Protein AF-0000000070551244 (afdb_homodimer)

Secondary structure (DSSP, 8-state):
--HHHHHTSSS------HHHHHHHHHHTS--B-S-HHHHHHHHHHH-HIIIIIHH-GGGEEEE-TTSPEEEPTT-BHHHHHHHHHHHHHHHHHHHHHHHHHHHHHHHHHHHHHHHHTTTTTS-TTSGGGB-TTS-HHHHHHHHHHHHHHHHH---HHHHHHHHH-SS--HHHHHHHS-HHHHHHHHHHB-HHHHHHHHHHHT-B-TTSSB-HHHHHHHHHHHHHHHHHHHTT---TT--B---TTS------HHHHTS-HHHHH--SB-HHHHHHHHHHHS-HHHHHHHHHHHHHHHHHHHHHS-HHHHHHHHHHTT-S-THHHHHHHHS--PPP-GGGTTS-----/--HHHHHTSSS------HHHHHHHHHHTS--B-SSHHHHHHHHHHH-HIIIIIHH-GGGEEEE-TTSPEEEPTT-BHHHHHHHHHHHHHHHHHHHHHHHHHHHHHHHHHHHHHHHHTTTTTS-TTSGGGB-TTS-HHHHHHHHHHHHHHHHH---HHHHHHHHH-SS--HHHHHHHS-HHHHHHHHHHB-HHHHHHHHHHHT-B-TTSSB-HHHHHHHHHHHHHHHHHHHTT---TT--B---TTS------HHHHTS-HHHHH--SB-HHHHHHHHHHHS-HHHHHHHHHHHHHHHHHHHHHS-HHHHHHHHHHTT-S-THHHHHHHHS--PPP-GGGTTS-----

Solvent-accessible surface area (backbone atoms only — not comparable to full-atom values): 38668 Å² total; per-residue (Å²): 122,69,73,64,56,68,73,65,51,83,72,73,88,64,73,63,54,69,70,52,48,52,47,43,34,40,72,73,47,57,30,41,62,93,45,56,69,62,48,46,35,47,39,50,42,52,24,58,58,60,41,49,74,64,44,40,68,44,42,47,74,47,62,46,98,84,68,45,68,32,52,40,88,86,39,34,55,66,38,35,48,47,50,50,53,49,36,54,52,48,32,45,54,48,39,55,54,47,50,51,49,51,47,26,53,38,33,46,46,34,51,41,50,25,52,76,22,68,45,45,71,47,45,76,82,39,73,79,50,30,24,86,83,42,54,66,69,58,48,50,48,31,41,50,50,40,50,53,47,56,72,67,49,82,48,64,70,56,48,48,33,64,72,74,35,95,62,73,54,55,60,57,52,54,69,67,36,51,70,68,49,48,51,45,44,55,71,34,32,33,64,68,43,50,40,51,51,18,58,50,42,66,34,52,41,97,86,68,42,60,24,55,66,57,54,56,51,48,50,52,50,47,47,53,52,41,52,38,35,60,68,70,45,86,54,56,63,39,66,48,73,66,51,92,86,48,86,62,60,84,81,45,75,69,53,68,72,46,63,68,72,62,71,69,48,60,55,42,28,50,43,54,51,57,55,50,42,55,42,74,35,50,68,70,59,34,47,53,51,49,51,53,51,50,49,53,50,53,55,50,47,73,59,40,54,70,67,31,38,52,40,47,40,43,43,18,56,40,87,44,79,64,53,56,56,51,60,64,65,50,87,71,80,81,59,59,56,82,60,60,83,54,82,76,71,87,121,123,67,72,62,55,69,75,65,50,82,72,73,85,64,72,63,56,69,69,53,48,52,48,43,34,40,71,72,45,57,31,40,62,90,45,57,70,62,48,45,36,47,38,49,41,53,23,59,58,60,41,48,75,65,44,41,65,44,41,46,72,46,62,46,99,84,68,45,67,32,51,40,86,88,38,33,55,66,37,36,48,46,50,50,54,49,35,55,52,47,32,45,54,49,38,55,55,46,52,51,49,50,49,25,52,39,32,44,46,37,50,41,50,24,53,76,22,68,45,45,71,48,45,75,82,39,74,79,48,31,24,86,83,43,54,66,68,58,48,50,47,31,42,50,50,41,49,53,47,56,71,67,48,84,47,66,69,55,48,48,33,65,72,74,35,95,61,75,54,56,61,57,50,53,69,66,35,52,70,68,50,45,50,45,43,54,71,34,32,34,65,67,43,50,40,51,51,20,58,52,41,66,34,52,41,98,87,68,43,62,26,57,66,56,54,55,50,48,50,51,50,46,47,54,52,40,52,37,32,61,66,70,46,87,53,56,62,37,65,48,75,67,51,94,86,49,85,64,59,84,82,44,74,68,52,69,73,47,62,70,70,62,71,70,48,60,57,41,28,48,43,54,52,56,54,50,41,55,43,73,35,51,70,70,58,36,46,51,52,49,51,53,50,51,49,53,52,52,56,49,46,73,60,40,55,70,65,31,38,51,40,46,40,43,43,18,55,39,86,44,78,66,54,56,56,49,60,64,65,50,87,72,81,81,60,58,56,82,58,61,81,55,81,75,72,86,123

Organism: Lachnospira eligens (strain ATCC 27750 / DSM 3376 / VPI C15-48 / C15-B4) (NCBI:txid515620)

Nearest PDB structures (foldseek):
  3uhj-assembly2_F-3  TM=1.996E-01  e=2.394E+00  Sinorhizobium meliloti
  4bwe-assembly3_C  TM=1.826E-01  e=9.008E+00  Homo sapiens

Radius of gyration: 26.56 Å; Cα contacts (8 Å, |Δi|>4): 823; chains: 2; bounding box: 63×70×58 Å

Foldseek 3Di:
DPPVPPPVDDDPPDDDDLVRLQVCCCPVAVADAPDVVVLSVCCVVQNPCCQCVVQQVLQFDDADPVRHTHGHPHHHSQLSVLVLVLQLVVLVLLLVLLVVLLVVLLQLLLQVLCVVVVNCPDPLLDLVSWAPPDDPVLSNVLSVQLVVQLVPDPDPVSVVCVPPHPDDGSSRSSVRGDLVSNLSSQVGHHPQSLQLLQVLLVQAAPVGGRDSVLVSVLSVVSNVQNVCSVVVHRALLDKDDDDPVDDWDDCGDLNVVFDPVLVPDGIDAQVVNLLVSSSRDFLVVNLVSLVVVLVSLVVSPVSHDPSSSCSSCVSRSHNDSVSSVVSSPDDGDGRDPPCSSPRDPPD/DPPVPPPVPDDPPDDDDLVRLQVCCCPVAVADAPDVVVLSVCCVVQNPCCQCVQQQVLQFDDADPVRHTHGHPHHHSQLSVLVLVLQLVVLVLLLVLLVVLLVVLLQLLLQVLCVVVVNQPDPLLDLVSWAPPDDSVLSNVLSVQLVVQLVPDPDPVSVVCVPPHPDDGSSRSSVRGDLVSNLSSQVGGYPQSLQLLQVLLVQAAPVGGRDSVLVSVLSVVSNVQNVCSVVPHRALLDKDDDDPVDDWDDCGDLNVVFDPVLVPDGIDAQVSNLLVSSSRDFLVVNLVSLVVVLVSLVVSPVSHDPSSSCSSCVSRSHNDSVSSVVSSPDDGDGRDPPCSSPRDPPD

Structure (mmCIF, N/CA/C/O backbone):
data_AF-0000000070551244-model_v1
#
loop_
_entity.id
_entity.type
_entity.pdbx_description
1 polymer 'Rhodanese domain-containing protein'
#
loop_
_atom_site.group_PDB
_atom_site.id
_atom_site.type_symbol
_atom_site.label_atom_id
_atom_site.label_alt_id
_atom_site.label_comp_id
_atom_site.label_asym_id
_atom_site.label_entity_id
_atom_site.label_seq_id
_atom_site.pdbx_PDB_ins_code
_atom_site.Cartn_x
_atom_site.Cartn_y
_atom_site.Cartn_z
_atom_site.occupancy
_atom_site.B_iso_or_equiv
_atom_site.auth_seq_id
_atom_site.auth_comp_id
_atom_site.auth_asym_id
_atom_site.auth_atom_id
_atom_site.pdbx_PDB_model_num
ATOM 1 N N . MET A 1 1 ? 23.094 8.297 7.418 1 35.81 1 MET A N 1
ATOM 2 C CA . MET A 1 1 ? 23.359 8.539 8.828 1 35.81 1 MET A CA 1
ATOM 3 C C . MET A 1 1 ? 23.75 9.992 9.07 1 35.81 1 MET A C 1
ATOM 5 O O . MET A 1 1 ? 23.438 10.555 10.125 1 35.81 1 MET A O 1
ATOM 9 N N . LYS A 1 2 ? 24.562 10.445 8.016 1 39.22 2 LYS A N 1
ATOM 10 C CA . LYS A 1 2 ? 25.297 11.688 8.234 1 39.22 2 LYS A CA 1
ATOM 11 C C . LYS A 1 2 ? 24.375 12.898 8.133 1 39.22 2 LYS A C 1
ATOM 13 O O . LYS A 1 2 ? 24.547 13.883 8.859 1 39.22 2 LYS A O 1
ATOM 18 N N . TRP A 1 3 ? 23.469 12.633 7.336 1 38.19 3 TRP A N 1
ATOM 19 C CA . TRP A 1 3 ? 22.781 13.852 6.922 1 38.19 3 TRP A CA 1
ATOM 20 C C . TRP A 1 3 ? 21.906 14.391 8.047 1 38.19 3 TRP A C 1
ATOM 22 O O . TRP A 1 3 ? 21.656 15.594 8.125 1 38.19 3 TRP A O 1
ATOM 32 N N . TYR A 1 4 ? 21.406 13.445 8.906 1 44.62 4 TYR A N 1
ATOM 33 C CA . TYR A 1 4 ? 20.5 13.898 9.945 1 44.62 4 TYR A CA 1
ATOM 34 C C . TYR A 1 4 ? 21.25 14.664 11.031 1 44.62 4 TYR A C 1
ATOM 36 O O . TYR A 1 4 ? 20.625 15.367 11.836 1 44.62 4 TYR A O 1
ATOM 44 N N . LYS A 1 5 ? 22.547 14.391 11.039 1 42.06 5 LYS A N 1
ATOM 45 C CA . LYS A 1 5 ? 23.359 14.898 12.141 1 42.06 5 LYS A CA 1
ATOM 46 C C . LYS A 1 5 ? 23.297 16.422 12.219 1 42.06 5 LYS A C 1
ATOM 48 O O . LYS A 1 5 ? 23.234 16.984 13.312 1 42.06 5 LYS A O 1
ATOM 53 N N . GLU A 1 6 ? 23.75 16.891 11.109 1 40.19 6 GLU A N 1
ATOM 54 C CA . GLU A 1 6 ? 24.156 18.281 11.234 1 40.19 6 GLU A CA 1
ATOM 55 C C . GLU A 1 6 ? 22.969 19.156 11.617 1 40.19 6 GLU A C 1
ATOM 57 O O . GLU A 1 6 ? 23.125 20.156 12.336 1 40.19 6 GLU A O 1
ATOM 62 N N . HIS A 1 7 ? 21.844 18.969 10.992 1 43.16 7 HIS A N 1
ATOM 63 C CA . HIS A 1 7 ? 20.875 20.047 10.977 1 43.16 7 HIS A CA 1
ATOM 64 C C . HIS A 1 7 ? 19.938 19.969 12.18 1 43.16 7 HIS A C 1
ATOM 66 O O . HIS A 1 7 ? 19.078 20.844 12.367 1 43.16 7 HIS A O 1
ATOM 72 N N . ILE A 1 8 ? 19.859 18.812 12.727 1 45.62 8 ILE A N 1
ATOM 73 C CA . ILE A 1 8 ? 18.938 18.844 13.852 1 45.62 8 ILE A CA 1
ATOM 74 C C . ILE A 1 8 ? 19.547 19.625 15.008 1 45.62 8 ILE A C 1
ATOM 76 O O . ILE A 1 8 ? 19.156 19.453 16.156 1 45.62 8 ILE A O 1
ATOM 80 N N . MET A 1 9 ? 20.828 20.078 14.883 1 39.72 9 MET A N 1
ATOM 81 C CA . MET A 1 9 ? 21.453 20.703 16.047 1 39.72 9 MET A CA 1
ATOM 82 C C . MET A 1 9 ? 20.422 21.5 16.844 1 39.72 9 MET A C 1
ATOM 84 O O . MET A 1 9 ? 19.266 21.609 16.422 1 39.72 9 MET A O 1
ATOM 88 N N . SER A 1 10 ? 21.031 22.766 17.438 1 39.22 10 SER A N 1
ATOM 89 C CA . SER A 1 10 ? 20.781 23.531 18.656 1 39.22 10 SER A CA 1
ATOM 90 C C . SER A 1 10 ? 19.375 24.125 18.656 1 39.22 10 SER A C 1
ATOM 92 O O . SER A 1 10 ? 18.938 24.703 19.641 1 39.22 10 SER A O 1
ATOM 94 N N . GLU A 1 11 ? 18.922 24.703 17.562 1 40.84 11 GLU A N 1
ATOM 95 C CA . GLU A 1 11 ? 17.75 25.547 17.828 1 40.84 11 GLU A CA 1
ATOM 96 C C . GLU A 1 11 ? 16.562 24.719 18.297 1 40.84 11 GLU A C 1
ATOM 98 O O . GLU A 1 11 ? 16.156 23.766 17.625 1 40.84 11 GLU A O 1
ATOM 103 N N . GLU A 1 12 ? 16.344 24.516 19.547 1 48.75 12 GLU A N 1
ATOM 104 C CA . GLU A 1 12 ? 15.172 24.094 20.312 1 48.75 12 GLU A CA 1
ATOM 105 C C . GLU A 1 12 ? 13.898 24.203 19.469 1 48.75 12 GLU A C 1
ATOM 107 O O . GLU A 1 12 ? 13.508 25.297 19.047 1 48.75 12 GLU A O 1
ATOM 112 N N . LYS A 1 13 ? 13.578 23.172 18.625 1 58.84 13 LYS A N 1
ATOM 113 C CA . LYS A 1 13 ? 12.477 23.281 17.672 1 58.84 13 LYS A CA 1
ATOM 114 C C . LYS A 1 13 ? 11.219 23.844 18.344 1 58.84 13 LYS A C 1
ATOM 116 O O . LYS A 1 13 ? 10.641 23.203 19.219 1 58.84 13 LYS A O 1
ATOM 121 N N . VAL A 1 14 ? 11.094 25.172 18.453 1 71.38 14 VAL A N 1
ATOM 122 C CA . VAL A 1 14 ? 10 26.031 18.891 1 71.38 14 VAL A CA 1
ATOM 123 C C . VAL A 1 14 ? 8.805 25.875 17.969 1 71.38 14 VAL A C 1
ATOM 125 O O . VAL A 1 14 ? 8.969 25.625 16.766 1 71.38 14 VAL A O 1
ATOM 128 N N . PHE A 1 15 ? 7.734 25.75 18.578 1 86.06 15 PHE A N 1
ATOM 129 C CA . PHE A 1 15 ? 6.48 25.781 17.844 1 86.06 15 PHE A CA 1
ATOM 130 C C . PHE A 1 15 ? 6.406 27.016 16.953 1 86.06 15 PHE A C 1
ATOM 132 O O . PHE A 1 15 ? 6.641 28.125 17.406 1 86.06 15 PHE A O 1
ATOM 139 N N . LEU A 1 16 ? 6.285 26.844 15.695 1 88.69 16 LEU A N 1
ATOM 140 C CA . LEU A 1 16 ? 6.113 27.922 14.742 1 88.69 16 LEU A CA 1
ATOM 141 C C . LEU A 1 16 ? 4.742 27.859 14.086 1 88.69 16 LEU A C 1
ATOM 143 O O . LEU A 1 16 ? 4.277 26.781 13.703 1 88.69 16 LEU A O 1
ATOM 147 N N . THR A 1 17 ? 4.098 29.047 13.992 1 90.56 17 THR A N 1
ATOM 148 C CA . THR A 1 17 ? 2.893 29.125 13.172 1 90.56 17 THR A CA 1
ATOM 149 C C . THR A 1 17 ? 3.229 28.891 11.695 1 90.56 17 THR A C 1
ATOM 151 O O . THR A 1 17 ? 4.398 28.906 11.312 1 90.56 17 THR A O 1
ATOM 154 N N . TYR A 1 18 ? 2.232 28.719 10.922 1 91.75 18 TYR A N 1
ATOM 155 C CA . TYR A 1 18 ? 2.461 28.469 9.5 1 91.75 18 TYR A CA 1
ATOM 156 C C . TYR A 1 18 ? 3.104 29.672 8.828 1 91.75 18 TYR A C 1
ATOM 158 O O . TYR A 1 18 ? 3.975 29.531 7.969 1 91.75 18 TYR A O 1
ATOM 166 N N . ASN A 1 19 ? 2.648 30.828 9.25 1 90.12 19 ASN A N 1
ATOM 167 C CA . ASN A 1 19 ? 3.26 32.031 8.711 1 90.12 19 ASN A CA 1
ATOM 168 C C . ASN A 1 19 ? 4.723 32.156 9.117 1 90.12 19 ASN A C 1
ATOM 170 O O . ASN A 1 19 ? 5.562 32.594 8.336 1 90.12 19 ASN A O 1
ATOM 174 N N . GLN A 1 20 ? 5 31.797 10.305 1 90.5 20 GLN A N 1
ATOM 175 C CA . GLN A 1 20 ? 6.379 31.797 10.773 1 90.5 20 GLN A CA 1
ATOM 176 C C . GLN A 1 20 ? 7.219 30.75 10.039 1 90.5 20 GLN A C 1
ATOM 178 O O . GLN A 1 20 ? 8.398 30.984 9.766 1 90.5 20 GLN A O 1
ATOM 183 N N . GLN A 1 21 ? 6.621 29.625 9.766 1 91.38 21 GLN A N 1
ATOM 184 C CA . GLN A 1 21 ? 7.297 28.594 8.984 1 91.38 21 GLN A CA 1
ATOM 185 C C . GLN A 1 21 ? 7.648 29.094 7.59 1 91.38 21 GLN A C 1
ATOM 187 O O . GLN A 1 21 ? 8.758 28.875 7.105 1 91.38 21 GLN A O 1
ATOM 192 N N . LEU A 1 22 ? 6.719 29.797 6.98 1 92.38 22 LEU A N 1
ATOM 193 C CA . LEU A 1 22 ? 6.938 30.359 5.652 1 92.38 22 LEU A CA 1
ATOM 194 C C . LEU A 1 22 ? 8.078 31.375 5.676 1 92.38 22 LEU A C 1
ATOM 196 O O . LEU A 1 22 ? 8.914 31.391 4.773 1 92.38 22 LEU A O 1
ATOM 200 N N . LYS A 1 23 ? 8.094 32.156 6.668 1 91.19 23 LYS A N 1
ATOM 201 C CA . LYS A 1 23 ? 9.141 33.156 6.824 1 91.19 23 LYS A CA 1
ATOM 202 C C . LYS A 1 23 ? 10.508 32.5 6.98 1 91.19 23 LYS A C 1
ATOM 204 O O . LYS A 1 23 ? 11.492 32.969 6.398 1 91.19 23 LYS A O 1
ATOM 209 N N . LYS A 1 24 ? 10.492 31.5 7.719 1 90 24 LYS A N 1
ATOM 210 C CA . LYS A 1 24 ? 11.727 30.75 7.914 1 90 24 LYS A CA 1
ATOM 211 C C . LYS A 1 24 ? 12.242 30.172 6.598 1 90 24 LYS A C 1
ATOM 213 O O . LYS A 1 24 ? 13.445 30.203 6.324 1 90 24 LYS A O 1
ATOM 218 N N . LEU A 1 25 ? 11.359 29.688 5.797 1 91.5 25 LEU A N 1
ATOM 219 C CA . LEU A 1 25 ? 11.734 29.125 4.504 1 91.5 25 LEU A CA 1
ATOM 220 C C . LEU A 1 25 ? 12.344 30.188 3.602 1 91.5 25 LEU A C 1
ATOM 222 O O . LEU A 1 25 ? 13.383 29.969 2.977 1 91.5 25 LEU A O 1
ATOM 226 N N . ARG A 1 26 ? 11.766 31.297 3.613 1 89.88 26 ARG A N 1
ATOM 227 C CA . ARG A 1 26 ? 12.203 32.406 2.75 1 89.88 26 ARG A CA 1
ATOM 228 C C . ARG A 1 26 ? 13.5 33 3.26 1 89.88 26 ARG A C 1
ATOM 230 O O . ARG A 1 26 ? 14.453 33.156 2.496 1 89.88 26 ARG A O 1
ATOM 237 N N . ASN A 1 27 ? 13.539 33.219 4.508 1 87.12 27 ASN A N 1
ATOM 238 C CA . ASN A 1 27 ? 14.609 34.031 5.062 1 87.12 27 ASN A CA 1
ATOM 239 C C . ASN A 1 27 ? 15.828 33.188 5.434 1 87.12 27 ASN A C 1
ATOM 241 O O . ASN A 1 27 ? 16.969 33.594 5.215 1 87.12 27 ASN A O 1
ATOM 245 N N . ASN A 1 28 ? 15.539 32.031 5.938 1 83.19 28 ASN A N 1
ATOM 246 C CA . ASN A 1 28 ? 16.641 31.234 6.449 1 83.19 28 ASN A CA 1
ATOM 247 C C . ASN A 1 28 ? 17.141 30.234 5.402 1 83.19 28 ASN A C 1
ATOM 249 O O . ASN A 1 28 ? 18.344 30 5.277 1 83.19 28 ASN A O 1
ATOM 253 N N . LYS A 1 29 ? 16.203 29.75 4.633 1 86.56 29 LYS A N 1
ATOM 254 C CA . LYS A 1 29 ? 16.594 28.672 3.713 1 86.56 29 LYS A CA 1
ATOM 255 C C . LYS A 1 29 ? 16.641 29.188 2.273 1 86.56 29 LYS A C 1
ATOM 257 O O . LYS A 1 29 ? 17.125 28.484 1.384 1 86.56 29 LYS A O 1
ATOM 262 N N . LYS A 1 30 ? 16.156 30.359 2.061 1 87.62 30 LYS A N 1
ATOM 263 C CA . LYS A 1 30 ? 16.141 30.984 0.743 1 87.62 30 LYS A CA 1
ATOM 264 C C . LYS A 1 30 ? 15.336 30.156 -0.253 1 87.62 30 LYS A C 1
ATOM 266 O O . LYS A 1 30 ? 15.727 30.031 -1.415 1 87.62 30 LYS A O 1
ATOM 271 N N . ILE A 1 31 ? 14.43 29.406 0.285 1 91.94 31 ILE A N 1
ATOM 272 C CA . ILE A 1 31 ? 13.414 28.75 -0.533 1 91.94 31 ILE A CA 1
ATOM 273 C C . ILE A 1 31 ? 12.266 29.719 -0.808 1 91.94 31 ILE A C 1
ATOM 275 O O . ILE A 1 31 ? 11.641 30.234 0.125 1 91.94 31 ILE A O 1
ATOM 279 N N . THR A 1 32 ? 12.031 29.922 -2.064 1 89.94 32 THR A N 1
ATOM 280 C CA . THR A 1 32 ? 11.008 30.891 -2.41 1 89.94 32 THR A CA 1
ATOM 281 C C . THR A 1 32 ? 9.617 30.328 -2.109 1 89.94 32 THR A C 1
ATOM 283 O O . THR A 1 32 ? 9.406 29.125 -2.152 1 89.94 32 THR A O 1
ATOM 286 N N . CYS A 1 33 ? 8.734 31.172 -1.711 1 88.31 33 CYS A N 1
ATOM 287 C CA . CYS A 1 33 ? 7.309 30.953 -1.536 1 88.31 33 CYS A CA 1
ATOM 288 C C . CYS A 1 33 ? 6.492 31.953 -2.342 1 88.31 33 CYS A C 1
ATOM 290 O O . CYS A 1 33 ? 5.887 32.875 -1.774 1 88.31 33 CYS A O 1
ATOM 292 N N . ASN A 1 34 ? 6.371 31.703 -3.621 1 81.81 34 ASN A N 1
ATOM 293 C CA . ASN A 1 34 ? 5.871 32.688 -4.574 1 81.81 34 ASN A CA 1
ATOM 294 C C . ASN A 1 34 ? 4.359 32.844 -4.461 1 81.81 34 ASN A C 1
ATOM 296 O O . ASN A 1 34 ? 3.816 33.906 -4.844 1 81.81 34 ASN A O 1
ATOM 300 N N . ASN A 1 35 ? 3.721 31.828 -4.082 1 85.62 35 ASN A N 1
ATOM 301 C CA . ASN A 1 35 ? 2.287 31.859 -3.824 1 85.62 35 ASN A CA 1
ATOM 302 C C . ASN A 1 35 ? 1.972 31.578 -2.361 1 85.62 35 ASN A C 1
ATOM 304 O O . ASN A 1 35 ? 1.698 30.438 -1.995 1 85.62 35 ASN A O 1
ATOM 308 N N . SER A 1 36 ? 1.871 32.625 -1.681 1 82.62 36 SER A N 1
ATOM 309 C CA . SER A 1 36 ? 1.806 32.5 -0.228 1 82.62 36 SER A CA 1
ATOM 310 C C . SER A 1 36 ? 0.617 31.656 0.2 1 82.62 36 SER A C 1
ATOM 312 O O . SER A 1 36 ? 0.74 30.812 1.094 1 82.62 36 SER A O 1
ATOM 314 N N . THR A 1 37 ? -0.473 31.859 -0.437 1 89.56 37 THR A N 1
ATOM 315 C CA . THR A 1 37 ? -1.675 31.125 -0.051 1 89.56 37 THR A CA 1
ATOM 316 C C . THR A 1 37 ? -1.52 29.641 -0.347 1 89.56 37 THR A C 1
ATOM 318 O O . THR A 1 37 ? -1.795 28.797 0.512 1 89.56 37 THR A O 1
ATOM 321 N N . LYS A 1 38 ? -1.019 29.359 -1.496 1 93 38 LYS A N 1
ATOM 322 C CA . LYS A 1 38 ? -0.819 27.953 -1.882 1 93 38 LYS A CA 1
ATOM 323 C C . LYS A 1 38 ? 0.299 27.312 -1.065 1 93 38 LYS A C 1
ATOM 325 O O . LYS A 1 38 ? 0.209 26.141 -0.694 1 93 38 LYS A O 1
ATOM 330 N N . ASP A 1 39 ? 1.291 28.078 -0.846 1 94.56 39 ASP A N 1
ATOM 331 C CA . ASP A 1 39 ? 2.418 27.578 -0.067 1 94.56 39 ASP A CA 1
ATOM 332 C C . ASP A 1 39 ? 2 27.281 1.371 1 94.56 39 ASP A C 1
ATOM 334 O O . ASP A 1 39 ? 2.412 26.266 1.943 1 94.56 39 ASP A O 1
ATOM 338 N N . LYS A 1 40 ? 1.233 28.172 1.909 1 94.5 40 LYS A N 1
ATOM 339 C CA . LYS A 1 40 ? 0.721 27.938 3.254 1 94.5 40 LYS A CA 1
ATOM 340 C C . LYS A 1 40 ? -0.142 26.672 3.295 1 94.5 40 LYS A C 1
ATOM 342 O O . LYS A 1 40 ? -0.041 25.875 4.227 1 94.5 40 LYS A O 1
ATOM 347 N N . GLU A 1 41 ? -0.952 26.547 2.318 1 95.31 41 GLU A N 1
ATOM 348 C CA . GLU A 1 41 ? -1.796 25.359 2.227 1 95.31 41 GLU A CA 1
ATOM 349 C C . GLU A 1 41 ? -0.956 24.094 2.209 1 95.31 41 GLU A C 1
ATOM 351 O O . GLU A 1 41 ? -1.312 23.094 2.844 1 95.31 41 GLU A O 1
ATOM 356 N N . ILE A 1 42 ? 0.141 24.125 1.505 1 95.19 42 ILE A N 1
ATOM 357 C CA . ILE A 1 42 ? 1.047 22.984 1.436 1 95.19 42 ILE A CA 1
ATOM 358 C C . ILE A 1 42 ? 1.576 22.656 2.83 1 95.19 42 ILE A C 1
ATOM 360 O O . ILE A 1 42 ? 1.561 21.5 3.254 1 95.19 42 ILE A O 1
ATOM 364 N N . LEU A 1 43 ? 1.96 23.641 3.555 1 94.31 43 LEU A N 1
ATOM 365 C CA . LEU A 1 43 ? 2.52 23.438 4.887 1 94.31 43 LEU A CA 1
ATOM 366 C C . LEU A 1 43 ? 1.453 22.953 5.855 1 94.31 43 LEU A C 1
ATOM 368 O O . LEU A 1 43 ? 1.728 22.094 6.699 1 94.31 43 LEU A O 1
ATOM 372 N N . VAL A 1 44 ? 0.276 23.484 5.703 1 95.19 44 VAL A N 1
ATOM 373 C CA . VAL A 1 44 ? -0.822 23.078 6.574 1 95.19 44 VAL A CA 1
ATOM 374 C C . VAL A 1 44 ? -1.162 21.609 6.328 1 95.19 44 VAL A C 1
ATOM 376 O O . VAL A 1 44 ? -1.307 20.828 7.277 1 95.19 44 VAL A O 1
ATOM 379 N N . ARG A 1 45 ? -1.206 21.234 5.117 1 95.12 45 ARG A N 1
ATOM 380 C CA . ARG A 1 45 ? -1.689 19.906 4.746 1 95.12 45 ARG A CA 1
ATOM 381 C C . ARG A 1 45 ? -0.6 18.859 4.926 1 95.12 45 ARG A C 1
ATOM 383 O O . ARG A 1 45 ? -0.878 17.734 5.355 1 95.12 45 ARG A O 1
ATOM 390 N N . MET A 1 46 ? 0.637 19.203 4.633 1 94.31 46 MET A N 1
ATOM 391 C CA . MET A 1 46 ? 1.68 18.188 4.543 1 94.31 46 MET A CA 1
ATOM 392 C C . MET A 1 46 ? 2.609 18.25 5.75 1 94.31 46 MET A C 1
ATOM 394 O O . MET A 1 46 ? 3.258 17.266 6.094 1 94.31 46 MET A O 1
ATOM 398 N N . GLY A 1 47 ? 2.676 19.422 6.355 1 92.56 47 GLY A N 1
ATOM 399 C CA . GLY A 1 47 ? 3.623 19.609 7.441 1 92.56 47 GLY A CA 1
ATOM 400 C C . GLY A 1 47 ? 5.012 20 6.965 1 92.56 47 GLY A C 1
ATOM 401 O O . GLY A 1 47 ? 5.508 19.438 5.98 1 92.56 47 GLY A O 1
ATOM 402 N N . TYR A 1 48 ? 5.578 20.859 7.656 1 91 48 TYR A N 1
ATOM 403 C CA . TYR A 1 48 ? 6.891 21.406 7.328 1 91 48 TYR A CA 1
ATOM 404 C C . TYR A 1 48 ? 7.934 20.312 7.246 1 91 48 TYR A C 1
ATOM 406 O O . TYR A 1 48 ? 8.656 20.203 6.254 1 91 48 TYR A O 1
ATOM 414 N N . PHE A 1 49 ? 7.969 19.453 8.172 1 87.75 49 PHE A N 1
ATOM 415 C CA . PHE A 1 49 ? 8.984 18.422 8.273 1 87.75 49 PHE A CA 1
ATOM 416 C C . PHE A 1 49 ? 8.859 17.422 7.125 1 87.75 49 PHE A C 1
ATOM 418 O O . PHE A 1 49 ? 9.859 17.031 6.512 1 87.75 49 PHE A O 1
ATOM 425 N N . ASN A 1 50 ? 7.668 17 6.863 1 90.75 50 ASN A N 1
ATOM 426 C CA . ASN A 1 50 ? 7.418 16.016 5.82 1 90.75 50 ASN A CA 1
ATOM 427 C C . ASN A 1 50 ? 7.875 16.531 4.453 1 90.75 50 ASN A C 1
ATOM 429 O O . ASN A 1 50 ? 8.406 15.758 3.646 1 90.75 50 ASN A O 1
ATOM 433 N N . ILE A 1 51 ? 7.668 17.781 4.234 1 93.69 51 ILE A N 1
ATOM 434 C CA . ILE A 1 51 ? 7.961 18.328 2.91 1 93.69 51 ILE A CA 1
ATOM 435 C C . ILE A 1 51 ? 9.422 18.781 2.85 1 93.69 51 ILE A C 1
ATOM 437 O O . ILE A 1 51 ? 10.172 18.344 1.976 1 93.69 51 ILE A O 1
ATOM 441 N N . VAL A 1 52 ? 9.82 19.594 3.799 1 91.56 52 VAL A N 1
ATOM 442 C CA . VAL A 1 52 ? 11.125 20.234 3.715 1 91.56 52 VAL A CA 1
ATOM 443 C C . VAL A 1 52 ? 12.219 19.234 4.109 1 91.56 52 VAL A C 1
ATOM 445 O O . VAL A 1 52 ? 13.094 18.922 3.303 1 91.56 52 VAL A O 1
ATOM 448 N N . ASN A 1 53 ? 12.086 18.672 5.25 1 87.69 53 ASN A N 1
ATOM 449 C CA . ASN A 1 53 ? 13.117 17.734 5.688 1 87.69 53 ASN A CA 1
ATOM 450 C C . ASN A 1 53 ? 13.062 16.438 4.898 1 87.69 53 ASN A C 1
ATOM 452 O O . ASN A 1 53 ? 14.094 15.789 4.688 1 87.69 53 ASN A O 1
ATOM 456 N N . GLY A 1 54 ? 11.953 16.125 4.461 1 90.81 54 GLY A N 1
ATOM 457 C CA . GLY A 1 54 ? 11.773 14.875 3.74 1 90.81 54 GLY A CA 1
ATOM 458 C C . GLY A 1 54 ? 12.266 14.938 2.307 1 90.81 54 GLY A C 1
ATOM 459 O O . GLY A 1 54 ? 12.766 13.945 1.77 1 90.81 54 GLY A O 1
ATOM 460 N N . TYR A 1 55 ? 12.188 16.172 1.692 1 95.94 55 TYR A N 1
ATOM 461 C CA . TYR A 1 55 ? 12.359 16.156 0.244 1 95.94 55 TYR A CA 1
ATOM 462 C C . TYR A 1 55 ? 13.281 17.281 -0.215 1 95.94 55 TYR A C 1
ATOM 464 O O . TYR A 1 55 ? 13.406 17.531 -1.414 1 95.94 55 TYR A O 1
ATOM 472 N N . LYS A 1 56 ? 14.023 17.906 0.609 1 94.5 56 LYS A N 1
ATOM 473 C CA . LYS A 1 56 ? 14.812 19.078 0.256 1 94.5 56 LYS A CA 1
ATOM 474 C C . LYS A 1 56 ? 16.094 18.688 -0.461 1 94.5 56 LYS A C 1
ATOM 476 O O . LYS A 1 56 ? 16.656 19.469 -1.221 1 94.5 56 LYS A O 1
ATOM 481 N N . TYR A 1 57 ? 16.547 17.5 -0.411 1 94.25 57 TYR A N 1
ATOM 482 C CA . TYR A 1 57 ? 17.938 17.156 -0.697 1 94.25 57 TYR A CA 1
ATOM 483 C C . TYR A 1 57 ? 18.25 17.344 -2.18 1 94.25 57 TYR A C 1
ATOM 485 O O . TYR A 1 57 ? 19.297 17.875 -2.543 1 94.25 57 TYR A O 1
ATOM 493 N N . PRO A 1 58 ? 17.344 16.922 -2.994 1 97 58 PRO A N 1
ATOM 494 C CA . PRO A 1 58 ? 17.656 17.109 -4.414 1 97 58 PRO A CA 1
ATOM 495 C C . PRO A 1 58 ? 17.781 18.578 -4.809 1 97 58 PRO A C 1
ATOM 497 O O . PRO A 1 58 ? 18.25 18.891 -5.902 1 97 58 PRO A O 1
ATOM 500 N N . PHE A 1 59 ? 17.422 19.469 -3.924 1 97.12 59 PHE A N 1
ATOM 501 C CA . PHE A 1 59 ? 17.391 20.891 -4.246 1 97.12 59 PHE A CA 1
ATOM 502 C C . PHE A 1 59 ? 18.547 21.625 -3.561 1 97.12 59 PHE A C 1
ATOM 504 O O . PHE A 1 59 ? 18.625 22.859 -3.633 1 97.12 59 PHE A O 1
ATOM 511 N N . ILE A 1 60 ? 19.375 20.891 -2.936 1 95.19 60 ILE A N 1
ATOM 512 C CA . ILE A 1 60 ? 20.516 21.453 -2.23 1 95.19 60 ILE A CA 1
ATOM 513 C C . ILE A 1 60 ? 21.75 21.375 -3.117 1 95.19 60 ILE A C 1
ATOM 515 O O . ILE A 1 60 ? 21.984 20.375 -3.785 1 95.19 60 ILE A O 1
ATOM 519 N N . CYS A 1 61 ? 22.531 22.406 -3.154 1 92.5 61 CYS A N 1
ATOM 520 C CA . CYS A 1 61 ? 23.734 22.406 -3.986 1 92.5 61 CYS A CA 1
ATOM 521 C C . CYS A 1 61 ? 24.984 22.562 -3.139 1 92.5 61 CYS A C 1
ATOM 523 O O . CYS A 1 61 ? 26.094 22.609 -3.668 1 92.5 61 CYS A O 1
ATOM 525 N N . GLY A 1 62 ? 24.875 22.719 -1.875 1 90.88 62 GLY A N 1
ATOM 526 C CA . GLY A 1 62 ? 26.047 22.812 -1.027 1 90.88 62 GLY A CA 1
ATOM 527 C C . GLY A 1 62 ? 25.734 23.172 0.409 1 90.88 62 GLY A C 1
ATOM 528 O O . GLY A 1 62 ? 24.562 23.141 0.812 1 90.88 62 GLY A O 1
ATOM 529 N N . ILE A 1 63 ? 26.719 23.266 1.186 1 91 63 ILE A N 1
ATOM 530 C CA . ILE A 1 63 ? 26.625 23.703 2.576 1 91 63 ILE A CA 1
ATOM 531 C C . ILE A 1 63 ? 27.484 24.953 2.787 1 91 63 ILE A C 1
ATOM 533 O O . ILE A 1 63 ? 28.609 25.016 2.303 1 91 63 ILE A O 1
ATOM 537 N N . ASP A 1 64 ? 26.922 25.875 3.381 1 88 64 ASP A N 1
ATOM 538 C CA . ASP A 1 64 ? 27.672 27.109 3.596 1 88 64 ASP A CA 1
ATOM 539 C C . ASP A 1 64 ? 28.609 26.984 4.785 1 88 64 ASP A C 1
ATOM 541 O O . ASP A 1 64 ? 28.734 25.906 5.367 1 88 64 ASP A O 1
ATOM 545 N N . ASN A 1 65 ? 29.359 28.062 5.059 1 88.06 65 ASN A N 1
ATOM 546 C CA . ASN A 1 65 ? 30.406 28.062 6.066 1 88.06 65 ASN A CA 1
ATOM 547 C C . ASN A 1 65 ? 29.844 27.812 7.465 1 88.06 65 ASN A C 1
ATOM 549 O O . ASN A 1 65 ? 30.578 27.422 8.375 1 88.06 65 ASN A O 1
ATOM 553 N N . THR A 1 66 ? 28.578 27.984 7.594 1 85.69 66 THR A N 1
ATOM 554 C CA . THR A 1 66 ? 27.953 27.812 8.898 1 85.69 66 THR A CA 1
ATOM 555 C C . THR A 1 66 ? 27.297 26.453 9.016 1 85.69 66 THR A C 1
ATOM 557 O O . THR A 1 66 ? 26.688 26.125 10.039 1 85.69 66 THR A O 1
ATOM 560 N N . GLY A 1 67 ? 27.375 25.688 7.938 1 85.56 67 GLY A N 1
ATOM 561 C CA . GLY A 1 67 ? 26.812 24.344 7.957 1 85.56 67 GLY A CA 1
ATOM 562 C C . GLY A 1 67 ? 25.391 24.297 7.434 1 85.56 67 GLY A C 1
ATOM 563 O O . GLY A 1 67 ? 24.75 23.234 7.461 1 85.56 67 GLY A O 1
ATOM 564 N N . LYS A 1 68 ? 24.891 25.391 7.008 1 87.19 68 LYS A N 1
ATOM 565 C CA . LYS A 1 68 ? 23.531 25.453 6.484 1 87.19 68 LYS A CA 1
ATOM 566 C C . LYS A 1 68 ? 23.484 25.047 5.012 1 87.19 68 LYS A C 1
ATOM 568 O O . LYS A 1 68 ? 24.406 25.359 4.254 1 87.19 68 LYS A O 1
ATOM 573 N N . HIS A 1 69 ? 22.438 24.422 4.656 1 91.81 69 HIS A N 1
ATOM 574 C CA . HIS A 1 69 ? 22.266 23.984 3.275 1 91.81 69 HIS A CA 1
ATOM 575 C C . HIS A 1 69 ? 22.047 25.172 2.348 1 91.81 69 HIS A C 1
ATOM 577 O O . HIS A 1 69 ? 21.359 26.125 2.701 1 91.81 69 HIS A O 1
ATOM 583 N N . ILE A 1 70 ? 22.797 25.109 1.269 1 92.88 70 ILE A N 1
ATOM 584 C CA . ILE A 1 70 ? 22.562 26.062 0.188 1 92.88 70 ILE A CA 1
ATOM 585 C C . ILE A 1 70 ? 21.688 25.438 -0.883 1 92.88 70 ILE A C 1
ATOM 587 O O . ILE A 1 70 ? 21.984 24.359 -1.385 1 92.88 70 ILE A O 1
ATOM 591 N N . TYR A 1 71 ? 20.609 26.125 -1.138 1 94.56 71 TYR A N 1
ATOM 592 C CA . TYR A 1 71 ? 19.656 25.594 -2.092 1 94.56 71 TYR A CA 1
ATOM 593 C C . TYR A 1 71 ? 19.953 26.062 -3.506 1 94.56 71 TYR A C 1
ATOM 595 O O . TYR A 1 71 ? 20.578 27.109 -3.689 1 94.56 71 TYR A O 1
ATOM 603 N N . LEU A 1 72 ? 19.562 25.266 -4.516 1 94.88 72 LEU A N 1
ATOM 604 C CA . LEU A 1 72 ? 19.656 25.656 -5.918 1 94.88 72 LEU A CA 1
ATOM 605 C C . LEU A 1 72 ? 18.922 26.969 -6.152 1 94.88 72 LEU A C 1
ATOM 607 O O . LEU A 1 72 ? 17.906 27.25 -5.523 1 94.88 72 LEU A O 1
ATOM 611 N N . PRO A 1 73 ? 19.438 27.781 -7.062 1 91.12 73 PRO A N 1
ATOM 612 C CA . PRO A 1 73 ? 18.781 29.062 -7.344 1 91.12 73 PRO A CA 1
ATOM 613 C C . PRO A 1 73 ? 17.312 28.906 -7.734 1 91.12 73 PRO A C 1
ATOM 615 O O . PRO A 1 73 ? 16.969 27.969 -8.477 1 91.12 73 PRO A O 1
ATOM 618 N N . ASN A 1 74 ? 16.422 29.641 -7.219 1 90.69 74 ASN A N 1
ATOM 619 C CA . ASN A 1 74 ? 15.016 29.734 -7.562 1 90.69 74 ASN A CA 1
ATOM 620 C C . ASN A 1 74 ? 14.234 28.516 -7.074 1 90.69 74 ASN A C 1
ATOM 622 O O . ASN A 1 74 ? 13.18 28.188 -7.617 1 90.69 74 ASN A O 1
ATOM 626 N N . THR A 1 75 ? 14.859 27.781 -6.148 1 94.44 75 THR A N 1
ATOM 627 C CA . THR A 1 75 ? 14.094 26.703 -5.551 1 94.44 75 THR A CA 1
ATOM 628 C C . THR A 1 75 ? 12.844 27.234 -4.859 1 94.44 75 THR A C 1
ATOM 630 O O . THR A 1 75 ? 12.922 28.156 -4.047 1 94.44 75 THR A O 1
ATOM 633 N N . ASP A 1 76 ? 11.727 26.703 -5.242 1 95 76 ASP A N 1
ATOM 634 C CA . ASP A 1 76 ? 10.43 27.078 -4.68 1 95 76 ASP A CA 1
ATOM 635 C C . ASP A 1 76 ? 9.836 25.922 -3.871 1 95 76 ASP A C 1
ATOM 637 O O . ASP A 1 76 ? 10.086 24.75 -4.168 1 95 76 ASP A O 1
ATOM 641 N N . LEU A 1 77 ? 9.047 26.281 -2.805 1 95.75 77 LEU A N 1
ATOM 642 C CA . LEU A 1 77 ? 8.375 25.25 -2.008 1 95.75 77 LEU A CA 1
ATOM 643 C C . LEU A 1 77 ? 7.52 24.344 -2.889 1 95.75 77 LEU A C 1
ATOM 645 O O . LEU A 1 77 ? 7.414 23.141 -2.635 1 95.75 77 LEU A O 1
ATOM 649 N N . ALA A 1 78 ? 6.984 24.922 -3.932 1 95.12 78 ALA A N 1
ATOM 650 C CA . ALA A 1 78 ? 6.148 24.172 -4.871 1 95.12 78 ALA A CA 1
ATOM 651 C C . ALA A 1 78 ? 6.953 23.078 -5.559 1 95.12 78 ALA A C 1
ATOM 653 O O . ALA A 1 78 ? 6.426 21.984 -5.832 1 95.12 78 ALA A O 1
ATOM 654 N N . ASN A 1 79 ? 8.203 23.328 -5.855 1 96.19 79 ASN A N 1
ATOM 655 C CA . ASN A 1 79 ? 9.062 22.328 -6.465 1 96.19 79 ASN A CA 1
ATOM 656 C C . ASN A 1 79 ? 9.266 21.125 -5.543 1 96.19 79 ASN A C 1
ATOM 658 O O . ASN A 1 79 ? 9.18 19.984 -5.98 1 96.19 79 ASN A O 1
ATOM 662 N N . ILE A 1 80 ? 9.484 21.453 -4.312 1 96.88 80 ILE A N 1
ATOM 663 C CA . ILE A 1 80 ? 9.703 20.406 -3.32 1 96.88 80 ILE A CA 1
ATOM 664 C C . ILE A 1 80 ? 8.422 19.594 -3.145 1 96.88 80 ILE A C 1
ATOM 666 O O . ILE A 1 80 ? 8.469 18.359 -3.039 1 96.88 80 ILE A O 1
ATOM 670 N N . TYR A 1 81 ? 7.367 20.328 -3.156 1 96.75 81 TYR A N 1
ATOM 671 C CA . TYR A 1 81 ? 6.066 19.672 -3.035 1 96.75 81 TYR A CA 1
ATOM 672 C C . TYR A 1 81 ? 5.812 18.734 -4.219 1 96.75 81 TYR A C 1
ATOM 674 O O . TYR A 1 81 ? 5.238 17.656 -4.055 1 96.75 81 TYR A O 1
ATOM 682 N N . GLU A 1 82 ? 6.223 19.094 -5.383 1 97.19 82 GLU A N 1
ATOM 683 C CA . GLU A 1 82 ? 6.047 18.266 -6.566 1 97.19 82 GLU A CA 1
ATOM 684 C C . GLU A 1 82 ? 6.852 16.969 -6.457 1 97.19 82 GLU A C 1
ATOM 686 O O . GLU A 1 82 ? 6.418 15.922 -6.938 1 97.19 82 GLU A O 1
ATOM 691 N N . LEU A 1 83 ? 7.992 17.078 -5.887 1 98.19 83 LEU A N 1
ATOM 692 C CA . LEU A 1 83 ? 8.766 15.867 -5.656 1 98.19 83 LEU A CA 1
ATOM 693 C C . LEU A 1 83 ? 8.039 14.938 -4.695 1 98.19 83 LEU A C 1
ATOM 695 O O . LEU A 1 83 ? 8.031 13.719 -4.895 1 98.19 83 LEU A O 1
ATOM 699 N N . LYS A 1 84 ? 7.48 15.477 -3.658 1 97 84 LYS A N 1
ATOM 700 C CA . LYS A 1 84 ? 6.707 14.664 -2.727 1 97 84 LYS A CA 1
ATOM 701 C C . LYS A 1 84 ? 5.551 13.961 -3.438 1 97 84 LYS A C 1
ATOM 703 O O . LYS A 1 84 ? 5.312 12.773 -3.223 1 97 84 LYS A O 1
ATOM 708 N N . LYS A 1 85 ? 4.832 14.719 -4.234 1 95.44 85 LYS A N 1
ATOM 709 C CA . LYS A 1 85 ? 3.719 14.156 -4.992 1 95.44 85 LYS A CA 1
ATOM 710 C C . LYS A 1 85 ? 4.191 13.031 -5.91 1 95.44 85 LYS A C 1
ATOM 712 O O . LYS A 1 85 ? 3.533 11.992 -6.023 1 95.44 85 LYS A O 1
ATOM 717 N N . PHE A 1 86 ? 5.312 13.289 -6.527 1 97.5 86 PHE A N 1
ATOM 718 C CA . PHE A 1 86 ? 5.918 12.273 -7.383 1 97.5 86 PHE A CA 1
ATOM 719 C C . PHE A 1 86 ? 6.207 11.008 -6.594 1 97.5 86 PHE A C 1
ATOM 721 O O . PHE A 1 86 ? 5.887 9.906 -7.043 1 97.5 86 PHE A O 1
ATOM 728 N N . ASP A 1 87 ? 6.816 11.219 -5.484 1 97.44 87 ASP A N 1
ATOM 729 C CA . ASP A 1 87 ? 7.188 10.086 -4.645 1 97.44 87 ASP A CA 1
ATOM 730 C C . ASP A 1 87 ? 5.957 9.297 -4.199 1 97.44 87 ASP A C 1
ATOM 732 O O . ASP A 1 87 ? 6 8.07 -4.098 1 97.44 87 ASP A O 1
ATOM 736 N N . GLU A 1 88 ? 4.914 9.977 -3.863 1 94.69 88 GLU A N 1
ATOM 737 C CA . GLU A 1 88 ? 3.658 9.328 -3.486 1 94.69 88 GLU A CA 1
ATOM 738 C C . GLU A 1 88 ? 3.107 8.484 -4.629 1 94.69 88 GLU A C 1
ATOM 740 O O . GLU A 1 88 ? 2.689 7.344 -4.414 1 94.69 88 GLU A O 1
ATOM 745 N N . LYS A 1 89 ? 3.094 9.023 -5.809 1 94.81 89 LYS A N 1
ATOM 746 C CA . LYS A 1 89 ? 2.654 8.273 -6.984 1 94.81 89 LYS A CA 1
ATOM 747 C C . LYS A 1 89 ? 3.562 7.078 -7.246 1 94.81 89 LYS A C 1
ATOM 749 O O . LYS A 1 89 ? 3.088 6.004 -7.629 1 94.81 89 LYS A O 1
ATOM 754 N N . LEU A 1 90 ? 4.836 7.332 -7.055 1 97.19 90 LEU A N 1
ATOM 755 C CA . LEU A 1 90 ? 5.828 6.285 -7.262 1 97.19 90 LEU A CA 1
ATOM 756 C C . LEU A 1 90 ? 5.574 5.105 -6.328 1 97.19 90 LEU A C 1
ATOM 758 O O . LEU A 1 90 ? 5.688 3.947 -6.738 1 97.19 90 LEU A O 1
ATOM 762 N N . ARG A 1 91 ? 5.207 5.391 -5.082 1 95.81 91 ARG A N 1
ATOM 763 C CA . ARG A 1 91 ? 4.922 4.336 -4.113 1 95.81 91 ARG A CA 1
ATOM 764 C C . ARG A 1 91 ? 3.779 3.449 -4.59 1 95.81 91 ARG A C 1
ATOM 766 O O . ARG A 1 91 ? 3.883 2.221 -4.555 1 95.81 91 ARG A O 1
ATOM 773 N N . SER A 1 92 ? 2.736 4.078 -5.02 1 92.44 92 SER A N 1
ATOM 774 C CA . SER A 1 92 ? 1.58 3.33 -5.5 1 92.44 92 SER A CA 1
ATOM 775 C C . SER A 1 92 ? 1.926 2.516 -6.742 1 92.44 92 SER A C 1
ATOM 777 O O . SER A 1 92 ? 1.492 1.369 -6.879 1 92.44 92 SER A O 1
ATOM 779 N N . PHE A 1 93 ? 2.656 3.115 -7.555 1 94.94 93 PHE A N 1
ATOM 780 C CA . PHE A 1 93 ? 3.1 2.49 -8.797 1 94.94 93 PHE A CA 1
ATOM 781 C C . PHE A 1 93 ? 3.92 1.239 -8.508 1 94.94 93 PHE A C 1
ATOM 783 O O . PHE A 1 93 ? 3.635 0.166 -9.039 1 94.94 93 PHE A O 1
ATOM 790 N N . LEU A 1 94 ? 4.875 1.385 -7.676 1 97 94 LEU A N 1
ATOM 791 C CA . LEU A 1 94 ? 5.77 0.273 -7.363 1 97 94 LEU A CA 1
ATOM 792 C C . LEU A 1 94 ? 5.027 -0.821 -6.602 1 97 94 LEU A C 1
ATOM 794 O O . LEU A 1 94 ? 5.227 -2.01 -6.863 1 97 94 LEU A O 1
ATOM 798 N N . LEU A 1 95 ? 4.211 -0.424 -5.688 1 94.5 95 LEU A N 1
ATOM 799 C CA . LEU A 1 95 ? 3.465 -1.387 -4.887 1 94.5 95 LEU A CA 1
ATOM 800 C C . LEU A 1 95 ? 2.613 -2.287 -5.773 1 94.5 95 LEU A C 1
ATOM 802 O O . LEU A 1 95 ? 2.531 -3.496 -5.543 1 94.5 95 LEU A O 1
ATOM 806 N N . ARG A 1 96 ? 2.023 -1.715 -6.766 1 93.19 96 ARG A N 1
ATOM 807 C CA . ARG A 1 96 ? 1.168 -2.455 -7.688 1 93.19 96 ARG A CA 1
ATOM 808 C C . ARG A 1 96 ? 1.934 -3.594 -8.352 1 93.19 96 ARG A C 1
ATOM 810 O O . ARG A 1 96 ? 1.49 -4.746 -8.32 1 93.19 96 ARG A O 1
ATOM 817 N N . TYR A 1 97 ? 3.041 -3.326 -8.82 1 96 97 TYR A N 1
ATOM 818 C CA . TYR A 1 97 ? 3.781 -4.328 -9.586 1 96 97 TYR A CA 1
ATOM 819 C C . TYR A 1 97 ? 4.496 -5.301 -8.656 1 96 97 TYR A C 1
ATOM 821 O O . TYR A 1 97 ? 4.59 -6.492 -8.953 1 96 97 TYR A O 1
ATOM 829 N N . ILE A 1 98 ? 4.988 -4.805 -7.547 1 97.5 98 ILE A N 1
ATOM 830 C CA . ILE A 1 98 ? 5.672 -5.688 -6.613 1 97.5 98 ILE A CA 1
ATOM 831 C C . ILE A 1 98 ? 4.688 -6.711 -6.051 1 97.5 98 ILE A C 1
ATOM 833 O O . ILE A 1 98 ? 5.012 -7.895 -5.938 1 97.5 98 ILE A O 1
ATOM 837 N N . THR A 1 99 ? 3.504 -6.266 -5.707 1 94.81 99 THR A N 1
ATOM 838 C CA . THR A 1 99 ? 2.508 -7.176 -5.152 1 94.81 99 THR A CA 1
ATOM 839 C C . THR A 1 99 ? 2.094 -8.219 -6.188 1 94.81 99 THR A C 1
ATOM 841 O O . THR A 1 99 ? 1.851 -9.375 -5.844 1 94.81 99 THR A O 1
ATOM 844 N N . GLN A 1 100 ? 1.997 -7.816 -7.375 1 94.81 100 GLN A N 1
ATOM 845 C CA . GLN A 1 100 ? 1.702 -8.75 -8.461 1 94.81 100 GLN A CA 1
ATOM 846 C C . GLN A 1 100 ? 2.773 -9.828 -8.562 1 94.81 100 GLN A C 1
ATOM 848 O O . GLN A 1 100 ? 2.459 -11.016 -8.664 1 94.81 100 GLN A O 1
ATOM 853 N N . ILE A 1 101 ? 3.979 -9.422 -8.539 1 97.62 101 ILE A N 1
ATOM 854 C CA . ILE A 1 101 ? 5.094 -10.352 -8.633 1 97.62 101 ILE A CA 1
ATOM 855 C C . ILE A 1 101 ? 5.105 -11.273 -7.41 1 97.62 101 ILE A C 1
ATOM 857 O O . ILE A 1 101 ? 5.258 -12.484 -7.543 1 97.62 101 ILE A O 1
ATOM 861 N N . GLU A 1 102 ? 4.91 -10.664 -6.277 1 97 102 GLU A N 1
ATOM 862 C CA . GLU A 1 102 ? 4.875 -11.438 -5.039 1 97 102 GLU A CA 1
ATOM 863 C C . GLU A 1 102 ? 3.828 -12.547 -5.109 1 97 102 GLU A C 1
ATOM 865 O O . GLU A 1 102 ? 4.121 -13.703 -4.797 1 97 102 GLU A O 1
ATOM 870 N N . GLU A 1 103 ? 2.68 -12.219 -5.523 1 95.44 103 GLU A N 1
ATOM 871 C CA . GLU A 1 103 ? 1.588 -13.188 -5.602 1 95.44 103 GLU A CA 1
ATOM 872 C C . GLU A 1 103 ? 1.903 -14.297 -6.598 1 95.44 103 GLU A C 1
ATOM 874 O O . GLU A 1 103 ? 1.642 -15.469 -6.328 1 95.44 103 GLU A O 1
ATOM 879 N N . GLU A 1 104 ? 2.426 -13.875 -7.695 1 97.31 104 GLU A N 1
ATOM 880 C CA . GLU A 1 104 ? 2.754 -14.859 -8.727 1 97.31 104 GLU A CA 1
ATOM 881 C C . GLU A 1 104 ? 3.836 -15.82 -8.25 1 97.31 104 GLU A C 1
ATOM 883 O O . GLU A 1 104 ? 3.689 -17.031 -8.375 1 97.31 104 GLU A O 1
ATOM 888 N N . VAL A 1 105 ? 4.895 -15.289 -7.676 1 98.44 105 VAL A N 1
ATOM 889 C CA . VAL A 1 105 ? 6 -16.125 -7.215 1 98.44 105 VAL A CA 1
ATOM 890 C C . VAL A 1 105 ? 5.516 -17.062 -6.113 1 98.44 105 VAL A C 1
ATOM 892 O O . VAL A 1 105 ? 5.922 -18.219 -6.051 1 98.44 105 VAL A O 1
ATOM 895 N N . ARG A 1 106 ? 4.652 -16.562 -5.27 1 97.75 106 ARG A N 1
ATOM 896 C CA . ARG A 1 106 ? 4.059 -17.391 -4.223 1 97.75 106 ARG A CA 1
ATOM 897 C C . ARG A 1 106 ? 3.299 -18.562 -4.82 1 97.75 106 ARG A C 1
ATOM 899 O O . ARG A 1 106 ? 3.477 -19.719 -4.395 1 97.75 106 ARG A O 1
ATOM 906 N N . THR A 1 107 ? 2.51 -18.281 -5.785 1 96.5 107 THR A N 1
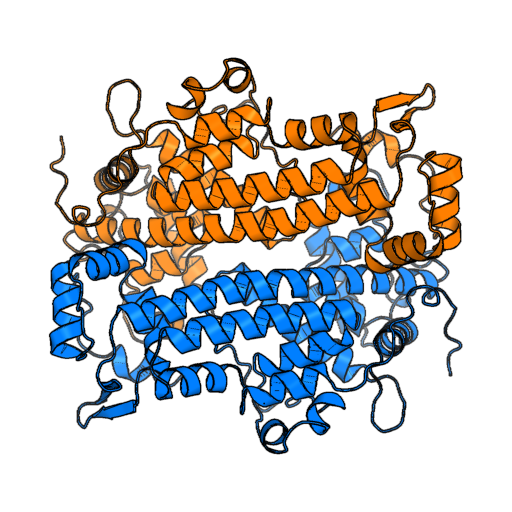ATOM 907 C CA . THR A 1 107 ? 1.685 -19.297 -6.43 1 96.5 107 THR A CA 1
ATOM 908 C C . THR A 1 107 ? 2.557 -20.359 -7.102 1 96.5 107 THR A C 1
ATOM 910 O O . THR A 1 107 ? 2.332 -21.562 -6.926 1 96.5 107 THR A O 1
ATOM 913 N N . LEU A 1 108 ? 3.525 -19.891 -7.816 1 97.81 108 LEU A N 1
ATOM 914 C CA . LEU A 1 108 ? 4.434 -20.797 -8.523 1 97.81 108 LEU A CA 1
ATOM 915 C C . LEU A 1 108 ? 5.215 -21.656 -7.539 1 97.81 108 LEU A C 1
ATOM 917 O O . LEU A 1 108 ? 5.371 -22.859 -7.754 1 97.81 108 LEU A O 1
ATOM 921 N N . THR A 1 109 ? 5.66 -21.031 -6.484 1 98.06 109 THR A N 1
ATOM 922 C CA . THR A 1 109 ? 6.41 -21.734 -5.457 1 98.06 109 THR A CA 1
ATOM 923 C C . THR A 1 109 ? 5.551 -22.828 -4.816 1 98.06 109 THR A C 1
ATOM 925 O O . THR A 1 109 ? 5.996 -23.969 -4.66 1 98.06 109 THR A O 1
ATOM 928 N N . GLY A 1 110 ? 4.332 -22.438 -4.441 1 96.75 110 GLY A N 1
ATOM 929 C CA . GLY A 1 110 ? 3.443 -23.422 -3.832 1 96.75 110 GLY A CA 1
ATOM 930 C C . GLY A 1 110 ? 3.195 -24.625 -4.707 1 96.75 110 GLY A C 1
ATOM 931 O O . GLY A 1 110 ? 3.211 -25.766 -4.223 1 96.75 110 GLY A O 1
ATOM 932 N N . TYR A 1 111 ? 3.047 -24.391 -5.98 1 95.88 111 TYR A N 1
ATOM 933 C CA . TYR A 1 111 ? 2.783 -25.469 -6.926 1 95.88 111 TYR A CA 1
ATOM 934 C C . TYR A 1 111 ? 3.973 -26.422 -7.012 1 95.88 111 TYR A C 1
ATOM 936 O O . TYR A 1 111 ? 3.816 -27.641 -6.871 1 95.88 111 TYR A O 1
ATOM 944 N N . LYS A 1 112 ? 5.148 -25.875 -7.262 1 96.94 112 LYS A N 1
ATOM 945 C CA . LYS A 1 112 ? 6.336 -26.719 -7.434 1 96.94 112 LYS A CA 1
ATOM 946 C C . LYS A 1 112 ? 6.727 -27.391 -6.125 1 96.94 112 LYS A C 1
ATOM 948 O O . LYS A 1 112 ? 7.223 -28.516 -6.125 1 96.94 112 LYS A O 1
ATOM 953 N N . PHE A 1 113 ? 6.492 -26.688 -5.008 1 97.44 113 PHE A N 1
ATOM 954 C CA . PHE A 1 113 ? 6.762 -27.25 -3.693 1 97.44 113 PHE A CA 1
ATOM 955 C C . PHE A 1 113 ? 5.98 -28.531 -3.488 1 97.44 113 PHE A C 1
ATOM 957 O O . PHE A 1 113 ? 6.551 -29.562 -3.115 1 97.44 113 PHE A O 1
ATOM 964 N N . ASP A 1 114 ? 4.715 -28.547 -3.773 1 95.69 114 ASP A N 1
ATOM 965 C CA . ASP A 1 114 ? 3.879 -29.734 -3.631 1 95.69 114 ASP A CA 1
ATOM 966 C C . ASP A 1 114 ? 4.246 -30.797 -4.668 1 95.69 114 ASP A C 1
ATOM 968 O O . ASP 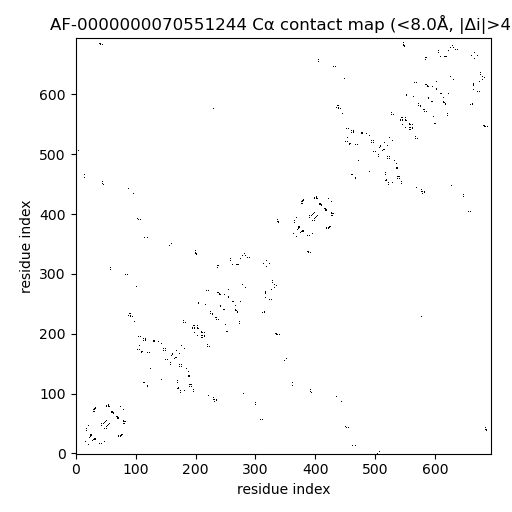A 1 114 ? 4.324 -31.984 -4.352 1 95.69 114 ASP A O 1
ATOM 972 N N . GLN A 1 115 ? 4.48 -30.297 -5.867 1 95.19 115 GLN A N 1
ATOM 973 C CA . GLN A 1 115 ? 4.801 -31.219 -6.949 1 95.19 115 GLN A CA 1
ATOM 974 C C . GLN A 1 115 ? 6.031 -32.062 -6.613 1 95.19 115 GLN A C 1
ATOM 976 O O . GLN A 1 115 ? 6.027 -33.281 -6.781 1 95.19 115 GLN A O 1
ATOM 981 N N . CYS A 1 116 ? 7.043 -31.469 -6.098 1 95.5 116 CYS A N 1
ATOM 982 C CA . CYS A 1 116 ? 8.289 -32.188 -5.852 1 95.5 116 CYS A CA 1
ATOM 983 C C . CYS A 1 116 ? 8.242 -32.938 -4.527 1 95.5 116 CYS A C 1
ATOM 985 O O . CYS A 1 116 ? 9.156 -33.688 -4.199 1 95.5 116 CYS A O 1
ATOM 987 N N . ASN A 1 117 ? 7.254 -32.688 -3.736 1 96.06 117 ASN A N 1
ATOM 988 C CA . ASN A 1 117 ? 7.051 -33.406 -2.484 1 96.06 117 ASN A CA 1
ATOM 989 C C . ASN A 1 117 ? 5.875 -34.375 -2.58 1 96.06 117 ASN A C 1
ATOM 991 O O . ASN A 1 117 ? 4.965 -34.344 -1.748 1 96.06 117 ASN A O 1
ATOM 995 N N . ASP A 1 118 ? 5.973 -35.188 -3.57 1 94.38 118 ASP A N 1
ATOM 996 C CA . ASP A 1 118 ? 5.016 -36.25 -3.828 1 94.38 118 ASP A CA 1
ATOM 997 C C . ASP A 1 118 ? 3.6 -35.688 -3.975 1 94.38 118 ASP A C 1
ATOM 999 O O . ASP A 1 118 ? 2.672 -36.156 -3.311 1 94.38 118 ASP A O 1
ATOM 1003 N N . ASN A 1 119 ? 3.572 -34.625 -4.703 1 92.69 119 ASN A N 1
ATOM 1004 C CA . ASN A 1 119 ? 2.293 -34 -5.023 1 92.69 119 ASN A CA 1
ATOM 1005 C C . ASN A 1 119 ? 1.516 -33.625 -3.76 1 92.69 119 ASN A C 1
ATOM 1007 O O . ASN A 1 119 ? 0.316 -33.906 -3.666 1 92.69 119 ASN A O 1
ATOM 1011 N N . GLY A 1 120 ? 2.301 -33.156 -2.785 1 91 120 GLY A N 1
ATOM 1012 C CA . GLY A 1 120 ? 1.68 -32.625 -1.584 1 91 120 GLY A CA 1
ATOM 1013 C C . GLY A 1 120 ? 1.512 -33.656 -0.489 1 91 120 GLY A C 1
ATOM 1014 O O . GLY A 1 120 ? 1.006 -33.344 0.593 1 91 120 GLY A O 1
ATOM 1015 N N . LYS A 1 121 ? 1.915 -34.875 -0.682 1 92.69 121 LYS A N 1
ATOM 1016 C CA . LYS A 1 121 ? 1.809 -35.906 0.343 1 92.69 121 LYS A CA 1
ATOM 1017 C C . LYS A 1 121 ? 2.746 -35.625 1.514 1 92.69 121 LYS A C 1
ATOM 1019 O O . LYS A 1 121 ? 2.432 -35.938 2.66 1 92.69 121 LYS A O 1
ATOM 1024 N N . ILE A 1 122 ? 3.898 -35.094 1.167 1 95 122 ILE A N 1
ATOM 1025 C CA . ILE A 1 122 ? 4.781 -34.625 2.221 1 95 122 ILE A CA 1
ATOM 1026 C C . ILE A 1 122 ? 4.383 -33.188 2.615 1 95 122 ILE A C 1
ATOM 1028 O O . ILE A 1 122 ? 4.523 -32.281 1.823 1 95 122 ILE A O 1
ATOM 1032 N N . PRO A 1 123 ? 3.953 -33.031 3.812 1 94.5 123 PRO A N 1
ATOM 1033 C CA . PRO A 1 123 ? 3.439 -31.719 4.199 1 94.5 123 PRO A CA 1
ATOM 1034 C C . PRO A 1 123 ? 4.547 -30.688 4.352 1 94.5 123 PRO A C 1
ATOM 1036 O O . PRO A 1 123 ? 5.699 -31.031 4.617 1 94.5 123 PRO A O 1
ATOM 1039 N N . TRP A 1 124 ? 4.148 -29.406 4.234 1 96.25 124 TRP A N 1
ATOM 1040 C CA . TRP A 1 124 ? 5.113 -28.312 4.23 1 96.25 124 TRP A CA 1
ATOM 1041 C C . TRP A 1 124 ? 5.797 -28.188 5.586 1 96.25 124 TRP A C 1
ATOM 1043 O O . TRP A 1 124 ? 6.871 -27.594 5.691 1 96.25 124 TRP A O 1
ATOM 1053 N N . TYR A 1 125 ? 5.199 -28.703 6.637 1 95.62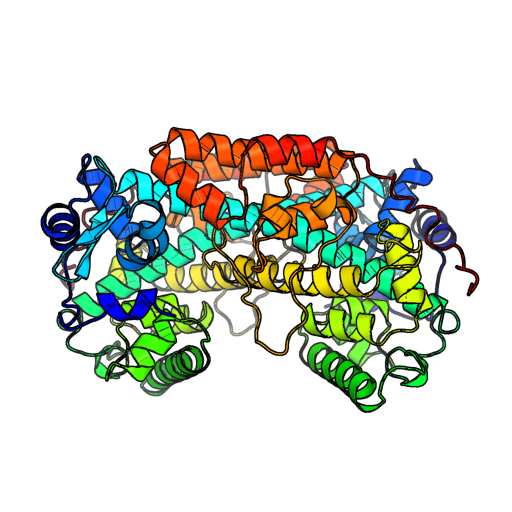 125 TYR A N 1
ATOM 1054 C CA . TYR A 1 125 ? 5.777 -28.562 7.965 1 95.62 125 TYR A CA 1
ATOM 1055 C C . TYR A 1 125 ? 6.691 -29.734 8.289 1 95.62 125 TYR A C 1
ATOM 1057 O O . TYR A 1 125 ? 7.18 -29.859 9.414 1 95.62 125 TYR A O 1
ATOM 1065 N N . ASP A 1 126 ? 6.887 -30.656 7.328 1 96.25 126 ASP A N 1
ATOM 1066 C CA . ASP A 1 126 ? 7.898 -31.719 7.422 1 96.25 126 ASP A CA 1
ATOM 1067 C C . ASP A 1 126 ? 9.258 -31.203 6.945 1 96.25 126 ASP A C 1
ATOM 1069 O O . ASP A 1 126 ? 9.383 -30.688 5.832 1 96.25 126 ASP A O 1
ATOM 1073 N N . ALA A 1 127 ? 10.234 -31.406 7.75 1 96.06 127 ALA A N 1
ATOM 1074 C CA . ALA A 1 127 ? 11.578 -30.969 7.398 1 96.06 127 ALA A CA 1
ATOM 1075 C C . ALA A 1 127 ? 12.055 -31.609 6.102 1 96.06 127 ALA A C 1
ATOM 1077 O O . ALA A 1 127 ? 12.836 -31.016 5.352 1 96.06 127 ALA A O 1
ATOM 1078 N N . ASN A 1 128 ? 11.531 -32.719 5.805 1 96.12 128 ASN A N 1
ATOM 1079 C CA . ASN A 1 128 ? 11.93 -33.469 4.613 1 96.12 128 ASN A CA 1
ATOM 1080 C C . ASN A 1 128 ? 11.359 -32.844 3.348 1 96.12 128 ASN A C 1
ATOM 1082 O O . ASN A 1 128 ? 11.773 -33.188 2.238 1 96.12 128 ASN A O 1
ATOM 1086 N N . ALA A 1 129 ? 10.438 -31.953 3.514 1 97.44 129 ALA A N 1
ATOM 1087 C CA . ALA A 1 129 ? 9.867 -31.266 2.361 1 97.44 129 ALA A CA 1
ATOM 1088 C C . ALA A 1 129 ? 10.828 -30.203 1.817 1 97.44 129 ALA A C 1
ATOM 1090 O O . ALA A 1 129 ? 10.641 -29.703 0.711 1 97.44 129 ALA A O 1
ATOM 1091 N N . TYR A 1 130 ? 11.867 -29.984 2.559 1 98.19 130 TYR A N 1
ATOM 1092 C CA . TYR A 1 130 ? 12.828 -28.953 2.211 1 98.19 130 TYR A CA 1
ATOM 1093 C C . TYR A 1 130 ? 14.141 -29.562 1.724 1 98.19 130 TYR A C 1
ATOM 1095 O O . TYR A 1 130 ? 14.289 -30.797 1.721 1 98.19 130 TYR A O 1
ATOM 1103 N N . SER A 1 131 ? 15.023 -28.703 1.247 1 97.44 131 SER A N 1
ATOM 1104 C CA . SER A 1 131 ? 16.281 -29.156 0.669 1 97.44 131 SER A CA 1
ATOM 1105 C C . SER A 1 131 ? 17.125 -29.891 1.698 1 97.44 131 SER A C 1
ATOM 1107 O O . SER A 1 131 ? 17.266 -29.453 2.84 1 97.44 131 SER A O 1
ATOM 1109 N N . GLU A 1 132 ? 17.734 -30.938 1.295 1 94.94 132 GLU A N 1
ATOM 1110 C CA . GLU A 1 132 ? 18.641 -31.688 2.168 1 94.94 132 GLU A CA 1
ATOM 1111 C C . GLU A 1 132 ? 19.891 -30.875 2.479 1 94.94 132 GLU A C 1
ATOM 1113 O O . GLU A 1 132 ? 20.531 -31.078 3.508 1 94.94 132 GLU A O 1
ATOM 1118 N N . LYS A 1 133 ? 20.141 -29.953 1.624 1 94.25 133 LYS A N 1
ATOM 1119 C CA . LYS A 1 133 ? 21.344 -29.141 1.769 1 94.25 133 LYS A CA 1
ATOM 1120 C C . LYS A 1 133 ? 21.125 -27.984 2.742 1 94.25 133 LYS A C 1
ATOM 1122 O O . LYS A 1 133 ? 22.078 -27.375 3.221 1 94.25 133 LYS A O 1
ATOM 1127 N N . ALA A 1 134 ? 19.875 -27.703 2.973 1 94.81 134 ALA A N 1
ATOM 1128 C CA . ALA A 1 134 ? 19.562 -26.625 3.9 1 94.81 134 ALA A CA 1
ATOM 1129 C C . ALA A 1 134 ? 19.812 -27.047 5.344 1 94.81 134 ALA A C 1
ATOM 1131 O O . ALA A 1 134 ? 19.516 -28.188 5.719 1 94.81 134 ALA A O 1
ATOM 1132 N N . ARG A 1 135 ? 20.344 -26.125 6.141 1 95.44 135 ARG A N 1
ATOM 1133 C CA . ARG A 1 135 ? 20.531 -26.391 7.559 1 95.44 135 ARG A CA 1
ATOM 1134 C C . ARG A 1 135 ? 19.203 -26.641 8.258 1 95.44 135 ARG A C 1
ATOM 1136 O O . ARG A 1 135 ? 18.219 -25.969 7.977 1 95.44 135 ARG A O 1
ATOM 1143 N N . LEU A 1 136 ? 19.266 -27.625 9.117 1 95.38 136 LEU A N 1
ATOM 1144 C CA . LEU A 1 136 ? 18.062 -27.969 9.844 1 95.38 136 LEU A CA 1
ATOM 1145 C C . LEU A 1 136 ? 17.516 -26.766 10.609 1 95.38 136 LEU A C 1
ATOM 1147 O O . LEU A 1 136 ? 16.297 -26.547 10.641 1 95.38 136 LEU A O 1
ATOM 1151 N N . GLN A 1 137 ? 18.344 -26.031 11.188 1 96.44 137 GLN A N 1
ATOM 1152 C CA . GLN A 1 137 ? 17.953 -24.859 11.945 1 96.44 137 GLN A CA 1
ATOM 1153 C C . GLN A 1 137 ? 17.172 -23.875 11.078 1 96.44 137 GLN A C 1
ATOM 1155 O O . GLN A 1 137 ? 16.188 -23.281 11.531 1 96.44 137 GLN A O 1
ATOM 1160 N N . ASN A 1 138 ? 17.578 -23.672 9.852 1 96.75 138 ASN A N 1
ATOM 1161 C CA . ASN A 1 138 ? 16.922 -22.766 8.938 1 96.75 138 ASN A CA 1
ATOM 1162 C C . ASN A 1 138 ? 15.539 -23.281 8.531 1 96.75 138 ASN A C 1
ATOM 1164 O O . ASN A 1 138 ? 14.578 -22.5 8.453 1 96.75 138 ASN A O 1
ATOM 1168 N N . LYS A 1 139 ? 15.531 -24.594 8.297 1 96.69 139 LYS A N 1
ATOM 1169 C CA . LYS A 1 139 ? 14.258 -25.219 7.957 1 96.69 139 LYS A CA 1
ATOM 1170 C C . LYS A 1 139 ? 13.242 -25.047 9.078 1 96.69 139 LYS A C 1
ATOM 1172 O O . LYS A 1 139 ? 12.117 -24.594 8.844 1 96.69 139 LYS A O 1
ATOM 1177 N N . ILE A 1 140 ? 13.688 -25.281 10.25 1 96.69 140 ILE A N 1
ATOM 1178 C CA . ILE A 1 140 ? 12.805 -25.234 11.414 1 96.69 140 ILE A CA 1
ATOM 1179 C C . ILE A 1 140 ? 12.375 -23.781 11.672 1 96.69 140 ILE A C 1
ATOM 1181 O O . ILE A 1 140 ? 11.227 -23.531 12.039 1 96.69 140 ILE A O 1
ATOM 1185 N N . SER A 1 141 ? 13.289 -22.953 11.477 1 97.12 141 SER A N 1
ATOM 1186 C CA . SER A 1 141 ? 12.961 -21.547 11.648 1 97.12 141 SER A CA 1
ATOM 1187 C C . SER A 1 141 ? 11.883 -21.094 10.672 1 97.12 141 SER A C 1
ATOM 1189 O O . SER A 1 141 ? 10.93 -20.406 11.062 1 97.12 141 SER A O 1
ATOM 1191 N N . ALA A 1 142 ? 12.023 -21.438 9.438 1 97 142 ALA A N 1
ATOM 1192 C CA . ALA A 1 142 ? 11.039 -21.078 8.422 1 97 142 ALA A CA 1
ATOM 1193 C C . ALA A 1 142 ? 9.672 -21.688 8.742 1 97 142 ALA A C 1
ATOM 1195 O O . ALA A 1 142 ? 8.648 -21 8.664 1 97 142 ALA A O 1
ATOM 1196 N N . ILE A 1 143 ? 9.719 -22.922 9.172 1 97.44 143 ILE A N 1
ATOM 1197 C CA . ILE A 1 143 ? 8.5 -23.641 9.516 1 97.44 143 ILE A CA 1
ATOM 1198 C C . ILE A 1 143 ? 7.84 -23 10.727 1 97.44 143 ILE A C 1
ATOM 1200 O O . ILE A 1 143 ? 6.633 -22.734 10.727 1 97.44 143 ILE A O 1
ATOM 1204 N N . SER A 1 144 ? 8.648 -22.719 11.695 1 97.5 144 SER A N 1
ATOM 1205 C CA . SER A 1 144 ? 8.141 -22.125 12.922 1 97.5 144 SER A CA 1
ATOM 1206 C C . SER A 1 144 ? 7.527 -20.75 12.664 1 97.5 144 SER A C 1
ATOM 1208 O O . SER A 1 144 ? 6.465 -20.422 13.195 1 97.5 144 SER A O 1
ATOM 1210 N N . SER A 1 145 ? 8.172 -20 11.852 1 97.62 145 SER A N 1
ATOM 1211 C CA . SER A 1 145 ? 7.652 -18.672 11.5 1 97.62 145 SER A CA 1
ATOM 1212 C C . SER A 1 145 ? 6.328 -18.781 10.742 1 97.62 145 SER A C 1
ATOM 1214 O O . SER A 1 145 ? 5.395 -18.031 11.008 1 97.62 145 SER A O 1
ATOM 1216 N N . ALA A 1 146 ? 6.258 -19.688 9.859 1 96.25 146 ALA A N 1
ATOM 1217 C CA . ALA A 1 146 ? 5.031 -19.906 9.094 1 96.25 146 ALA A CA 1
ATOM 1218 C C . ALA A 1 146 ? 3.873 -20.266 10.016 1 96.25 146 ALA A C 1
ATOM 1220 O O . ALA A 1 146 ? 2.789 -19.688 9.922 1 96.25 146 ALA A O 1
ATOM 1221 N N . TYR A 1 147 ? 4.148 -21.141 10.922 1 94 147 TYR A N 1
ATOM 1222 C CA . TYR A 1 147 ? 3.119 -21.562 11.875 1 94 147 TYR A CA 1
ATOM 1223 C C . TYR A 1 147 ? 2.674 -20.391 12.742 1 94 147 TYR A C 1
ATOM 1225 O O . TYR A 1 147 ? 1.479 -20.219 13 1 94 147 TYR A O 1
ATOM 1233 N N . SER A 1 148 ? 3.648 -19.719 13.195 1 95.69 148 SER A N 1
ATOM 1234 C CA . SER A 1 148 ? 3.34 -18.562 14.047 1 95.69 148 SER A CA 1
ATOM 1235 C C . SER A 1 148 ? 2.441 -17.578 13.328 1 95.69 148 SER A C 1
ATOM 1237 O O . SER A 1 148 ? 1.455 -17.094 13.891 1 95.69 148 SER A O 1
ATOM 1239 N N . GLU A 1 149 ? 2.732 -17.281 12.117 1 94.88 149 GLU A N 1
ATOM 1240 C CA . GLU A 1 149 ? 1.959 -16.312 11.336 1 94.88 149 GLU A CA 1
ATOM 1241 C C . GLU A 1 149 ? 0.573 -16.859 11 1 94.88 149 GLU A C 1
ATOM 1243 O O . GLU A 1 149 ? -0.414 -16.125 11.039 1 94.88 149 GLU A O 1
ATOM 1248 N N . LEU A 1 150 ? 0.494 -18.125 10.695 1 92.94 150 LEU A N 1
ATOM 1249 C CA . LEU A 1 150 ? -0.788 -18.766 10.43 1 92.94 150 LEU A CA 1
ATOM 1250 C C . LEU A 1 150 ? -1.677 -18.75 11.664 1 92.94 150 LEU A C 1
ATOM 1252 O O . LEU A 1 150 ? -2.877 -18.484 11.57 1 92.94 150 LEU A O 1
ATOM 1256 N N . SER A 1 151 ? -1.062 -18.938 12.773 1 90.94 151 SER A N 1
ATOM 1257 C CA . SER A 1 151 ? -1.817 -19.016 14.023 1 90.94 151 SER A CA 1
ATOM 1258 C C . SER A 1 151 ? -2.367 -17.641 14.414 1 90.94 151 SER A C 1
ATOM 1260 O O . SER A 1 151 ? -3.391 -17.547 15.094 1 90.94 151 SER A O 1
ATOM 1262 N N . LYS A 1 152 ? -1.751 -16.672 13.969 1 90.94 152 LYS A N 1
ATOM 1263 C CA . LYS A 1 152 ? -2.154 -15.32 14.328 1 90.94 152 LYS A CA 1
ATOM 1264 C C . LYS A 1 152 ? -3.111 -14.734 13.297 1 90.94 152 LYS A C 1
ATOM 1266 O O . LYS A 1 152 ? -3.686 -13.664 13.508 1 90.94 152 LYS A O 1
ATOM 1271 N N . SER A 1 153 ? -3.248 -15.398 12.219 1 87.75 153 SER A N 1
ATOM 1272 C CA . SER A 1 153 ? -4.074 -14.883 11.133 1 87.75 153 SER A CA 1
ATOM 1273 C C . SER A 1 153 ? -5.543 -14.812 11.539 1 87.75 153 SER A C 1
ATOM 1275 O O . SER A 1 153 ? -6.055 -15.719 12.195 1 87.75 153 SER A O 1
ATOM 1277 N N . GLN A 1 154 ? -6.203 -13.734 11.148 1 79.81 154 GLN A N 1
ATOM 1278 C CA . GLN A 1 154 ? -7.617 -13.555 11.461 1 79.81 154 GLN A CA 1
ATOM 1279 C C . GLN A 1 154 ? -8.492 -13.812 10.234 1 79.81 154 GLN A C 1
ATOM 1281 O O . GLN A 1 154 ? -9.703 -13.57 10.266 1 79.81 154 GLN A O 1
ATOM 1286 N N . LEU A 1 155 ? -7.891 -14.297 9.203 1 81.31 155 LEU A N 1
ATOM 1287 C CA . LEU A 1 155 ? -8.633 -14.57 7.977 1 81.31 155 LEU A CA 1
ATOM 1288 C C . LEU A 1 155 ? -9.539 -15.789 8.148 1 81.31 155 LEU A C 1
ATOM 1290 O O . LEU A 1 155 ? -9.109 -16.812 8.68 1 81.31 155 LEU A O 1
ATOM 1294 N N . ASP A 1 156 ? -10.695 -15.664 7.656 1 77.5 156 ASP A N 1
ATOM 1295 C CA . ASP A 1 156 ? -11.727 -16.672 7.855 1 77.5 156 ASP A CA 1
ATOM 1296 C C . ASP A 1 156 ? -11.289 -18.031 7.297 1 77.5 156 ASP A C 1
ATOM 1298 O O . ASP A 1 156 ? -11.5 -19.062 7.926 1 77.5 156 ASP A O 1
ATOM 1302 N N . TYR A 1 157 ? -10.695 -18 6.07 1 78.06 157 TYR A N 1
ATOM 1303 C CA . TYR A 1 157 ? -10.336 -19.266 5.461 1 78.06 157 TYR A CA 1
ATOM 1304 C C . TYR A 1 157 ? -9.203 -19.938 6.23 1 78.06 157 TYR A C 1
ATOM 1306 O O . TYR A 1 157 ? -9.109 -21.172 6.266 1 78.06 157 TYR A O 1
ATOM 1314 N N . VAL A 1 158 ? -8.359 -19.156 6.867 1 83.88 158 VAL A N 1
ATOM 1315 C CA . VAL A 1 158 ? -7.285 -19.734 7.668 1 83.88 158 VAL A CA 1
ATOM 1316 C C . VAL A 1 158 ? -7.859 -20.375 8.93 1 83.88 158 VAL A C 1
ATOM 1318 O O . VAL A 1 158 ? -7.516 -21.516 9.266 1 83.88 158 VAL A O 1
ATOM 1321 N N . LYS A 1 159 ? -8.773 -19.625 9.539 1 81.88 159 LYS A N 1
ATOM 1322 C CA . LYS A 1 159 ? -9.43 -20.156 10.734 1 81.88 159 LYS A CA 1
ATOM 1323 C C . LYS A 1 159 ? -10.188 -21.438 10.43 1 81.88 159 LYS A C 1
ATOM 1325 O O . LYS A 1 159 ? -10.172 -22.375 11.234 1 81.88 159 LYS A O 1
ATOM 1330 N N . PHE A 1 160 ? -10.773 -21.422 9.328 1 79.31 160 PHE A N 1
ATOM 1331 C CA . PHE A 1 160 ? -11.516 -22.609 8.898 1 79.31 160 PHE A CA 1
ATOM 1332 C C . PHE A 1 160 ? -10.602 -23.812 8.812 1 79.31 160 PHE A C 1
ATOM 1334 O O . PHE A 1 160 ? -10.922 -24.875 9.344 1 79.31 160 PHE A O 1
ATOM 1341 N N . TYR A 1 161 ? -9.5 -23.688 8.18 1 79.12 161 TYR A N 1
ATOM 1342 C CA . TYR A 1 161 ? -8.586 -24.812 8 1 79.12 161 TYR A CA 1
ATOM 1343 C C . TYR A 1 161 ? -7.922 -25.188 9.32 1 79.12 161 TYR A C 1
ATOM 1345 O O . TYR A 1 161 ? -7.672 -26.359 9.586 1 79.12 161 TYR A O 1
ATOM 1353 N N . MET A 1 162 ? -7.691 -24.219 10.086 1 79.06 162 MET A N 1
ATOM 1354 C CA . MET A 1 162 ? -7.074 -24.469 11.383 1 79.06 162 MET A CA 1
ATOM 1355 C C . MET A 1 162 ? -8.031 -25.234 12.305 1 79.06 162 MET A C 1
ATOM 1357 O O . MET A 1 162 ? -7.602 -26.094 13.078 1 79.06 162 MET A O 1
ATOM 1361 N N . ASN A 1 163 ? -9.25 -25 12.211 1 77.62 163 ASN A N 1
ATOM 1362 C CA . ASN A 1 163 ? -10.234 -25.578 13.117 1 77.62 163 ASN A CA 1
ATOM 1363 C C . ASN A 1 163 ? -10.75 -26.922 12.602 1 77.62 163 ASN A C 1
ATOM 1365 O O . ASN A 1 163 ? -11.109 -27.797 13.391 1 77.62 163 ASN A O 1
ATOM 1369 N N . GLN A 1 164 ? -10.82 -27.078 11.32 1 70.94 164 GLN A N 1
ATOM 1370 C CA . GLN A 1 164 ? -11.57 -28.203 10.781 1 70.94 164 GLN A CA 1
ATOM 1371 C C . GLN A 1 164 ? -10.641 -29.281 10.234 1 70.94 164 GLN A C 1
ATOM 1373 O O . GLN A 1 164 ? -11.055 -30.422 10.016 1 70.94 164 GLN A O 1
ATOM 1378 N N . HIS A 1 165 ? -9.547 -28.781 9.992 1 69 165 HIS A N 1
ATOM 1379 C CA . HIS A 1 165 ? -8.656 -29.75 9.352 1 69 165 HIS A CA 1
ATOM 1380 C C . HIS A 1 165 ? -7.434 -30.031 10.211 1 69 165 HIS A C 1
ATOM 1382 O O . HIS A 1 165 ? -7.105 -29.234 11.109 1 69 165 HIS A O 1
ATOM 1388 N N . THR A 1 166 ? -6.996 -31.141 9.977 1 67.5 166 THR A N 1
ATOM 1389 C CA . THR A 1 166 ? -5.812 -31.578 10.711 1 67.5 166 THR A CA 1
ATOM 1390 C C . THR A 1 166 ? -4.57 -30.828 10.219 1 67.5 166 THR A C 1
ATOM 1392 O O . THR A 1 166 ? -3.584 -30.719 10.953 1 67.5 166 THR A O 1
ATOM 1395 N N . SER A 1 167 ? -4.699 -30.422 8.953 1 81 167 SER A N 1
ATOM 1396 C CA . SER A 1 167 ? -3.498 -29.766 8.445 1 81 167 SER A CA 1
ATOM 1397 C C . SER A 1 167 ? -3.85 -28.625 7.496 1 81 167 SER A C 1
ATOM 1399 O O . SER A 1 167 ? -4.914 -28.641 6.879 1 81 167 SER A O 1
ATOM 1401 N N . ILE A 1 168 ? -3.002 -27.625 7.48 1 88.56 168 ILE A N 1
ATOM 1402 C CA . ILE A 1 168 ? -3.141 -26.5 6.562 1 88.56 168 ILE A CA 1
ATOM 1403 C C . ILE A 1 168 ? -2.414 -26.797 5.254 1 88.56 168 ILE A C 1
ATOM 1405 O O . ILE A 1 168 ? -1.222 -27.109 5.258 1 88.56 168 ILE A O 1
ATOM 1409 N N . PRO A 1 169 ? -3.131 -26.688 4.16 1 90.12 169 PRO A N 1
ATOM 1410 C CA . PRO A 1 169 ? -2.471 -26.969 2.883 1 90.12 169 PRO A CA 1
ATOM 1411 C C . PRO A 1 169 ? -1.364 -25.969 2.557 1 90.12 169 PRO A C 1
ATOM 1413 O O . PRO A 1 169 ? -1.384 -24.828 3.047 1 90.12 169 PRO A O 1
ATOM 1416 N N . THR A 1 170 ? -0.453 -26.438 1.681 1 93.31 170 THR A N 1
ATOM 1417 C CA . THR A 1 170 ? 0.709 -25.641 1.297 1 93.31 170 THR A CA 1
ATOM 1418 C C . THR A 1 170 ? 0.279 -24.328 0.67 1 93.31 170 THR A C 1
ATOM 1420 O O . THR A 1 170 ? 0.839 -23.266 0.982 1 93.31 170 THR A O 1
ATOM 1423 N N . TRP A 1 171 ? -0.715 -24.375 -0.16 1 89.19 171 TRP A N 1
ATOM 1424 C CA . TRP A 1 171 ? -1.104 -23.172 -0.898 1 89.19 171 TRP A CA 1
ATOM 1425 C C . TRP A 1 171 ? -1.692 -22.125 0.039 1 89.19 171 TRP A C 1
ATOM 1427 O O . TRP A 1 171 ? -1.532 -20.922 -0.187 1 89.19 171 TRP A O 1
ATOM 1437 N N . ILE A 1 172 ? -2.354 -22.531 1.133 1 89.38 172 ILE A N 1
ATOM 1438 C CA . ILE A 1 172 ? -2.869 -21.594 2.127 1 89.38 172 ILE A CA 1
ATOM 1439 C C . ILE A 1 172 ? -1.708 -20.984 2.9 1 89.38 172 ILE A C 1
ATOM 1441 O O . ILE A 1 172 ? -1.675 -19.766 3.111 1 89.38 172 ILE A O 1
ATOM 1445 N N . MET A 1 173 ? -0.826 -21.828 3.34 1 94.31 173 MET A N 1
ATOM 1446 C CA . MET A 1 173 ? 0.343 -21.359 4.074 1 94.31 173 MET A CA 1
ATOM 1447 C C . MET A 1 173 ? 1.109 -20.312 3.264 1 94.31 173 MET A C 1
ATOM 1449 O O . MET A 1 173 ? 1.404 -19.234 3.764 1 94.31 173 MET A O 1
ATOM 1453 N N . ILE A 1 174 ? 1.386 -20.609 1.98 1 95.5 174 ILE A N 1
ATOM 1454 C CA . ILE A 1 174 ? 2.16 -19.734 1.103 1 95.5 174 ILE A CA 1
ATOM 1455 C C . ILE A 1 174 ? 1.431 -18.406 0.916 1 95.5 174 ILE A C 1
ATOM 1457 O O . ILE A 1 174 ? 2.061 -17.344 0.84 1 95.5 174 ILE A O 1
ATOM 1461 N N . LYS A 1 175 ? 0.161 -18.438 0.88 1 91.25 175 LYS A N 1
ATOM 1462 C CA . LYS A 1 175 ? -0.661 -17.266 0.633 1 91.25 175 LYS A CA 1
ATOM 1463 C C . LYS A 1 175 ? -0.674 -16.344 1.847 1 91.25 175 LYS A C 1
ATOM 1465 O O . LYS A 1 175 ? -0.728 -15.117 1.701 1 91.25 175 LYS A O 1
ATOM 1470 N N . VAL A 1 176 ? -0.562 -16.891 3.021 1 92.12 176 VAL A N 1
ATOM 1471 C CA . VAL A 1 176 ? -0.903 -16.156 4.234 1 92.12 176 VAL A CA 1
ATOM 1472 C C . VAL A 1 176 ? 0.367 -15.609 4.887 1 92.12 176 VAL A C 1
ATOM 1474 O O . VAL A 1 176 ? 0.349 -14.547 5.512 1 92.12 176 VAL A O 1
ATOM 1477 N N . ILE A 1 177 ? 1.463 -16.297 4.754 1 95.88 177 ILE A N 1
ATOM 1478 C CA . ILE A 1 177 ? 2.668 -15.922 5.484 1 95.88 177 ILE A CA 1
ATOM 1479 C C . ILE A 1 177 ? 3.229 -14.609 4.93 1 95.88 177 ILE A C 1
ATOM 1481 O O . ILE A 1 177 ? 2.912 -14.227 3.805 1 95.88 177 ILE A O 1
ATOM 1485 N N . ASN A 1 178 ? 3.957 -13.938 5.727 1 95.25 178 ASN A N 1
ATOM 1486 C CA . ASN A 1 178 ? 4.535 -12.664 5.316 1 95.25 178 ASN A CA 1
ATOM 1487 C C . ASN A 1 178 ? 5.613 -12.852 4.254 1 95.25 178 ASN A C 1
ATOM 1489 O O . ASN A 1 178 ? 6.09 -13.969 4.039 1 95.25 178 ASN A O 1
ATOM 1493 N N . PHE A 1 179 ? 5.949 -11.773 3.6 1 96.75 179 PHE A N 1
ATOM 1494 C CA . PHE A 1 179 ? 6.879 -11.805 2.477 1 96.75 179 PHE A CA 1
ATOM 1495 C C . PHE A 1 179 ? 8.234 -12.344 2.91 1 96.75 179 PHE A C 1
ATOM 1497 O O . PHE A 1 179 ? 8.867 -13.109 2.186 1 96.75 179 PHE A O 1
ATOM 1504 N N . SER A 1 180 ? 8.703 -11.969 4.109 1 97 180 SER A N 1
ATOM 1505 C CA . SER A 1 180 ? 10 -12.43 4.609 1 97 180 SER A CA 1
ATOM 1506 C C . SER A 1 180 ? 10.008 -13.938 4.836 1 97 180 SER A C 1
ATOM 1508 O O . SER A 1 180 ? 10.938 -14.625 4.414 1 97 180 SER A O 1
ATOM 1510 N N . THR A 1 181 ? 9.016 -14.391 5.531 1 98.12 181 THR A N 1
ATOM 1511 C CA . THR A 1 181 ? 8.883 -15.82 5.785 1 98.12 181 THR A CA 1
ATOM 1512 C C . THR A 1 181 ? 8.781 -16.594 4.477 1 98.12 181 THR A C 1
ATOM 1514 O O . THR A 1 181 ? 9.375 -17.672 4.34 1 98.12 181 THR A O 1
ATOM 1517 N N . PHE A 1 182 ? 8.055 -16.031 3.557 1 98.44 182 PHE A N 1
ATOM 1518 C CA . PHE A 1 182 ? 7.941 -16.656 2.248 1 98.44 182 PHE A CA 1
ATOM 1519 C C . PHE A 1 182 ? 9.312 -16.828 1.607 1 98.44 182 PHE A C 1
ATOM 1521 O O . PHE A 1 182 ? 9.633 -17.906 1.096 1 98.44 182 PHE A O 1
ATOM 1528 N N . ILE A 1 183 ? 10.109 -15.773 1.621 1 98.44 183 ILE A N 1
ATOM 1529 C CA . ILE A 1 183 ? 11.438 -15.844 1.016 1 98.44 183 ILE A CA 1
ATOM 1530 C C . ILE A 1 183 ? 12.266 -16.906 1.715 1 98.44 183 ILE A C 1
ATOM 1532 O O . ILE A 1 183 ? 13 -17.672 1.063 1 98.44 183 ILE A O 1
ATOM 1536 N N . ASP A 1 184 ? 12.102 -17.047 3.01 1 98.25 184 ASP A N 1
ATOM 1537 C CA . ASP A 1 184 ? 12.812 -18.062 3.768 1 98.25 184 ASP A CA 1
ATOM 1538 C C . ASP A 1 184 ? 12.367 -19.469 3.352 1 98.25 184 ASP A C 1
ATOM 1540 O O . ASP A 1 184 ? 13.195 -20.359 3.184 1 98.25 184 ASP A O 1
ATOM 1544 N N . VAL A 1 185 ? 11.102 -19.609 3.244 1 98.44 185 VAL A N 1
ATOM 1545 C CA . VAL A 1 185 ? 10.555 -20.906 2.812 1 98.44 185 VAL A CA 1
ATOM 1546 C C . VAL A 1 185 ? 11.109 -21.266 1.436 1 98.44 185 VAL A C 1
ATOM 1548 O O . VAL A 1 185 ? 11.586 -22.375 1.224 1 98.44 185 VAL A O 1
ATOM 1551 N N . LEU A 1 186 ? 11.078 -20.328 0.526 1 98.62 186 LEU A N 1
ATOM 1552 C CA . LEU A 1 186 ? 11.586 -20.562 -0.822 1 98.62 186 LEU A CA 1
ATOM 1553 C C . LEU A 1 186 ? 13.07 -20.891 -0.794 1 98.62 186 LEU A C 1
ATOM 1555 O O . LEU A 1 186 ? 13.516 -21.844 -1.436 1 98.62 186 LEU A O 1
ATOM 1559 N N . ASN A 1 187 ? 13.773 -20.094 -0.032 1 98.06 187 ASN A N 1
ATOM 1560 C CA . ASN A 1 187 ? 15.219 -20.25 0.036 1 98.06 187 ASN A CA 1
ATOM 1561 C C . ASN A 1 187 ? 15.617 -21.625 0.569 1 98.06 187 ASN A C 1
ATOM 1563 O O . ASN A 1 187 ? 16.656 -22.156 0.193 1 98.06 187 ASN A O 1
ATOM 1567 N N . ASN A 1 188 ? 14.812 -22.203 1.42 1 98.19 188 ASN A N 1
ATOM 1568 C CA . ASN A 1 188 ? 15.125 -23.5 2.02 1 98.19 188 ASN A CA 1
ATOM 1569 C C . ASN A 1 188 ? 14.414 -24.641 1.299 1 98.19 188 ASN A C 1
ATOM 1571 O O . ASN A 1 188 ? 14.617 -25.812 1.633 1 98.19 188 ASN A O 1
ATOM 1575 N N . SER A 1 189 ? 13.664 -24.344 0.292 1 98.12 189 SER A N 1
ATOM 1576 C CA . SER A 1 189 ? 12.969 -25.375 -0.479 1 98.12 189 SER A CA 1
ATOM 1577 C C . SER A 1 189 ? 13.938 -26.203 -1.307 1 98.12 189 SER A C 1
ATOM 1579 O O . SER A 1 189 ? 15.117 -25.844 -1.435 1 98.12 189 SER A O 1
ATOM 1581 N N . LYS A 1 190 ? 13.469 -27.328 -1.796 1 97.81 190 LYS A N 1
ATOM 1582 C CA . LYS A 1 190 ? 14.281 -28.188 -2.654 1 97.81 190 LYS A CA 1
ATOM 1583 C C . LYS A 1 190 ? 14.75 -27.438 -3.896 1 97.81 190 LYS A C 1
ATOM 1585 O O . LYS A 1 190 ? 14.055 -26.531 -4.387 1 97.81 190 LYS A O 1
ATOM 1590 N N . MET A 1 191 ? 15.82 -27.766 -4.398 1 96.81 191 MET A N 1
ATOM 1591 C CA . MET A 1 191 ? 16.484 -27.047 -5.484 1 96.81 191 MET A CA 1
ATOM 1592 C C . MET A 1 191 ? 15.586 -26.969 -6.711 1 96.81 191 MET A C 1
ATOM 1594 O O . MET A 1 191 ? 15.617 -25.969 -7.441 1 96.81 191 MET A O 1
ATOM 1598 N N . ILE A 1 192 ? 14.812 -27.953 -6.926 1 96.75 192 ILE A N 1
ATOM 1599 C CA . ILE A 1 192 ? 13.961 -28.016 -8.109 1 96.75 192 ILE A CA 1
ATOM 1600 C C . ILE A 1 192 ? 12.961 -26.875 -8.078 1 96.75 192 ILE A C 1
ATOM 1602 O O . ILE A 1 192 ? 12.586 -26.328 -9.133 1 96.75 192 ILE A O 1
ATOM 1606 N N . VAL A 1 193 ? 12.539 -26.484 -6.934 1 97.81 193 VAL A N 1
ATOM 1607 C CA . VAL A 1 193 ? 11.594 -25.375 -6.805 1 97.81 193 VAL A CA 1
ATOM 1608 C C . VAL A 1 193 ? 12.25 -24.078 -7.266 1 97.81 193 VAL A C 1
ATOM 1610 O O . VAL A 1 193 ? 11.719 -23.375 -8.133 1 97.81 193 VAL A O 1
ATOM 1613 N N . LYS A 1 194 ? 13.414 -23.812 -6.727 1 97.88 194 LYS A N 1
ATOM 1614 C CA . LYS A 1 194 ? 14.133 -22.578 -7.055 1 97.88 194 LYS A CA 1
ATOM 1615 C C . LYS A 1 194 ? 14.578 -22.578 -8.516 1 97.88 194 LYS A C 1
ATOM 1617 O O . LYS A 1 194 ? 14.461 -21.562 -9.203 1 97.88 194 LYS A O 1
ATOM 1622 N N . HIS A 1 195 ? 15.016 -23.703 -8.969 1 97.56 195 HIS A N 1
ATOM 1623 C CA . HIS A 1 195 ? 15.469 -23.812 -10.352 1 97.56 195 HIS A CA 1
ATOM 1624 C C . HIS A 1 195 ? 14.32 -23.609 -11.328 1 97.56 195 HIS A C 1
ATOM 1626 O O . HIS A 1 195 ? 14.492 -22.969 -12.367 1 97.56 195 HIS A O 1
ATOM 1632 N N . SER A 1 196 ? 13.203 -24.141 -11 1 97.44 196 SER A N 1
ATOM 1633 C CA . SER A 1 196 ? 12.039 -23.969 -11.867 1 97.44 196 SER A CA 1
ATOM 1634 C C . SER A 1 196 ? 11.664 -22.5 -12.008 1 97.44 196 SER A C 1
ATOM 1636 O O . SER A 1 196 ? 11.305 -22.047 -13.094 1 97.44 196 SER A O 1
ATOM 1638 N N . LEU A 1 197 ? 11.727 -21.781 -10.938 1 98.12 197 LEU A N 1
ATOM 1639 C CA . LEU A 1 197 ? 11.414 -20.359 -10.977 1 98.12 197 LEU A CA 1
ATOM 1640 C C . LEU A 1 197 ? 12.469 -19.594 -11.781 1 98.12 197 LEU A C 1
ATOM 1642 O O . LEU A 1 197 ? 12.125 -18.734 -12.602 1 98.12 197 LEU A O 1
ATOM 1646 N N . CYS A 1 198 ? 13.727 -19.938 -11.516 1 97.56 198 CYS A N 1
ATOM 1647 C CA . CYS A 1 198 ? 14.805 -19.297 -12.266 1 97.56 198 CYS A CA 1
ATOM 1648 C C . CYS A 1 198 ? 14.641 -19.531 -13.758 1 97.56 198 CYS A C 1
ATOM 1650 O O . CYS A 1 198 ? 14.805 -18.609 -14.562 1 97.56 198 CYS A O 1
ATOM 1652 N N . GLU A 1 199 ? 14.336 -20.719 -14.07 1 96.19 199 GLU A N 1
ATOM 1653 C CA . GLU A 1 199 ? 14.141 -21.078 -15.477 1 96.19 199 GLU A CA 1
ATOM 1654 C C . GLU A 1 199 ? 12.953 -20.328 -16.078 1 96.19 199 GLU A C 1
ATOM 1656 O O . GLU A 1 199 ? 13.039 -19.812 -17.188 1 96.19 199 GLU A O 1
ATOM 1661 N N . LEU A 1 200 ? 11.93 -20.297 -15.359 1 97.19 200 LEU A N 1
ATOM 1662 C CA . LEU A 1 200 ? 10.727 -19.625 -15.844 1 97.19 200 LEU A CA 1
ATOM 1663 C C . LEU A 1 200 ? 11.008 -18.156 -16.156 1 97.19 200 LEU A C 1
ATOM 1665 O O . LEU A 1 200 ? 10.609 -17.656 -17.203 1 97.19 200 LEU A O 1
ATOM 1669 N N . TYR A 1 201 ? 11.75 -17.484 -15.273 1 97.31 201 TYR A N 1
ATOM 1670 C CA . TYR A 1 201 ? 11.945 -16.047 -15.375 1 97.31 201 TYR A CA 1
ATOM 1671 C C . TYR A 1 201 ? 13.227 -15.727 -16.141 1 97.31 201 TYR A C 1
ATOM 1673 O O . TYR A 1 201 ? 13.609 -14.555 -16.266 1 97.31 201 TYR A O 1
ATOM 1681 N N . GLY A 1 202 ? 13.922 -16.719 -16.562 1 95.44 202 GLY A N 1
ATOM 1682 C CA . GLY A 1 202 ? 15.141 -16.516 -17.328 1 95.44 202 GLY A CA 1
ATOM 1683 C C . GLY A 1 202 ? 16.297 -16.016 -16.484 1 95.44 202 GLY A C 1
ATOM 1684 O O . GLY A 1 202 ? 17.125 -15.227 -16.969 1 95.44 202 GLY A O 1
ATOM 1685 N N . MET A 1 203 ? 16.297 -16.406 -15.258 1 96.56 203 MET A N 1
ATOM 1686 C CA . MET A 1 203 ? 17.391 -16.031 -14.352 1 96.56 203 MET A CA 1
ATOM 1687 C C . MET A 1 203 ? 18.516 -17.062 -14.398 1 96.56 203 MET A C 1
ATOM 1689 O O . MET A 1 203 ? 18.531 -18 -13.602 1 96.56 203 MET A O 1
ATOM 1693 N N . ILE A 1 204 ? 19.391 -16.812 -15.273 1 94 204 ILE A N 1
ATOM 1694 C CA . ILE A 1 204 ? 20.5 -17.734 -15.523 1 94 204 ILE A CA 1
ATOM 1695 C C . ILE A 1 204 ? 21.828 -17 -15.352 1 94 204 ILE A C 1
ATOM 1697 O O . ILE A 1 204 ? 21.953 -15.828 -15.711 1 94 204 ILE A O 1
ATOM 1701 N N . ASP A 1 205 ? 22.734 -17.672 -14.805 1 91 205 ASP A N 1
ATOM 1702 C CA . ASP A 1 205 ? 24.047 -17.062 -14.602 1 91 205 ASP A CA 1
ATOM 1703 C C . ASP A 1 205 ? 24.906 -17.172 -15.852 1 91 205 ASP A C 1
ATOM 1705 O O . ASP A 1 205 ? 24.422 -17.609 -16.906 1 91 205 ASP A O 1
ATOM 1709 N N . GLU A 1 206 ? 26.109 -16.703 -15.781 1 88.56 206 GLU A N 1
ATOM 1710 C CA . GLU A 1 206 ? 27.016 -16.641 -16.922 1 88.56 206 GLU A CA 1
ATOM 1711 C C . GLU A 1 206 ? 27.344 -18.031 -17.453 1 88.56 206 GLU A C 1
ATOM 1713 O O . GLU A 1 206 ? 27.625 -18.203 -18.641 1 88.56 206 GLU A O 1
ATOM 1718 N N . LYS A 1 207 ? 27.25 -19.016 -16.562 1 91.94 207 LYS A N 1
ATOM 1719 C CA . LYS A 1 207 ? 27.578 -20.391 -16.953 1 91.94 207 LYS A CA 1
ATOM 1720 C C . LYS A 1 207 ? 26.344 -21.125 -17.469 1 91.94 207 LYS A C 1
ATOM 1722 O O . LYS A 1 207 ? 26.422 -22.297 -17.828 1 91.94 207 LYS A O 1
ATOM 1727 N N . GLY A 1 208 ? 25.219 -20.547 -17.391 1 91.62 208 GLY A N 1
ATOM 1728 C CA . GLY A 1 208 ? 24 -21.141 -17.922 1 91.62 208 GLY A CA 1
ATOM 1729 C C . GLY A 1 208 ? 23.188 -21.859 -16.859 1 91.62 208 GLY A C 1
ATOM 1730 O O . GLY A 1 208 ? 22.219 -22.562 -17.172 1 91.62 208 GLY A O 1
ATOM 1731 N N . TYR A 1 209 ? 23.609 -21.719 -15.672 1 94.38 209 TYR A N 1
ATOM 1732 C CA . TYR A 1 209 ? 22.891 -22.375 -14.578 1 94.38 209 TYR A CA 1
ATOM 1733 C C . TYR A 1 209 ? 21.875 -21.438 -13.938 1 94.38 209 TYR A C 1
ATOM 1735 O O . TYR A 1 209 ? 22.016 -20.203 -14.039 1 94.38 209 TYR A O 1
ATOM 1743 N N . PRO A 1 210 ? 20.891 -22.016 -13.344 1 96.12 210 PRO A N 1
ATOM 1744 C CA . PRO A 1 210 ? 19.922 -21.156 -12.633 1 96.12 210 PRO A CA 1
ATOM 1745 C C . PRO A 1 210 ? 20.578 -20.266 -11.586 1 96.12 210 PRO A C 1
ATOM 1747 O O . PRO A 1 210 ? 21.406 -20.734 -10.789 1 96.12 210 PRO A O 1
ATOM 1750 N N . ASP A 1 211 ? 20.297 -19.031 -11.656 1 96.31 211 ASP A N 1
ATOM 1751 C CA . ASP A 1 211 ? 20.875 -18.047 -10.75 1 96.31 211 ASP A CA 1
ATOM 1752 C C . ASP A 1 211 ? 19.984 -17.844 -9.523 1 96.31 211 ASP A C 1
ATOM 1754 O O . ASP A 1 211 ? 19.281 -16.844 -9.414 1 96.31 211 ASP A O 1
ATOM 1758 N N . VAL A 1 212 ? 20.109 -18.703 -8.547 1 96.69 212 VAL A N 1
ATOM 1759 C CA . VAL A 1 212 ? 19.281 -18.703 -7.344 1 96.69 212 VAL A CA 1
ATOM 1760 C C . VAL A 1 212 ? 19.594 -17.469 -6.508 1 96.69 212 VAL A C 1
ATOM 1762 O O . VAL A 1 212 ? 18.703 -16.891 -5.879 1 96.69 212 VAL A O 1
ATOM 1765 N N . LYS A 1 213 ? 20.828 -17.047 -6.566 1 95.38 213 LYS A N 1
ATOM 1766 C CA . LYS A 1 213 ? 21.219 -15.836 -5.848 1 95.38 213 LYS A CA 1
ATOM 1767 C C . LYS A 1 213 ? 20.453 -14.625 -6.348 1 95.38 213 LYS A C 1
ATOM 1769 O O . LYS A 1 213 ? 20 -13.797 -5.551 1 95.38 213 LYS A O 1
ATOM 1774 N N . LEU A 1 214 ? 20.297 -14.516 -7.648 1 96.5 214 LEU A N 1
ATOM 1775 C CA . LEU A 1 214 ? 19.531 -13.438 -8.25 1 96.5 214 LEU A CA 1
ATOM 1776 C C . LEU A 1 214 ? 18.062 -13.523 -7.84 1 96.5 214 LEU A C 1
ATOM 1778 O O . LEU A 1 214 ? 17.438 -12.508 -7.5 1 96.5 214 LEU A O 1
ATOM 1782 N N . LEU A 1 215 ? 17.516 -14.734 -7.855 1 98.19 215 LEU A N 1
ATOM 1783 C CA . LEU A 1 215 ? 16.125 -14.945 -7.48 1 98.19 215 LEU A CA 1
ATOM 1784 C C . LEU A 1 215 ? 15.875 -14.492 -6.047 1 98.19 215 LEU A C 1
ATOM 1786 O O . LEU A 1 215 ? 15.039 -13.617 -5.801 1 98.19 215 LEU A O 1
ATOM 1790 N N . ILE A 1 216 ? 16.656 -15.008 -5.141 1 97.88 216 ILE A N 1
ATOM 1791 C CA . ILE A 1 216 ? 16.469 -14.734 -3.719 1 97.88 216 ILE A CA 1
ATOM 1792 C C . ILE A 1 216 ? 16.812 -13.281 -3.416 1 97.88 216 ILE A C 1
ATOM 1794 O O . ILE A 1 216 ? 16.062 -12.594 -2.711 1 97.88 216 ILE A O 1
ATOM 1798 N N . GLY A 1 217 ? 17.875 -12.812 -4.008 1 96.25 217 GLY A N 1
ATOM 1799 C CA . GLY A 1 217 ? 18.297 -11.438 -3.793 1 96.25 217 GLY A CA 1
ATOM 1800 C C . GLY A 1 217 ? 17.281 -10.422 -4.301 1 96.25 217 GLY A C 1
ATOM 1801 O O . GLY A 1 217 ? 17.016 -9.414 -3.641 1 96.25 217 GLY A O 1
ATOM 1802 N N . SER A 1 218 ? 16.75 -10.648 -5.5 1 97.12 218 SER A N 1
ATOM 1803 C CA . SER A 1 218 ? 15.766 -9.734 -6.059 1 97.12 218 SER A CA 1
ATOM 1804 C C . SER A 1 218 ? 14.492 -9.719 -5.219 1 97.12 218 SER A C 1
ATOM 1806 O O . SER A 1 218 ? 13.867 -8.672 -5.047 1 97.12 218 SER A O 1
ATOM 1808 N N . LEU A 1 219 ? 14.117 -10.875 -4.672 1 98.12 219 LEU A N 1
ATOM 1809 C CA . LEU A 1 219 ? 12.922 -10.938 -3.84 1 98.12 219 LEU A CA 1
ATOM 1810 C C . LEU A 1 219 ? 13.125 -10.164 -2.539 1 98.12 219 LEU A C 1
ATOM 1812 O O . LEU A 1 219 ? 12.203 -9.508 -2.049 1 98.12 219 LEU A O 1
ATOM 1816 N N . HIS A 1 220 ? 14.305 -10.258 -2.008 1 97.38 220 HIS A N 1
ATOM 1817 C CA . HIS A 1 220 ? 14.602 -9.477 -0.811 1 97.38 220 HIS A CA 1
ATOM 1818 C C . HIS A 1 220 ? 14.492 -7.984 -1.085 1 97.38 220 HIS A C 1
ATOM 1820 O O . HIS A 1 220 ? 14 -7.227 -0.243 1 97.38 220 HIS A O 1
ATOM 1826 N N . TRP A 1 221 ? 14.977 -7.57 -2.211 1 96.69 221 TRP A N 1
ATOM 1827 C CA . TRP A 1 221 ? 14.883 -6.156 -2.568 1 96.69 221 TRP A CA 1
ATOM 1828 C C . TRP A 1 221 ? 13.438 -5.742 -2.801 1 96.69 221 TRP A C 1
ATOM 1830 O O . TRP A 1 221 ? 13.008 -4.68 -2.344 1 96.69 221 TRP A O 1
ATOM 1840 N N . LEU A 1 222 ? 12.672 -6.602 -3.512 1 97.81 222 LEU A N 1
ATOM 1841 C CA . LEU A 1 222 ? 11.25 -6.344 -3.693 1 97.81 222 LEU A CA 1
ATOM 1842 C C . LEU A 1 222 ? 10.547 -6.191 -2.346 1 97.81 222 LEU A C 1
ATOM 1844 O O . LEU A 1 222 ? 9.742 -5.277 -2.16 1 97.81 222 LEU A O 1
ATOM 1848 N N . ARG A 1 223 ? 10.891 -7.051 -1.445 1 97.19 223 ARG A N 1
ATOM 1849 C CA . ARG A 1 223 ? 10.289 -7.016 -0.117 1 97.19 223 ARG A CA 1
ATOM 1850 C C . ARG A 1 223 ? 10.586 -5.695 0.588 1 97.19 223 ARG A C 1
ATOM 1852 O O . ARG A 1 223 ? 9.688 -5.062 1.139 1 97.19 223 ARG A O 1
ATOM 1859 N N . LYS A 1 224 ? 11.836 -5.328 0.537 1 96 224 LYS A N 1
ATOM 1860 C CA . LYS A 1 224 ? 12.242 -4.094 1.203 1 96 224 LYS A CA 1
ATOM 1861 C C . LYS A 1 224 ? 11.492 -2.893 0.631 1 96 224 LYS A C 1
ATOM 1863 O O . LYS A 1 224 ? 10.953 -2.074 1.381 1 96 224 LYS A O 1
ATOM 1868 N N . VAL A 1 225 ? 11.438 -2.789 -0.658 1 97.12 225 VAL A N 1
ATOM 1869 C CA . VAL A 1 225 ? 10.766 -1.679 -1.318 1 97.12 225 VAL A CA 1
ATOM 1870 C C . VAL A 1 225 ? 9.266 -1.753 -1.043 1 97.12 225 VAL A C 1
ATOM 1872 O O . VAL A 1 225 ? 8.633 -0.738 -0.738 1 97.12 225 VAL A O 1
ATOM 1875 N N . ARG A 1 226 ? 8.703 -2.945 -1.142 1 96 226 ARG A N 1
ATOM 1876 C CA . ARG A 1 226 ? 7.281 -3.148 -0.891 1 96 226 ARG A CA 1
ATOM 1877 C C . ARG A 1 226 ? 6.891 -2.646 0.495 1 96 226 ARG A C 1
ATOM 1879 O O . ARG A 1 226 ? 5.875 -1.965 0.652 1 96 226 ARG A O 1
ATOM 1886 N N . ASN A 1 227 ? 7.691 -2.996 1.485 1 92.38 227 ASN A N 1
ATOM 1887 C CA . ASN A 1 227 ? 7.418 -2.6 2.861 1 92.38 227 ASN A CA 1
ATOM 1888 C C . ASN A 1 227 ? 7.5 -1.086 3.037 1 92.38 227 ASN A C 1
ATOM 1890 O O . ASN A 1 227 ? 6.672 -0.492 3.73 1 92.38 227 ASN A O 1
ATOM 1894 N N . SER A 1 228 ? 8.477 -0.537 2.422 1 93.06 228 SER A N 1
ATOM 1895 C CA . SER A 1 228 ? 8.602 0.916 2.471 1 93.06 228 SER A CA 1
ATOM 1896 C C . SER A 1 228 ? 7.398 1.602 1.838 1 93.06 228 SER A C 1
ATOM 1898 O O . SER A 1 228 ? 6.895 2.596 2.365 1 93.06 228 SER A O 1
ATOM 1900 N N . CYS A 1 229 ? 6.926 1.061 0.73 1 94.25 229 CYS A N 1
ATOM 1901 C CA . CYS A 1 229 ? 5.762 1.613 0.049 1 94.25 229 CYS A CA 1
ATOM 1902 C C . CYS A 1 229 ? 4.508 1.462 0.903 1 94.25 229 CYS A C 1
ATOM 1904 O O . CYS A 1 229 ? 3.734 2.41 1.053 1 94.25 229 CYS A O 1
ATOM 1906 N N . ALA A 1 230 ? 4.352 0.312 1.489 1 90.19 230 ALA A N 1
ATOM 1907 C CA . ALA A 1 230 ? 3.162 0.013 2.283 1 90.19 230 ALA A CA 1
ATOM 1908 C C . ALA A 1 230 ? 3.102 0.887 3.533 1 90.19 230 ALA A C 1
ATOM 1910 O O . ALA A 1 230 ? 2.018 1.198 4.027 1 90.19 230 ALA A O 1
ATOM 1911 N N . HIS A 1 231 ? 4.227 1.324 3.975 1 86 231 HIS A N 1
ATOM 1912 C CA . HIS A 1 231 ? 4.301 2.125 5.191 1 86 231 HIS A CA 1
ATOM 1913 C C . HIS A 1 231 ? 4.406 3.611 4.867 1 86 231 HIS A C 1
ATOM 1915 O O . HIS A 1 231 ? 4.652 4.43 5.754 1 86 231 HIS A O 1
ATOM 1921 N N . ASN A 1 232 ? 4.281 3.932 3.621 1 88.44 232 ASN A N 1
ATOM 1922 C CA . ASN A 1 232 ? 4.219 5.312 3.152 1 88.44 232 ASN A CA 1
ATOM 1923 C C . ASN A 1 232 ? 5.539 6.043 3.387 1 88.44 232 ASN A C 1
ATOM 1925 O O . ASN A 1 232 ? 5.543 7.23 3.719 1 88.44 232 ASN A O 1
ATOM 1929 N N . GLU A 1 233 ? 6.59 5.387 3.277 1 90.25 233 GLU A N 1
ATOM 1930 C CA . GLU A 1 233 ? 7.918 5.977 3.422 1 90.25 233 GLU A CA 1
ATOM 1931 C C . GLU A 1 233 ? 8.398 6.578 2.104 1 90.25 233 GLU A C 1
ATOM 1933 O O . GLU A 1 233 ? 7.859 6.27 1.04 1 90.25 233 GLU A O 1
ATOM 1938 N N . ARG A 1 234 ? 9.312 7.488 2.215 1 93.5 234 ARG A N 1
ATOM 1939 C CA . ARG A 1 234 ? 9.969 8.016 1.022 1 93.5 234 ARG A CA 1
ATOM 1940 C C . ARG A 1 234 ? 10.664 6.902 0.242 1 93.5 234 ARG A C 1
ATOM 1942 O O . ARG A 1 234 ? 11.398 6.102 0.818 1 93.5 234 ARG A O 1
ATOM 1949 N N . ILE A 1 235 ? 10.492 6.906 -1.106 1 96.56 235 ILE A N 1
ATOM 1950 C CA . ILE A 1 235 ? 10.914 5.707 -1.82 1 96.56 235 ILE A CA 1
ATOM 1951 C C . ILE A 1 235 ? 11.883 6.09 -2.939 1 96.56 235 ILE A C 1
ATOM 1953 O O . ILE A 1 235 ? 12.719 5.281 -3.35 1 96.56 235 ILE A O 1
ATOM 1957 N N . TYR A 1 236 ? 11.844 7.316 -3.484 1 97.5 236 TYR A N 1
ATOM 1958 C CA . TYR A 1 236 ? 12.609 7.648 -4.68 1 97.5 236 TYR A CA 1
ATOM 1959 C C . TYR A 1 236 ? 14.109 7.527 -4.422 1 97.5 236 TYR A C 1
ATOM 1961 O O . TYR A 1 236 ? 14.883 7.285 -5.348 1 97.5 236 TYR A O 1
ATOM 1969 N N . CYS A 1 237 ? 14.516 7.641 -3.184 1 96.06 237 CYS A N 1
ATOM 1970 C CA . CYS A 1 237 ? 15.93 7.605 -2.846 1 96.06 237 CYS A CA 1
ATOM 1971 C C . CYS A 1 237 ? 16.25 6.395 -1.975 1 96.06 237 CYS A C 1
ATOM 1973 O O . CYS A 1 237 ? 17.203 6.43 -1.188 1 96.06 237 CYS A O 1
ATOM 1975 N N . ILE A 1 238 ? 15.438 5.387 -2.029 1 94.94 238 ILE A N 1
ATOM 1976 C CA . ILE A 1 238 ? 15.648 4.188 -1.23 1 94.94 238 ILE A CA 1
ATOM 1977 C C . ILE A 1 238 ? 16.953 3.518 -1.643 1 94.94 238 ILE A C 1
ATOM 1979 O O . ILE A 1 238 ? 17.281 3.459 -2.83 1 94.94 238 ILE A O 1
ATOM 1983 N N . THR A 1 239 ? 17.688 3.109 -0.64 1 91.81 239 THR A N 1
ATOM 1984 C CA . THR A 1 239 ? 18.953 2.451 -0.904 1 91.81 239 THR A CA 1
ATOM 1985 C C . THR A 1 239 ? 19.203 1.329 0.1 1 91.81 239 THR A C 1
ATOM 1987 O O . THR A 1 239 ? 18.531 1.248 1.128 1 91.81 239 THR A O 1
ATOM 1990 N N . GLU A 1 240 ? 19.859 0.466 -0.189 1 86.44 240 GLU A N 1
ATOM 1991 C CA . GLU A 1 240 ? 20.391 -0.565 0.694 1 86.44 240 GLU A CA 1
ATOM 1992 C C . GLU A 1 240 ? 21.906 -0.642 0.595 1 86.44 240 GLU A C 1
ATOM 1994 O O . GLU A 1 240 ? 22.469 -0.806 -0.496 1 86.44 240 GLU A O 1
ATOM 1999 N N . THR A 1 241 ? 22.531 0.004 1.674 1 67.69 241 THR A N 1
ATOM 2000 C CA . THR A 1 241 ? 23.984 0.002 1.666 1 67.69 241 THR A CA 1
ATOM 2001 C C . THR A 1 241 ? 24.531 -1.351 2.123 1 67.69 241 THR A C 1
ATOM 2003 O O . THR A 1 241 ? 23.875 -2.057 2.893 1 67.69 241 THR A O 1
ATOM 2006 N N . LYS A 1 242 ? 25.625 -1.683 1.554 1 58.66 242 LYS A N 1
ATOM 2007 C CA . LYS A 1 242 ? 26.391 -2.891 1.833 1 58.66 242 LYS A CA 1
ATOM 2008 C C . LYS A 1 242 ? 26.781 -2.967 3.307 1 58.66 242 LYS A C 1
ATOM 2010 O O . LYS A 1 242 ? 27.266 -1.988 3.877 1 58.66 242 LYS A O 1
ATOM 2015 N N . ASP A 1 243 ? 26.016 -3.672 4.152 1 53.41 243 ASP A N 1
ATOM 2016 C CA . ASP A 1 243 ? 26.797 -4.055 5.324 1 53.41 243 ASP A CA 1
ATOM 2017 C C . ASP A 1 243 ? 28.047 -4.832 4.922 1 53.41 243 ASP A C 1
ATOM 2019 O O . ASP A 1 243 ? 28.047 -5.543 3.918 1 53.41 243 ASP A O 1
ATOM 2023 N N . LYS A 1 244 ? 29.203 -4.469 5.41 1 49.38 244 LYS A N 1
ATOM 2024 C CA . LYS A 1 244 ? 30.484 -5.141 5.219 1 49.38 244 LYS A CA 1
ATOM 2025 C C . LYS A 1 244 ? 30.297 -6.629 4.941 1 49.38 244 LYS A C 1
ATOM 2027 O O . LYS A 1 244 ? 31.094 -7.246 4.234 1 49.38 244 LYS A O 1
ATOM 2032 N N . SER A 1 245 ? 29.453 -7.332 5.656 1 47.78 245 SER A N 1
ATOM 2033 C CA . SER A 1 245 ? 29.375 -8.789 5.574 1 47.78 245 SER A CA 1
ATOM 2034 C C . SER A 1 245 ? 28.453 -9.227 4.441 1 47.78 245 SER A C 1
ATOM 2036 O O . SER A 1 245 ? 28.375 -10.414 4.133 1 47.78 245 SER A O 1
ATOM 2038 N N . LYS A 1 246 ? 27.609 -8.32 3.982 1 52.5 246 LYS A N 1
ATOM 2039 C CA . LYS A 1 246 ? 26.531 -8.773 3.115 1 52.5 246 LYS A CA 1
ATOM 2040 C C . LYS A 1 246 ? 26.906 -8.625 1.645 1 52.5 246 LYS A C 1
ATOM 2042 O O . LYS A 1 246 ? 27.625 -7.695 1.27 1 52.5 246 LYS A O 1
ATOM 2047 N N . LYS A 1 247 ? 26.562 -9.688 0.764 1 52 247 LYS A N 1
ATOM 2048 C CA . LYS A 1 247 ? 26.812 -9.898 -0.661 1 52 247 LYS A CA 1
ATOM 2049 C C . LYS A 1 247 ? 26.312 -8.703 -1.481 1 52 247 LYS A C 1
ATOM 2051 O O . LYS A 1 247 ? 25.266 -8.133 -1.188 1 52 247 LYS A O 1
ATOM 2056 N N . GLY A 1 248 ? 27.234 -7.934 -2.029 1 58.91 248 GLY A N 1
ATOM 2057 C CA . GLY A 1 248 ? 27.156 -6.742 -2.859 1 58.91 248 GLY A CA 1
ATOM 2058 C C . GLY A 1 248 ? 25.984 -6.762 -3.826 1 58.91 248 GLY A C 1
ATOM 2059 O O . GLY A 1 248 ? 25.156 -7.68 -3.795 1 58.91 248 GLY A O 1
ATOM 2060 N N . ARG A 1 249 ? 25.719 -5.734 -4.48 1 75 249 ARG A N 1
ATOM 2061 C CA . ARG A 1 249 ? 24.797 -5.562 -5.598 1 75 249 ARG A CA 1
ATOM 2062 C C . ARG A 1 249 ? 24.969 -6.672 -6.633 1 75 249 ARG A C 1
ATOM 2064 O O . ARG A 1 249 ? 26.094 -7.055 -6.953 1 75 249 ARG A O 1
ATOM 2071 N N . ILE A 1 250 ? 23.859 -7.414 -6.953 1 76.12 250 ILE A N 1
ATOM 2072 C CA . ILE A 1 250 ? 23.906 -8.492 -7.941 1 76.12 250 ILE A CA 1
ATOM 2073 C C . ILE A 1 250 ? 24.047 -7.898 -9.344 1 76.12 250 ILE A C 1
ATOM 2075 O O . ILE A 1 250 ? 23.156 -7.188 -9.812 1 76.12 250 ILE A O 1
ATOM 2079 N N . LYS A 1 251 ? 25.219 -8.117 -9.906 1 75.94 251 LYS A N 1
ATOM 2080 C CA . LYS A 1 251 ? 25.438 -7.648 -11.266 1 75.94 251 LYS A CA 1
ATOM 2081 C C . LYS A 1 251 ? 25.047 -8.711 -12.289 1 75.94 251 LYS A C 1
ATOM 2083 O O . LYS A 1 251 ? 25.906 -9.422 -12.812 1 75.94 251 LYS A O 1
ATOM 2088 N N . GLU A 1 252 ? 23.781 -8.711 -12.547 1 82.31 252 GLU A N 1
ATOM 2089 C CA . GLU A 1 252 ? 23.172 -9.719 -13.414 1 82.31 252 GLU A CA 1
ATOM 2090 C C . GLU A 1 252 ? 23.203 -9.273 -14.875 1 82.31 252 GLU A C 1
ATOM 2092 O O . GLU A 1 252 ? 23.828 -8.258 -15.211 1 82.31 252 GLU A O 1
ATOM 2097 N N . LYS A 1 253 ? 22.688 -10.086 -15.742 1 85.19 253 LYS A N 1
ATOM 2098 C CA . LYS A 1 253 ? 22.828 -10 -17.188 1 85.19 253 LYS A CA 1
ATOM 2099 C C . LYS A 1 253 ? 22.344 -8.641 -17.703 1 85.19 253 LYS A C 1
ATOM 2101 O O . LYS A 1 253 ? 23.016 -8.008 -18.531 1 85.19 253 LYS A O 1
ATOM 2106 N N . TYR A 1 254 ? 21.203 -8.133 -17.25 1 89.56 254 TYR A N 1
ATOM 2107 C CA . TYR A 1 254 ? 20.656 -6.867 -17.734 1 89.56 254 TYR A CA 1
ATOM 2108 C C . TYR A 1 254 ? 21.5 -5.691 -17.266 1 89.56 254 TYR A C 1
ATOM 2110 O O . TYR A 1 254 ? 21.719 -4.734 -18 1 89.56 254 TYR A O 1
ATOM 2118 N N . PHE A 1 255 ? 21.906 -5.816 -16.078 1 86.81 255 PHE A N 1
ATOM 2119 C CA . PHE A 1 255 ? 22.781 -4.781 -15.539 1 86.81 255 PHE A CA 1
ATOM 2120 C C . PHE A 1 255 ? 24.031 -4.629 -16.391 1 86.81 255 PHE A C 1
ATOM 2122 O O . PHE A 1 255 ? 24.469 -3.508 -16.672 1 86.81 255 PHE A O 1
ATOM 2129 N N . LYS A 1 256 ? 24.578 -5.73 -16.734 1 87.25 256 LYS A N 1
ATOM 2130 C CA . LYS A 1 256 ? 25.828 -5.754 -17.484 1 87.25 256 LYS A CA 1
ATOM 2131 C C . LYS A 1 256 ? 25.625 -5.215 -18.891 1 87.25 256 LYS A C 1
ATOM 2133 O O . LYS A 1 256 ? 26.594 -4.832 -19.562 1 87.25 256 LYS A O 1
ATOM 2138 N N . GLN A 1 257 ? 24.438 -5.219 -19.359 1 89.94 257 GLN A N 1
ATOM 2139 C CA . GLN A 1 257 ? 24.156 -4.754 -20.719 1 89.94 257 GLN A CA 1
ATOM 2140 C C . GLN A 1 257 ? 23.844 -3.258 -20.734 1 89.94 257 GLN A C 1
ATOM 2142 O O . GLN A 1 257 ? 23.656 -2.666 -21.797 1 89.94 257 GLN A O 1
ATOM 2147 N N . LEU A 1 258 ? 23.781 -2.666 -19.547 1 90.5 258 LEU A N 1
ATOM 2148 C CA . LEU A 1 258 ? 23.641 -1.218 -19.453 1 90.5 258 LEU A CA 1
ATOM 2149 C C . LEU A 1 258 ? 25.016 -0.548 -19.375 1 90.5 258 LEU A C 1
ATOM 2151 O O . LEU A 1 258 ? 26.031 -1.188 -19.641 1 90.5 258 LEU A O 1
ATOM 2155 N N . ARG A 1 259 ? 25.047 0.821 -19.203 1 87.12 259 ARG A N 1
ATOM 2156 C CA . ARG A 1 259 ? 26.312 1.558 -19.109 1 87.12 259 ARG A CA 1
ATOM 2157 C C . ARG A 1 259 ? 27.156 1.065 -17.938 1 87.12 259 ARG A C 1
ATOM 2159 O O . ARG A 1 259 ? 26.625 0.651 -16.906 1 87.12 259 ARG A O 1
ATOM 2166 N N . ALA A 1 260 ? 28.422 1.131 -18.094 1 83.88 260 ALA A N 1
ATOM 2167 C CA . ALA A 1 260 ? 29.375 0.629 -17.094 1 83.88 260 ALA A CA 1
ATOM 2168 C C . ALA A 1 260 ? 29.219 1.355 -15.766 1 83.88 260 ALA A C 1
ATOM 2170 O O . ALA A 1 260 ? 29.547 0.811 -14.711 1 83.88 260 ALA A O 1
ATOM 2171 N N . SER A 1 261 ? 28.719 2.512 -15.852 1 83.06 261 SER A N 1
ATOM 2172 C CA . SER A 1 261 ? 28.562 3.318 -14.648 1 83.06 261 SER A CA 1
ATOM 2173 C C . SER A 1 261 ? 27.609 2.648 -13.656 1 83.06 261 SER A C 1
ATOM 2175 O O . SER A 1 261 ? 27.719 2.855 -12.445 1 83.06 261 SER A O 1
ATOM 2177 N N . TYR A 1 262 ? 26.688 1.81 -14.141 1 84.88 262 TYR A N 1
ATOM 2178 C CA . TYR A 1 262 ? 25.734 1.131 -13.266 1 84.88 262 TYR A CA 1
ATOM 2179 C C . TYR A 1 262 ? 26.422 0.049 -12.445 1 84.88 262 TYR A C 1
ATOM 2181 O O . TYR A 1 262 ? 26.109 -0.149 -11.273 1 84.88 262 TYR A O 1
ATOM 2189 N N . SER A 1 263 ? 27.391 -0.569 -13.055 1 79.25 263 SER A N 1
ATOM 2190 C CA . SER A 1 263 ? 28.078 -1.668 -12.391 1 79.25 263 SER A CA 1
ATOM 2191 C C . SER A 1 263 ? 29.047 -1.151 -11.328 1 79.25 263 SER A C 1
ATOM 2193 O O . SER A 1 263 ? 29.375 -1.872 -10.391 1 79.25 263 SER A O 1
ATOM 2195 N N . LYS A 1 264 ? 29.406 0.082 -11.398 1 78.75 264 LYS A N 1
ATOM 2196 C CA . LYS A 1 264 ? 30.359 0.663 -10.445 1 78.75 264 LYS A CA 1
ATOM 2197 C C . LYS A 1 264 ? 29.641 1.09 -9.164 1 78.75 264 LYS A C 1
ATOM 2199 O O . LYS A 1 264 ? 30.266 1.206 -8.109 1 78.75 264 LYS A O 1
ATOM 2204 N N . ASP A 1 265 ? 28.422 1.299 -9.297 1 77.81 265 ASP A N 1
ATOM 2205 C CA . ASP A 1 265 ? 27.641 1.681 -8.125 1 77.81 265 ASP A CA 1
ATOM 2206 C C . ASP A 1 265 ? 27.375 0.479 -7.215 1 77.81 265 ASP A C 1
ATOM 2208 O O . ASP A 1 265 ? 26.844 -0.541 -7.664 1 77.81 265 ASP A O 1
ATOM 2212 N N . THR A 1 266 ? 27.734 0.569 -5.98 1 79.81 266 THR A N 1
ATOM 2213 C CA . THR A 1 266 ? 27.656 -0.557 -5.055 1 79.81 266 THR A CA 1
ATOM 2214 C C . THR A 1 266 ? 26.328 -0.565 -4.328 1 79.81 266 THR A C 1
ATOM 2216 O O . THR A 1 266 ? 25.953 -1.57 -3.719 1 79.81 266 THR A O 1
ATOM 2219 N N . GLU A 1 267 ? 25.641 0.517 -4.359 1 87.81 267 GLU A N 1
ATOM 2220 C CA . GLU A 1 267 ? 24.375 0.599 -3.633 1 87.81 267 GLU A CA 1
ATOM 2221 C C . GLU A 1 267 ? 23.203 0.114 -4.492 1 87.81 267 GLU A C 1
ATOM 2223 O O . GLU A 1 267 ? 23.156 0.381 -5.695 1 87.81 267 GLU A O 1
ATOM 2228 N N . LYS A 1 268 ? 22.406 -0.67 -3.891 1 91.88 268 LYS A N 1
ATOM 2229 C CA . LYS A 1 268 ? 21.141 -1.028 -4.535 1 91.88 268 LYS A CA 1
ATOM 2230 C C . LYS A 1 268 ? 20.141 0.119 -4.457 1 91.88 268 LYS A C 1
ATOM 2232 O O . LYS A 1 268 ? 19.953 0.714 -3.393 1 91.88 268 LYS A O 1
ATOM 2237 N N . LYS A 1 269 ? 19.594 0.448 -5.582 1 94.88 269 LYS A N 1
ATOM 2238 C CA . LYS A 1 269 ? 18.641 1.556 -5.688 1 94.88 269 LYS A CA 1
ATOM 2239 C C . LYS A 1 269 ? 17.422 1.158 -6.504 1 94.88 269 LYS A C 1
ATOM 2241 O O . LYS A 1 269 ? 17.188 -0.026 -6.766 1 94.88 269 LYS A O 1
ATOM 2246 N N . LEU A 1 270 ? 16.594 2.074 -6.828 1 96.81 270 LEU A N 1
ATOM 2247 C CA . LEU A 1 270 ? 15.344 1.787 -7.527 1 96.81 270 LEU A CA 1
ATOM 2248 C C . LEU A 1 270 ? 15.609 1.243 -8.922 1 96.81 270 LEU A C 1
ATOM 2250 O O . LEU A 1 270 ? 14.836 0.436 -9.445 1 96.81 270 LEU A O 1
ATOM 2254 N N . MET A 1 271 ? 16.688 1.698 -9.516 1 95.81 271 MET A N 1
ATOM 2255 C CA . MET A 1 271 ? 17.062 1.188 -10.836 1 95.81 271 MET A CA 1
ATOM 2256 C C . MET A 1 271 ? 17.172 -0.332 -10.812 1 95.81 271 MET A C 1
ATOM 2258 O O . MET A 1 271 ? 16.766 -1.001 -11.766 1 95.81 271 MET A O 1
ATOM 2262 N N . ASP A 1 272 ? 17.719 -0.892 -9.766 1 95.44 272 ASP A N 1
ATOM 2263 C CA . ASP A 1 272 ? 17.828 -2.342 -9.641 1 95.44 272 ASP A CA 1
ATOM 2264 C C . ASP A 1 272 ? 16.453 -3.006 -9.664 1 95.44 272 ASP A C 1
ATOM 2266 O O . ASP A 1 272 ? 16.297 -4.066 -10.266 1 95.44 272 ASP A O 1
ATOM 2270 N N . LEU A 1 273 ? 15.539 -2.391 -8.969 1 97.12 273 LEU A N 1
ATOM 2271 C CA . LEU A 1 273 ? 14.18 -2.912 -8.945 1 97.12 273 LEU A CA 1
ATOM 2272 C C . LEU A 1 273 ? 13.586 -2.959 -10.344 1 97.12 273 LEU A C 1
ATOM 2274 O O . LEU A 1 273 ? 12.93 -3.936 -10.719 1 97.12 273 LEU A O 1
ATOM 2278 N N . LEU A 1 274 ? 13.797 -1.898 -11.109 1 97.25 274 LEU A N 1
ATOM 2279 C CA . LEU A 1 274 ? 13.281 -1.848 -12.469 1 97.25 274 LEU A CA 1
ATOM 2280 C C . LEU A 1 274 ? 13.875 -2.973 -13.32 1 97.25 274 LEU A C 1
ATOM 2282 O O . LEU A 1 274 ? 13.172 -3.578 -14.133 1 97.25 274 LEU A O 1
ATOM 2286 N N . ILE A 1 275 ? 15.086 -3.191 -13.086 1 96 275 ILE A N 1
ATOM 2287 C CA . ILE A 1 275 ? 15.75 -4.281 -13.789 1 96 275 ILE A CA 1
ATOM 2288 C C . ILE A 1 275 ? 15.141 -5.617 -13.375 1 96 275 ILE A C 1
ATOM 2290 O O . ILE A 1 275 ? 14.867 -6.469 -14.227 1 96 275 ILE A O 1
ATOM 2294 N N . TYR A 1 276 ? 14.938 -5.82 -12.086 1 97.56 276 TYR A N 1
ATOM 2295 C CA . TYR A 1 276 ? 14.328 -7.059 -11.609 1 97.56 276 TYR A CA 1
ATOM 2296 C C . TYR A 1 276 ? 12.93 -7.23 -12.188 1 97.56 276 TYR A C 1
ATOM 2298 O O . TYR A 1 276 ? 12.508 -8.352 -12.484 1 97.56 276 TYR A O 1
ATOM 2306 N N . PHE A 1 277 ? 12.18 -6.117 -12.344 1 98.12 277 PHE A N 1
ATOM 2307 C CA . PHE A 1 277 ? 10.852 -6.18 -12.953 1 98.12 277 PHE A CA 1
ATOM 2308 C C . PHE A 1 277 ? 10.922 -6.797 -14.344 1 98.12 277 PHE A C 1
ATOM 2310 O O . PHE A 1 277 ? 10 -7.484 -14.773 1 98.12 277 PHE A O 1
ATOM 2317 N N . LYS A 1 278 ? 11.992 -6.547 -15.016 1 97.44 278 LYS A N 1
ATOM 2318 C CA . LYS A 1 278 ? 12.133 -7.066 -16.375 1 97.44 278 LYS A CA 1
ATOM 2319 C C . LYS A 1 278 ? 12.172 -8.594 -16.375 1 97.44 278 LYS A C 1
ATOM 2321 O O . LYS A 1 278 ? 11.703 -9.227 -17.312 1 97.44 278 LYS A O 1
ATOM 2326 N N . TYR A 1 279 ? 12.695 -9.164 -15.344 1 97.69 279 TYR A N 1
ATOM 2327 C CA . TYR A 1 279 ? 12.695 -10.617 -15.242 1 97.69 279 TYR A CA 1
ATOM 2328 C C . TYR A 1 279 ? 11.297 -11.148 -14.969 1 97.69 279 TYR A C 1
ATOM 2330 O O . TYR A 1 279 ? 10.852 -12.102 -15.625 1 97.69 279 TYR A O 1
ATOM 2338 N N . TYR A 1 280 ? 10.609 -10.531 -14.078 1 98.25 280 TYR A N 1
ATOM 2339 C CA . TYR A 1 280 ? 9.383 -11.102 -13.523 1 98.25 280 TYR A CA 1
ATOM 2340 C C . TYR A 1 280 ? 8.188 -10.82 -14.422 1 98.25 280 TYR A C 1
ATOM 2342 O O . TYR A 1 280 ? 7.23 -11.594 -14.453 1 98.25 280 TYR A O 1
ATOM 2350 N N . LEU A 1 281 ? 8.242 -9.711 -15.133 1 97.75 281 LEU A N 1
ATOM 2351 C CA . LEU A 1 281 ? 7.07 -9.305 -15.906 1 97.75 281 LEU A CA 1
ATOM 2352 C C . LEU A 1 281 ? 7.199 -9.758 -17.359 1 97.75 281 LEU A C 1
ATOM 2354 O O . LEU A 1 281 ? 8.281 -9.68 -17.938 1 97.75 281 LEU A O 1
ATOM 2358 N N . PRO A 1 282 ? 6.066 -10.242 -17.938 1 96.44 282 PRO A N 1
ATOM 2359 C CA . PRO A 1 282 ? 6.082 -10.461 -19.375 1 96.44 282 PRO A CA 1
ATOM 2360 C C . PRO A 1 282 ? 6.477 -9.211 -20.156 1 96.44 282 PRO A C 1
ATOM 2362 O O . PRO A 1 282 ? 6.25 -8.094 -19.688 1 96.44 282 PRO A O 1
ATOM 2365 N N . ALA A 1 283 ? 6.957 -9.375 -21.328 1 95.94 283 ALA A N 1
ATOM 2366 C CA . ALA A 1 283 ? 7.551 -8.305 -22.125 1 95.94 283 ALA A CA 1
ATOM 2367 C C . ALA A 1 283 ? 6.566 -7.152 -22.312 1 95.94 283 ALA A C 1
ATOM 2369 O O . ALA A 1 283 ? 6.922 -5.988 -22.125 1 95.94 283 ALA A O 1
ATOM 2370 N N . SER A 1 284 ? 5.379 -7.48 -22.688 1 95.06 284 SER A N 1
ATOM 2371 C CA . SER A 1 284 ? 4.387 -6.441 -22.953 1 95.06 284 SER A CA 1
ATOM 2372 C C . SER A 1 284 ? 4.047 -5.676 -21.672 1 95.06 284 SER A C 1
ATOM 2374 O O . SER A 1 284 ? 3.918 -4.449 -21.688 1 95.06 284 SER A O 1
ATOM 2376 N N . GLU A 1 285 ? 3.898 -6.414 -20.609 1 95.69 285 GLU A N 1
ATOM 2377 C CA . GLU A 1 285 ? 3.6 -5.789 -19.312 1 95.69 285 GLU A CA 1
ATOM 2378 C C . GLU A 1 285 ? 4.746 -4.895 -18.859 1 95.69 285 GLU A C 1
ATOM 2380 O O . GLU A 1 285 ? 4.52 -3.801 -18.344 1 95.69 285 GLU A O 1
ATOM 2385 N N . PHE A 1 286 ? 5.941 -5.391 -19.031 1 97.75 286 PHE A N 1
ATOM 2386 C CA . PHE A 1 286 ? 7.117 -4.617 -18.656 1 97.75 286 PHE A CA 1
ATOM 2387 C C . PHE A 1 286 ? 7.195 -3.32 -19.453 1 97.75 286 PHE A C 1
ATOM 2389 O O . PHE A 1 286 ? 7.473 -2.258 -18.891 1 97.75 286 PHE A O 1
ATOM 2396 N N . LYS A 1 287 ? 6.973 -3.391 -20.688 1 97.38 287 LYS A N 1
ATOM 2397 C CA . LYS A 1 287 ? 7.012 -2.217 -21.562 1 97.38 287 LYS A CA 1
ATOM 2398 C C . LYS A 1 287 ? 5.988 -1.174 -21.109 1 97.38 287 LYS A C 1
ATOM 2400 O O . LYS A 1 287 ? 6.301 0.016 -21.031 1 97.38 287 LYS A O 1
ATOM 2405 N N . ASN A 1 288 ? 4.809 -1.661 -20.844 1 97 288 ASN A N 1
ATOM 2406 C CA . ASN A 1 288 ? 3.762 -0.752 -20.406 1 97 288 ASN A CA 1
ATOM 2407 C C . ASN A 1 288 ? 4.105 -0.122 -19.047 1 97 288 ASN A C 1
ATOM 2409 O O . ASN A 1 288 ? 3.855 1.065 -18.828 1 97 288 ASN A O 1
ATOM 2413 N N . MET A 1 289 ? 4.613 -0.93 -18.172 1 97.75 289 MET A N 1
ATOM 2414 C CA . MET A 1 289 ? 5.043 -0.445 -16.859 1 97.75 289 MET A CA 1
ATOM 2415 C C . MET A 1 289 ? 6.102 0.643 -17 1 97.75 289 MET A C 1
ATOM 2417 O O . MET A 1 289 ? 6.004 1.698 -16.375 1 97.75 289 MET A O 1
ATOM 2421 N N . MET A 1 290 ? 7.086 0.393 -17.875 1 98.19 290 MET A N 1
ATOM 2422 C CA . MET A 1 290 ? 8.18 1.337 -18.062 1 98.19 290 MET A CA 1
ATOM 2423 C C . MET A 1 290 ? 7.68 2.627 -18.703 1 98.19 290 MET A C 1
ATOM 2425 O O . MET A 1 290 ? 8.164 3.713 -18.391 1 98.19 290 MET A O 1
ATOM 2429 N N . LYS A 1 291 ? 6.754 2.475 -19.609 1 97.94 291 LYS A N 1
ATOM 2430 C CA . LYS A 1 291 ? 6.156 3.66 -20.219 1 97.94 291 LYS A CA 1
ATOM 2431 C C . LYS A 1 291 ? 5.508 4.551 -19.156 1 97.94 291 LYS A C 1
ATOM 2433 O O . LYS A 1 291 ? 5.699 5.77 -19.156 1 97.94 291 LYS A O 1
ATOM 2438 N N . GLU A 1 292 ? 4.746 3.939 -18.328 1 97.31 292 GLU A N 1
ATOM 2439 C CA . GLU A 1 292 ? 4.105 4.676 -17.25 1 97.31 292 GLU A CA 1
ATOM 2440 C C . GLU A 1 292 ? 5.141 5.348 -16.359 1 97.31 292 GLU A C 1
ATOM 2442 O O . GLU A 1 292 ? 4.977 6.508 -15.961 1 97.31 292 GLU A O 1
ATOM 2447 N N . PHE A 1 293 ? 6.172 4.629 -16.016 1 98.25 293 PHE A N 1
ATOM 2448 C CA . PHE A 1 293 ? 7.227 5.152 -15.156 1 98.25 293 PHE A CA 1
ATOM 2449 C C . PHE A 1 293 ? 7.914 6.348 -15.805 1 98.25 293 PHE A C 1
ATOM 2451 O O . PHE A 1 293 ? 8.141 7.367 -15.156 1 98.25 293 PHE A O 1
ATOM 2458 N N . ILE A 1 294 ? 8.219 6.215 -17.047 1 98.06 294 ILE A N 1
ATOM 2459 C CA . ILE A 1 294 ? 8.898 7.27 -17.781 1 98.06 294 ILE A CA 1
ATOM 2460 C C . ILE A 1 294 ? 8 8.5 -17.875 1 98.06 294 ILE A C 1
ATOM 2462 O O . ILE A 1 294 ? 8.484 9.633 -17.797 1 98.06 294 ILE A O 1
ATOM 2466 N N . GLU A 1 295 ? 6.766 8.266 -18 1 97.62 295 GLU A N 1
ATOM 2467 C CA . GLU A 1 295 ? 5.82 9.375 -18 1 97.62 295 GLU A CA 1
ATOM 2468 C C . GLU A 1 295 ? 5.828 10.102 -16.656 1 97.62 295 GLU A C 1
ATOM 2470 O O . GLU A 1 295 ? 5.738 11.336 -16.609 1 97.62 295 GLU A O 1
ATOM 2475 N N . MET A 1 296 ? 5.879 9.375 -15.625 1 97.69 296 MET A N 1
ATOM 2476 C CA . MET A 1 296 ? 5.965 9.969 -14.297 1 97.69 296 MET A CA 1
ATOM 2477 C C . MET A 1 296 ? 7.223 10.828 -14.164 1 97.69 296 MET A C 1
ATOM 2479 O O . MET A 1 296 ? 7.176 11.93 -13.625 1 97.69 296 MET A O 1
ATOM 2483 N N . LEU A 1 297 ? 8.32 10.312 -14.656 1 98.06 297 LEU A N 1
ATOM 2484 C CA . LEU A 1 297 ? 9.578 11.055 -14.625 1 98.06 297 LEU A CA 1
ATOM 2485 C C . LEU A 1 297 ? 9.484 12.328 -15.461 1 98.06 297 LEU A C 1
ATOM 2487 O O . LEU A 1 297 ? 9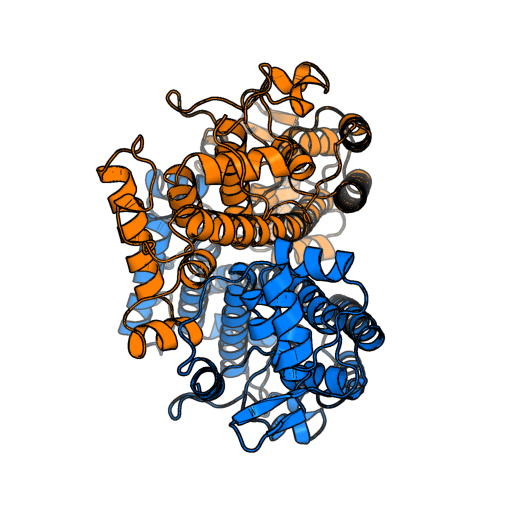.992 13.375 -15.055 1 98.06 297 LEU A O 1
ATOM 2491 N N . SER A 1 298 ? 8.859 12.188 -16.594 1 97.56 298 SER A N 1
ATOM 2492 C CA . SER A 1 298 ? 8.688 13.352 -17.469 1 97.56 298 SER A CA 1
ATOM 2493 C C . SER A 1 298 ? 7.859 14.438 -16.781 1 97.56 298 SER A C 1
ATOM 2495 O O . SER A 1 298 ? 8.133 15.625 -16.938 1 97.56 298 SER A O 1
ATOM 2497 N N . ALA A 1 299 ? 6.887 14.016 -16.062 1 97.44 299 ALA A N 1
ATOM 2498 C CA . ALA A 1 299 ? 6.016 14.961 -15.375 1 97.44 299 ALA A CA 1
ATOM 2499 C C . ALA A 1 299 ? 6.785 15.75 -14.312 1 97.44 299 ALA A C 1
ATOM 2501 O O . ALA A 1 299 ? 6.645 16.969 -14.219 1 97.44 299 ALA A O 1
ATOM 2502 N N . ILE A 1 300 ? 7.586 15.055 -13.508 1 97.81 300 ILE A N 1
ATOM 2503 C CA . ILE A 1 300 ? 8.32 15.758 -12.461 1 97.81 300 ILE A CA 1
ATOM 2504 C C . ILE A 1 300 ? 9.43 16.609 -13.086 1 97.81 300 ILE A C 1
ATOM 2506 O O . ILE A 1 300 ? 9.742 17.688 -12.586 1 97.81 300 ILE A O 1
ATOM 2510 N N . LYS A 1 301 ? 9.992 16.188 -14.156 1 97.75 301 LYS A N 1
ATOM 2511 C CA . LYS A 1 301 ? 11.023 16.953 -14.852 1 97.75 301 LYS A CA 1
ATOM 2512 C C . LYS A 1 301 ? 10.516 18.328 -15.25 1 97.75 301 LYS A C 1
ATOM 2514 O O . LYS A 1 301 ? 11.266 19.312 -15.219 1 97.75 301 LYS A O 1
ATOM 2519 N N . LYS A 1 302 ? 9.273 18.422 -15.57 1 97.56 302 LYS A N 1
ATOM 2520 C CA . LYS A 1 302 ? 8.672 19.688 -16 1 97.56 302 LYS A CA 1
ATOM 2521 C C . LYS A 1 302 ? 8.445 20.609 -14.82 1 97.56 302 LYS A C 1
ATOM 2523 O O . LYS A 1 302 ? 8.281 21.828 -15 1 97.56 302 LYS A O 1
ATOM 2528 N N . GLU A 1 303 ? 8.461 20.047 -13.633 1 96.38 303 GLU A N 1
ATOM 2529 C CA . GLU A 1 303 ? 8.031 20.828 -12.469 1 96.38 303 GLU A CA 1
ATOM 2530 C C . GLU A 1 303 ? 9.234 21.328 -11.672 1 96.38 303 GLU A C 1
ATOM 2532 O O . GLU A 1 303 ? 9.086 22.188 -10.797 1 96.38 303 GLU A O 1
ATOM 2537 N N . VAL A 1 304 ? 10.406 20.781 -11.969 1 97.19 304 VAL A N 1
ATOM 2538 C CA . VAL A 1 304 ? 11.586 21.156 -11.188 1 97.19 304 VAL A CA 1
ATOM 2539 C C . VAL A 1 304 ? 12.711 21.578 -12.125 1 97.19 304 VAL A C 1
ATOM 2541 O O . VAL A 1 304 ? 12.625 21.391 -13.336 1 97.19 304 VAL A O 1
ATOM 2544 N N . SER A 1 305 ? 13.781 22.234 -11.578 1 96.12 305 SER A N 1
ATOM 2545 C CA . SER A 1 305 ? 14.945 22.609 -12.383 1 96.12 305 SER A CA 1
ATOM 2546 C C . SER A 1 305 ? 15.688 21.375 -12.891 1 96.12 305 SER A C 1
ATOM 2548 O O . SER A 1 305 ? 15.555 20.297 -12.32 1 96.12 305 SER A O 1
ATOM 2550 N N . GLN A 1 306 ? 16.422 21.531 -13.953 1 96.44 306 GLN A N 1
ATOM 2551 C CA . GLN A 1 306 ? 17.172 20.422 -14.531 1 96.44 306 GLN A CA 1
ATOM 2552 C C . GLN A 1 306 ? 18.125 19.812 -13.508 1 96.44 306 GLN A C 1
ATOM 2554 O O . GLN A 1 306 ? 18.25 18.594 -13.414 1 96.44 306 GLN A O 1
ATOM 2559 N N . ASN A 1 307 ? 18.766 20.688 -12.75 1 96.69 307 ASN A N 1
ATOM 2560 C CA . ASN A 1 307 ? 19.703 20.203 -11.734 1 96.69 307 ASN A CA 1
ATOM 2561 C C . ASN A 1 307 ? 18.984 19.359 -10.68 1 96.69 307 ASN A C 1
ATOM 2563 O O . ASN A 1 307 ? 19.484 18.297 -10.281 1 96.69 307 ASN A O 1
ATOM 2567 N N . ALA A 1 308 ? 17.859 19.828 -10.227 1 97.56 308 ALA A N 1
ATOM 2568 C CA . ALA A 1 308 ? 17.094 19.078 -9.234 1 97.56 308 ALA A CA 1
ATOM 2569 C C . ALA A 1 308 ? 16.641 17.734 -9.797 1 97.56 308 ALA A C 1
ATOM 2571 O O . ALA A 1 308 ? 16.703 16.719 -9.109 1 97.56 308 ALA A O 1
ATOM 2572 N N . PHE A 1 309 ? 16.188 17.781 -11.031 1 97.88 309 PHE A N 1
ATOM 2573 C CA . PHE A 1 309 ? 15.75 16.547 -11.672 1 97.88 309 PHE A CA 1
ATOM 2574 C C . PHE A 1 309 ? 16.906 15.555 -11.781 1 97.88 309 PHE A C 1
ATOM 2576 O O . PHE A 1 309 ? 16.719 14.359 -11.539 1 97.88 309 PHE A O 1
ATOM 2583 N N . ASP A 1 310 ? 18.031 16.047 -12.125 1 97.25 310 ASP A N 1
ATOM 2584 C CA . ASP A 1 310 ? 19.219 15.195 -12.227 1 97.25 310 ASP A CA 1
ATOM 2585 C C . ASP A 1 310 ? 19.547 14.57 -10.875 1 97.25 310 ASP A C 1
ATOM 2587 O O . ASP A 1 310 ? 19.938 13.398 -10.805 1 97.25 310 ASP A O 1
ATOM 2591 N N . ASN A 1 311 ? 19.406 15.344 -9.859 1 97.19 311 ASN A N 1
ATOM 2592 C CA . ASN A 1 311 ? 19.625 14.82 -8.516 1 97.19 311 ASN A CA 1
ATOM 2593 C C . ASN A 1 311 ? 18.594 13.75 -8.156 1 97.19 311 ASN A C 1
ATOM 2595 O O . ASN A 1 311 ? 18.938 12.727 -7.562 1 97.19 311 ASN A O 1
ATOM 2599 N N . ILE A 1 312 ? 17.312 13.961 -8.508 1 98 312 ILE A N 1
ATOM 2600 C CA . ILE A 1 312 ? 16.219 13.039 -8.203 1 98 312 ILE A CA 1
ATOM 2601 C C . ILE A 1 312 ? 16.453 11.711 -8.914 1 98 312 ILE A C 1
ATOM 2603 O O . ILE A 1 312 ? 16.469 10.648 -8.281 1 98 312 ILE A O 1
ATOM 2607 N N . ARG A 1 313 ? 16.656 11.773 -10.258 1 97.31 313 ARG A N 1
ATOM 2608 C CA . ARG A 1 313 ? 16.875 10.539 -11 1 97.31 313 ARG A CA 1
ATOM 2609 C C . ARG A 1 313 ? 18.156 9.836 -10.539 1 97.31 313 ARG A C 1
ATOM 2611 O O . ARG A 1 313 ? 18.219 8.609 -10.508 1 97.31 313 ARG A O 1
ATOM 2618 N N . GLY A 1 314 ? 19.156 10.656 -10.195 1 95.5 314 GLY A N 1
ATOM 2619 C CA . GLY A 1 314 ? 20.391 10.086 -9.68 1 95.5 314 GLY A CA 1
ATOM 2620 C C . GLY A 1 314 ? 20.203 9.305 -8.398 1 95.5 314 GLY A C 1
ATOM 2621 O O . GLY A 1 314 ? 20.797 8.242 -8.203 1 95.5 314 GLY A O 1
ATOM 2622 N N . GLN A 1 315 ? 19.375 9.789 -7.52 1 95.88 315 GLN A N 1
ATOM 2623 C CA . GLN A 1 315 ? 19.078 9.109 -6.262 1 95.88 315 GLN A CA 1
ATOM 2624 C C . GLN A 1 315 ? 18.312 7.809 -6.504 1 95.88 315 GLN A C 1
ATOM 2626 O O . GLN A 1 315 ? 18.375 6.887 -5.684 1 95.88 315 GLN A O 1
ATOM 2631 N N . MET A 1 316 ? 17.656 7.684 -7.621 1 97.06 316 MET A N 1
ATOM 2632 C CA . MET A 1 316 ? 16.953 6.453 -7.996 1 97.06 316 MET A CA 1
ATOM 2633 C C . MET A 1 316 ? 17.922 5.445 -8.609 1 97.06 316 MET A C 1
ATOM 2635 O O . MET A 1 316 ? 17.562 4.285 -8.82 1 97.06 316 MET A O 1
ATOM 2639 N N . GLY A 1 317 ? 19.125 5.875 -8.891 1 95.12 317 GLY A N 1
ATOM 2640 C CA . GLY A 1 317 ? 20.125 5.035 -9.539 1 95.12 317 GLY A CA 1
ATOM 2641 C C . GLY A 1 317 ? 20.078 5.117 -11.055 1 95.12 317 GLY A C 1
ATOM 2642 O O . GLY A 1 317 ? 20.719 4.312 -11.734 1 95.12 317 GLY A O 1
ATOM 2643 N N . ILE A 1 318 ? 19.375 6.094 -11.586 1 96.69 318 ILE A N 1
ATOM 2644 C CA . ILE A 1 318 ? 19.266 6.27 -13.031 1 96.69 318 ILE A CA 1
ATOM 2645 C C . ILE A 1 318 ? 20.312 7.266 -13.508 1 96.69 318 ILE A C 1
ATOM 2647 O O . ILE A 1 318 ? 20.172 8.477 -13.289 1 96.69 318 ILE A O 1
ATOM 2651 N N . LYS A 1 319 ? 21.234 6.836 -14.164 1 93.62 319 LYS A N 1
ATOM 2652 C CA . LYS A 1 319 ? 22.359 7.68 -14.594 1 93.62 319 LYS A CA 1
ATOM 2653 C C . LYS A 1 319 ? 21.938 8.586 -15.75 1 93.62 319 LYS A C 1
ATOM 2655 O O . LYS A 1 319 ? 22.312 9.758 -15.789 1 93.62 319 LYS A O 1
ATOM 2660 N N . ASP A 1 320 ? 21.266 7.996 -16.625 1 92.19 320 ASP A N 1
ATOM 2661 C CA . ASP A 1 320 ? 20.719 8.695 -17.781 1 92.19 320 ASP A CA 1
ATOM 2662 C C . ASP A 1 320 ? 19.328 8.188 -18.125 1 92.19 320 ASP A C 1
ATOM 2664 O O . ASP A 1 320 ? 19.078 6.98 -18.125 1 92.19 320 ASP A O 1
ATOM 2668 N N . ILE A 1 321 ? 18.453 9.125 -18.328 1 91.31 321 ILE A N 1
ATOM 2669 C CA . ILE A 1 321 ? 17.062 8.766 -18.578 1 91.31 321 ILE A CA 1
ATOM 2670 C C . ILE A 1 321 ? 16.969 7.844 -19.781 1 91.31 321 ILE A C 1
ATOM 2672 O O . ILE A 1 321 ? 16.094 6.973 -19.844 1 91.31 321 ILE A O 1
ATOM 2676 N N . ASP A 1 322 ? 17.891 7.98 -20.703 1 91.81 322 ASP A N 1
ATOM 2677 C CA . ASP A 1 322 ? 17.906 7.168 -21.906 1 91.81 322 ASP A CA 1
ATOM 2678 C C . ASP A 1 322 ? 18.203 5.707 -21.594 1 91.81 322 ASP A C 1
ATOM 2680 O O . ASP A 1 322 ? 17.891 4.816 -22.375 1 91.81 322 ASP A O 1
ATOM 2684 N N . ASP A 1 323 ? 18.828 5.473 -20.484 1 94.12 323 ASP A N 1
ATOM 2685 C CA . ASP A 1 323 ? 19.125 4.105 -20.047 1 94.12 323 ASP A CA 1
ATOM 2686 C C . ASP A 1 323 ? 17.844 3.311 -19.828 1 94.12 323 ASP A C 1
ATOM 2688 O O . ASP A 1 323 ? 17.844 2.086 -19.969 1 94.12 323 ASP A O 1
ATOM 2692 N N . LEU A 1 324 ? 16.766 3.982 -19.469 1 96.62 324 LEU A N 1
ATOM 2693 C CA . LEU A 1 324 ? 15.477 3.32 -19.281 1 96.62 324 LEU A CA 1
ATOM 2694 C C . LEU A 1 324 ? 14.938 2.793 -20.609 1 96.62 324 LEU A C 1
ATOM 2696 O O . LEU A 1 324 ? 14.367 1.701 -20.656 1 96.62 324 LEU A O 1
ATOM 2700 N N . LYS A 1 325 ? 15.141 3.59 -21.641 1 95 325 LYS A N 1
ATOM 2701 C CA . LYS A 1 325 ? 14.727 3.146 -22.969 1 95 325 LYS A CA 1
ATOM 2702 C C . LYS A 1 325 ? 15.547 1.939 -23.422 1 95 325 LYS A C 1
ATOM 2704 O O . LYS A 1 325 ? 15.008 1.012 -24.031 1 95 325 LYS A O 1
ATOM 2709 N N . ILE A 1 326 ? 16.797 2.031 -23.141 1 95.38 326 ILE A N 1
ATOM 2710 C CA . ILE A 1 326 ? 17.672 0.911 -23.469 1 95.38 326 ILE A CA 1
ATOM 2711 C C . ILE A 1 326 ? 17.188 -0.347 -22.75 1 95.38 326 ILE A C 1
ATOM 2713 O O . ILE A 1 326 ? 17.078 -1.414 -23.359 1 95.38 326 ILE A O 1
ATOM 2717 N N . LEU A 1 327 ? 16.875 -0.22 -21.469 1 95.88 327 LEU A N 1
ATOM 2718 C CA . LEU A 1 327 ? 16.406 -1.346 -20.672 1 95.88 327 LEU A CA 1
ATOM 2719 C C . LEU A 1 327 ? 15.148 -1.949 -21.266 1 95.88 327 LEU A C 1
ATOM 2721 O O . LEU A 1 327 ? 14.984 -3.172 -21.297 1 95.88 327 LEU A O 1
ATOM 2725 N N . VAL A 1 328 ? 14.242 -1.109 -21.766 1 96.25 328 VAL A N 1
ATOM 2726 C CA . VAL A 1 328 ? 12.992 -1.56 -22.359 1 96.25 328 VAL A CA 1
ATOM 2727 C C . VAL A 1 328 ? 13.289 -2.375 -23.625 1 96.25 328 VAL A C 1
ATOM 2729 O O . VAL A 1 328 ? 12.633 -3.379 -23.891 1 96.25 328 VAL A O 1
ATOM 2732 N N . GLU A 1 329 ? 14.336 -2.018 -24.328 1 94.94 329 GLU A N 1
ATOM 2733 C CA . GLU A 1 329 ? 14.617 -2.59 -25.641 1 94.94 329 GLU A CA 1
ATOM 2734 C C . GLU A 1 329 ? 15.461 -3.857 -25.516 1 94.94 329 GLU A C 1
ATOM 2736 O O . GLU A 1 329 ? 15.562 -4.633 -26.469 1 94.94 329 GLU A O 1
ATOM 2741 N N . LEU A 1 330 ? 16.078 -4.023 -24.422 1 95.12 330 LEU A N 1
ATOM 2742 C CA . LEU A 1 330 ? 16.859 -5.234 -24.234 1 95.12 330 LEU A CA 1
ATOM 2743 C C . LEU A 1 330 ? 16 -6.48 -24.453 1 95.12 330 LEU A C 1
ATOM 2745 O O . LEU A 1 330 ? 14.844 -6.52 -24.016 1 95.12 330 LEU A O 1
ATOM 2749 N N . LYS A 1 331 ? 16.547 -7.41 -25.094 1 91.5 331 LYS A N 1
ATOM 2750 C CA . LYS A 1 331 ? 15.836 -8.633 -25.422 1 91.5 331 LYS A CA 1
ATOM 2751 C C . LYS A 1 331 ? 15.5 -9.438 -24.172 1 91.5 331 LYS A C 1
ATOM 2753 O O . LYS A 1 331 ? 16.328 -9.555 -23.266 1 91.5 331 LYS A O 1
ATOM 2758 N N . LYS A 1 332 ? 14.32 -9.875 -24.156 1 91.25 332 LYS A N 1
ATOM 2759 C CA . LYS A 1 332 ? 13.852 -10.742 -23.078 1 91.25 332 LYS A CA 1
ATOM 2760 C C . LYS A 1 332 ? 13.125 -11.961 -23.625 1 91.25 332 LYS A C 1
ATOM 2762 O O . LYS A 1 332 ? 12.344 -11.844 -24.578 1 91.25 332 LYS A O 1
ATOM 2767 N N . GLU A 1 333 ? 13.461 -13.047 -23.094 1 88.38 333 GLU A N 1
ATOM 2768 C CA . GLU A 1 333 ? 12.773 -14.273 -23.5 1 88.38 333 GLU A CA 1
ATOM 2769 C C . GLU A 1 333 ? 11.328 -14.281 -23 1 88.38 333 GLU A C 1
ATOM 2771 O O . GLU A 1 333 ? 11.031 -13.758 -21.922 1 88.38 333 GLU A O 1
ATOM 2776 N N . LYS A 1 334 ? 10.5 -14.836 -23.812 1 93.56 334 LYS A N 1
ATOM 2777 C CA . LYS A 1 334 ? 9.102 -14.977 -23.406 1 93.56 334 LYS A CA 1
ATOM 2778 C C . LYS A 1 334 ? 8.961 -15.898 -22.203 1 93.56 334 LYS A C 1
ATOM 2780 O O . LYS A 1 334 ? 9.633 -16.922 -22.125 1 93.56 334 LYS A O 1
ATOM 2785 N N . ILE A 1 335 ? 8.172 -15.484 -21.266 1 96 335 ILE A N 1
ATOM 2786 C CA . ILE A 1 335 ? 7.875 -16.344 -20.125 1 96 335 ILE A CA 1
ATOM 2787 C C . ILE A 1 335 ? 6.836 -17.391 -20.516 1 96 335 ILE A C 1
ATOM 2789 O O . ILE A 1 335 ? 5.699 -17.047 -20.859 1 96 335 ILE A O 1
ATOM 2793 N N . ASN A 1 336 ? 7.195 -18.578 -20.453 1 94.31 336 ASN A N 1
ATOM 2794 C CA . ASN A 1 336 ? 6.305 -19.656 -20.859 1 94.31 336 ASN A CA 1
ATOM 2795 C C . ASN A 1 336 ? 5.586 -20.266 -19.656 1 94.31 336 ASN A C 1
ATOM 2797 O O . ASN A 1 336 ? 5.949 -21.344 -19.188 1 94.31 336 ASN A O 1
ATOM 2801 N N . TYR A 1 337 ? 4.508 -19.688 -19.328 1 95 337 TYR A N 1
ATOM 2802 C CA . TYR A 1 337 ? 3.744 -20.109 -18.156 1 95 337 TYR A CA 1
ATOM 2803 C C . TYR A 1 337 ? 3.117 -21.484 -18.375 1 95 337 TYR A C 1
ATOM 2805 O O . TYR A 1 337 ? 3.027 -22.281 -17.438 1 95 337 TYR A O 1
ATOM 2813 N N . ASN A 1 338 ? 2.828 -21.797 -19.547 1 91.69 338 ASN A N 1
ATOM 2814 C CA . ASN A 1 338 ? 2.035 -22.984 -19.859 1 91.69 338 ASN A CA 1
ATOM 2815 C C . ASN A 1 338 ? 2.855 -24.266 -19.688 1 91.69 338 ASN A C 1
ATOM 2817 O O . ASN A 1 338 ? 2.297 -25.359 -19.594 1 91.69 338 ASN A O 1
ATOM 2821 N N . THR A 1 339 ? 4.172 -24.109 -19.641 1 90.62 339 THR A N 1
ATOM 2822 C CA . THR A 1 339 ? 5.008 -25.297 -19.516 1 90.62 339 THR A CA 1
ATOM 2823 C C . THR A 1 339 ? 5.586 -25.406 -18.109 1 90.62 339 THR A C 1
ATOM 2825 O O . THR A 1 339 ? 6.445 -26.25 -17.844 1 90.62 339 THR A O 1
ATOM 2828 N N . PHE A 1 340 ? 5.078 -24.609 -17.219 1 93.12 340 PHE A N 1
ATOM 2829 C CA . PHE A 1 340 ? 5.668 -24.531 -15.883 1 93.12 340 PHE A CA 1
ATOM 2830 C C . PHE A 1 340 ? 5.422 -25.812 -15.109 1 93.12 340 PHE A C 1
ATOM 2832 O O . PHE A 1 340 ? 6.203 -26.172 -14.219 1 93.12 340 PHE A O 1
ATOM 2839 N N . ASP A 1 341 ? 4.371 -26.5 -15.398 1 88.44 341 ASP A N 1
ATOM 2840 C CA . ASP A 1 341 ? 4.02 -27.703 -14.641 1 88.44 341 ASP A CA 1
ATOM 2841 C C . ASP A 1 341 ? 4.855 -28.891 -15.094 1 88.44 341 ASP A C 1
ATOM 2843 O O . ASP A 1 341 ? 4.777 -29.969 -14.492 1 88.44 341 ASP A O 1
ATOM 2847 N N . ARG A 1 342 ? 5.598 -28.703 -16.141 1 83.69 342 ARG A N 1
ATOM 2848 C CA . ARG A 1 342 ? 6.438 -29.812 -16.594 1 83.69 342 ARG A CA 1
ATOM 2849 C C . ARG A 1 342 ? 7.52 -30.141 -15.555 1 83.69 342 ARG A C 1
ATOM 2851 O O . ARG A 1 342 ? 8.055 -29.234 -14.914 1 83.69 342 ARG A O 1
ATOM 2858 N N . LYS A 1 343 ? 7.625 -31.469 -15.305 1 70.44 343 LYS A N 1
ATOM 2859 C CA . LYS A 1 343 ? 8.625 -31.891 -14.336 1 70.44 343 LYS A CA 1
ATOM 2860 C C . LYS A 1 343 ? 10.039 -31.609 -14.844 1 70.44 343 LYS A C 1
ATOM 2862 O O . LYS A 1 343 ? 10.352 -31.844 -16 1 70.44 343 LYS A O 1
ATOM 2867 N N . VAL A 1 344 ? 10.711 -30.641 -14.141 1 60.53 344 VAL A N 1
ATOM 2868 C CA . VAL A 1 344 ? 12.094 -30.328 -14.484 1 60.53 344 VAL A CA 1
ATOM 2869 C C . VAL A 1 344 ? 12.992 -31.516 -14.117 1 60.53 344 VAL A C 1
ATOM 2871 O O . VAL A 1 344 ? 12.891 -32.062 -13.008 1 60.53 344 VAL A O 1
ATOM 2874 N N . GLU A 1 345 ? 13.477 -32.281 -15.086 1 50.28 345 GLU A N 1
ATOM 2875 C CA . GLU A 1 345 ? 14.43 -33.344 -14.859 1 50.28 345 GLU A CA 1
ATOM 2876 C C . GLU A 1 345 ? 15.719 -32.844 -14.234 1 50.28 345 GLU A C 1
ATOM 2878 O O . GLU A 1 345 ? 16.156 -31.719 -14.531 1 50.28 345 GLU A O 1
ATOM 2883 N N . ASN A 1 346 ? 15.914 -33.188 -12.914 1 46.72 346 ASN A N 1
ATOM 2884 C CA . ASN A 1 346 ? 17.172 -32.906 -12.242 1 46.72 346 ASN A CA 1
ATOM 2885 C C . ASN A 1 346 ? 18.359 -33 -13.195 1 46.72 346 ASN A C 1
ATOM 2887 O O . ASN A 1 346 ? 18.578 -34.031 -13.82 1 46.72 346 ASN A O 1
ATOM 2891 N N . LYS A 1 347 ? 18.672 -31.922 -13.938 1 41.56 347 LYS A N 1
ATOM 2892 C CA . LYS A 1 347 ? 20.031 -32.094 -14.461 1 41.56 347 LYS A CA 1
ATOM 2893 C C . LYS A 1 347 ? 21.078 -31.906 -13.375 1 41.56 347 LYS A C 1
ATOM 2895 O O . LYS A 1 347 ? 20.938 -31 -12.539 1 41.56 347 LYS A O 1
ATOM 2900 N N . MET B 1 1 ? -18.656 -15.938 7.492 1 35.91 1 MET B N 1
ATOM 2901 C CA . MET B 1 1 ? -18.344 -17.141 8.258 1 35.91 1 MET B CA 1
ATOM 2902 C C . MET B 1 1 ? -18.82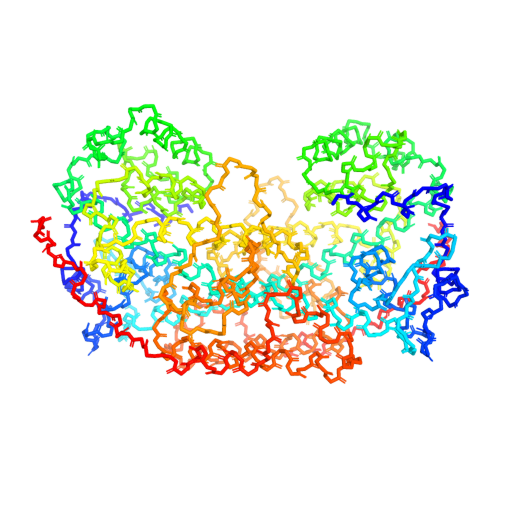8 -18.391 7.535 1 35.91 1 MET B C 1
ATOM 2904 O O . MET B 1 1 ? -18.172 -19.438 7.594 1 35.91 1 MET B O 1
ATOM 2908 N N . LYS B 1 2 ? -20.094 -18.156 6.965 1 39.16 2 LYS B N 1
ATOM 2909 C CA . LYS B 1 2 ? -20.859 -19.312 6.531 1 39.16 2 LYS B CA 1
ATOM 2910 C C . LYS B 1 2 ? -20.312 -19.875 5.227 1 39.16 2 LYS B C 1
ATOM 2912 O O . LYS B 1 2 ? -20.312 -21.094 5.02 1 39.16 2 LYS B O 1
ATOM 2917 N N . TRP B 1 3 ? -19.812 -18.953 4.574 1 38.47 3 TRP B N 1
ATOM 2918 C CA . TRP B 1 3 ? -19.609 -19.359 3.189 1 38.47 3 TRP B CA 1
ATOM 2919 C C . TRP B 1 3 ? -18.422 -20.328 3.08 1 38.47 3 TRP B C 1
ATOM 2921 O O . TRP B 1 3 ? -18.406 -21.188 2.201 1 38.47 3 TRP B O 1
ATOM 2931 N N . TYR B 1 4 ? -17.453 -20.172 4.016 1 45.12 4 TYR B N 1
ATOM 2932 C CA . TYR B 1 4 ? -16.266 -21.016 3.908 1 45.12 4 TYR B CA 1
ATOM 2933 C C . TYR B 1 4 ? -16.594 -22.453 4.281 1 45.12 4 TYR B C 1
ATOM 2935 O O . TYR B 1 4 ? -15.836 -23.375 3.939 1 45.12 4 TYR B O 1
ATOM 2943 N N . LYS B 1 5 ? -17.672 -22.562 5.043 1 42.28 5 LYS B N 1
ATOM 2944 C CA . LYS B 1 5 ? -18.016 -23.844 5.641 1 42.28 5 LYS B CA 1
ATOM 2945 C C . LYS B 1 5 ? -18.219 -24.922 4.57 1 42.28 5 LYS B C 1
ATOM 2947 O O . LYS B 1 5 ? -17.797 -26.062 4.746 1 42.28 5 LYS B O 1
ATOM 2952 N N . GLU B 1 6 ? -19.156 -24.547 3.797 1 40.31 6 GLU B N 1
ATOM 2953 C CA . GLU B 1 6 ? -19.703 -25.656 3.014 1 40.31 6 GLU B CA 1
ATOM 2954 C C . GLU B 1 6 ? -18.625 -26.25 2.1 1 40.31 6 GLU B C 1
ATOM 2956 O O . GLU B 1 6 ? -18.625 -27.453 1.851 1 40.31 6 GLU B O 1
ATOM 2961 N N . HIS B 1 7 ? -17.891 -25.422 1.462 1 43.5 7 HIS B N 1
ATOM 2962 C CA . HIS B 1 7 ? -17.203 -25.922 0.283 1 43.5 7 HIS B CA 1
ATOM 2963 C C . HIS B 1 7 ? -15.859 -26.547 0.659 1 43.5 7 HIS B C 1
ATOM 2965 O O . HIS B 1 7 ? -15.203 -27.172 -0.181 1 43.5 7 HIS B O 1
ATOM 2971 N N . ILE B 1 8 ? -15.359 -26.156 1.771 1 45.66 8 ILE B N 1
ATOM 2972 C CA . ILE B 1 8 ? -14.07 -26.781 2.049 1 45.66 8 ILE B CA 1
ATOM 2973 C C . ILE B 1 8 ? -14.266 -28.25 2.422 1 45.66 8 ILE B C 1
ATOM 2975 O O . ILE B 1 8 ? -13.328 -28.922 2.854 1 45.66 8 ILE B O 1
ATOM 2979 N N . MET B 1 9 ? -15.547 -28.688 2.648 1 39.72 9 MET B N 1
ATOM 2980 C CA . MET B 1 9 ? -15.695 -30.047 3.16 1 39.72 9 MET B CA 1
ATOM 2981 C C . MET B 1 9 ? -14.672 -30.984 2.521 1 39.72 9 MET B C 1
ATOM 2983 O O . MET B 1 9 ? -13.844 -30.547 1.72 1 39.72 9 MET B O 1
ATOM 2987 N N . SER B 1 10 ? -15.32 -32.281 2.027 1 39.25 10 SER B N 1
ATOM 2988 C CA . SER B 1 10 ? -14.812 -33.625 1.975 1 39.25 10 SER B CA 1
ATOM 2989 C C . SER B 1 10 ? -13.633 -33.75 1.013 1 39.25 10 SER B C 1
ATOM 2991 O O . SER B 1 10 ? -12.945 -34.781 0.983 1 39.25 10 SER B O 1
ATOM 2993 N N . GLU B 1 11 ? -13.734 -33.219 -0.198 1 40.75 11 GLU B N 1
ATOM 2994 C CA . GLU B 1 11 ? -12.734 -33.75 -1.129 1 40.75 11 GLU B CA 1
ATOM 2995 C C . GLU B 1 11 ? -11.328 -33.312 -0.729 1 40.75 11 GLU B C 1
ATOM 2997 O O . GLU B 1 11 ? -11.055 -32.094 -0.615 1 40.75 11 GLU B O 1
ATOM 3002 N N . GLU B 1 12 ? -10.594 -34 0.067 1 48.47 12 GLU B N 1
ATOM 3003 C CA . GLU B 1 12 ? -9.156 -34.062 0.321 1 48.47 12 GLU B CA 1
ATOM 3004 C C . GLU B 1 12 ? -8.375 -33.312 -0.762 1 48.47 12 GLU B C 1
ATOM 3006 O O . GLU B 1 12 ? -8.398 -33.719 -1.929 1 48.47 12 GLU B O 1
ATOM 3011 N N . LYS B 1 13 ? -8.258 -31.969 -0.682 1 58.56 13 LYS B N 1
ATOM 3012 C CA . LYS B 1 13 ? -7.715 -31.172 -1.778 1 58.56 13 LYS B CA 1
ATOM 3013 C C . LYS B 1 13 ? -6.426 -31.781 -2.32 1 58.56 13 LYS B C 1
ATOM 3015 O O . LYS B 1 13 ? -5.422 -31.859 -1.608 1 58.56 13 LYS B O 1
ATOM 3020 N N . VAL B 1 14 ? -6.504 -32.75 -3.234 1 71.56 14 VAL B N 1
ATOM 3021 C CA . VAL B 1 14 ? -5.523 -33.438 -4.062 1 71.56 14 VAL B CA 1
ATOM 3022 C C . VAL B 1 14 ? -4.816 -32.438 -4.977 1 71.56 14 VAL B C 1
ATOM 3024 O O . VAL B 1 14 ? -5.414 -31.453 -5.402 1 71.56 14 VAL B O 1
ATOM 3027 N N . PHE B 1 15 ? -3.58 -32.594 -4.973 1 86 15 PHE B N 1
ATOM 3028 C CA . PHE B 1 15 ? -2.781 -31.844 -5.934 1 86 15 PHE B CA 1
ATOM 3029 C C . PHE B 1 15 ? -3.324 -32.031 -7.348 1 86 15 PHE B C 1
ATOM 3031 O O . PHE B 1 15 ? -3.549 -33.156 -7.789 1 86 15 PHE B O 1
ATOM 3038 N N . LEU B 1 16 ? -3.715 -31 -7.977 1 88.69 16 LEU B N 1
ATOM 3039 C CA . LEU B 1 16 ? -4.168 -31.016 -9.359 1 88.69 16 LEU B CA 1
ATOM 3040 C C . LEU B 1 16 ? -3.213 -30.25 -10.266 1 88.69 16 LEU B C 1
ATOM 3042 O O . LEU B 1 16 ? -2.762 -29.156 -9.906 1 88.69 16 LEU B O 1
ATOM 3046 N N . THR B 1 17 ? -2.896 -30.859 -11.422 1 90.5 17 THR B N 1
ATOM 3047 C CA . THR B 1 17 ? -2.182 -30.094 -12.438 1 90.5 17 THR B CA 1
ATOM 3048 C C . THR B 1 17 ? -3.047 -28.969 -12.977 1 90.5 17 THR B C 1
ATOM 3050 O O . THR B 1 17 ? -4.254 -28.922 -12.719 1 90.5 17 THR B O 1
ATOM 3053 N N . TYR B 1 18 ? -2.455 -28.094 -13.703 1 91.75 18 TYR B N 1
ATOM 3054 C CA . TYR B 1 18 ? -3.201 -26.953 -14.234 1 91.75 18 TYR B CA 1
ATOM 3055 C C . TYR B 1 18 ? -4.281 -27.422 -15.203 1 91.75 18 TYR B C 1
ATOM 3057 O O . TYR B 1 18 ? -5.387 -26.875 -15.219 1 91.75 18 TYR B O 1
ATOM 3065 N N . ASN B 1 19 ? -3.922 -28.422 -15.984 1 90.19 19 ASN B N 1
ATOM 3066 C CA . ASN B 1 19 ? -4.918 -28.969 -16.906 1 90.19 19 ASN B CA 1
ATOM 3067 C C . ASN B 1 19 ? -6.07 -29.625 -16.141 1 90.19 19 ASN B C 1
ATOM 3069 O O . ASN B 1 19 ? -7.227 -29.516 -16.562 1 90.19 19 ASN B O 1
ATOM 3073 N N . GLN B 1 20 ? -5.754 -30.25 -15.094 1 90.5 20 GLN B N 1
ATOM 3074 C CA . GLN B 1 20 ? -6.789 -30.859 -14.258 1 90.5 20 GLN B CA 1
ATOM 3075 C C . GLN B 1 20 ? -7.641 -29.797 -13.586 1 90.5 20 GLN B C 1
ATOM 3077 O O . GLN B 1 20 ? -8.852 -29.969 -13.414 1 90.5 20 GLN B O 1
ATOM 3082 N N . GLN B 1 21 ? -7.02 -28.719 -13.188 1 91.44 21 GLN B N 1
ATOM 3083 C CA . GLN B 1 21 ? -7.746 -27.594 -12.609 1 91.44 21 GLN B CA 1
ATOM 3084 C C . GLN B 1 21 ? -8.734 -27.016 -13.609 1 91.44 21 GLN B C 1
ATOM 3086 O O . GLN B 1 21 ? -9.883 -26.734 -13.266 1 91.44 21 GLN B O 1
ATOM 3091 N N . LEU B 1 22 ? -8.289 -26.875 -14.836 1 92.44 22 LEU B N 1
ATOM 3092 C CA . LEU B 1 22 ? -9.148 -26.344 -15.891 1 92.44 22 LEU B CA 1
ATOM 3093 C C . LEU B 1 22 ? -10.336 -27.266 -16.125 1 92.44 22 LEU B C 1
ATOM 3095 O O . LEU B 1 22 ? -11.469 -26.797 -16.297 1 92.44 22 LEU B O 1
ATOM 3099 N N . LYS B 1 23 ? -10.086 -28.5 -16.125 1 91.25 23 LYS B N 1
ATOM 3100 C CA . LYS B 1 23 ? -11.148 -29.484 -16.312 1 91.25 23 LYS B CA 1
ATOM 3101 C C . LYS B 1 23 ? -12.172 -29.422 -15.195 1 91.25 23 LYS B C 1
ATOM 3103 O O . LYS B 1 23 ? -13.383 -29.5 -15.445 1 91.25 23 LYS B O 1
ATOM 3108 N N . LYS B 1 24 ? -11.664 -29.25 -14.062 1 90.06 24 LYS B N 1
ATOM 3109 C CA . LYS B 1 24 ? -12.547 -29.141 -12.906 1 90.06 24 LYS B CA 1
ATOM 3110 C C . LYS B 1 24 ? -13.438 -27.906 -13.023 1 90.06 24 LYS B C 1
ATOM 3112 O O . LYS B 1 24 ? -14.625 -27.953 -12.695 1 90.06 24 LYS B O 1
ATOM 3117 N N . LEU B 1 25 ? -12.898 -26.844 -13.484 1 91.56 25 LEU B N 1
ATOM 3118 C CA . LEU B 1 25 ? -13.656 -25.609 -13.656 1 91.56 25 LEU B CA 1
ATOM 3119 C C . LEU B 1 25 ? -14.781 -25.797 -14.672 1 91.56 25 LEU B C 1
ATOM 3121 O O . LEU B 1 25 ? -15.922 -25.406 -14.43 1 91.56 25 LEU B O 1
ATOM 3125 N N . ARG B 1 26 ? -14.469 -26.438 -15.695 1 89.94 26 ARG B N 1
ATOM 3126 C CA . ARG B 1 26 ? -15.43 -26.656 -16.781 1 89.94 26 ARG B CA 1
ATOM 3127 C C . ARG B 1 26 ? -16.484 -27.672 -16.391 1 89.94 26 ARG B C 1
ATOM 3129 O O . ARG B 1 26 ? -17.688 -27.422 -16.547 1 89.94 26 ARG B O 1
ATOM 3136 N N . ASN B 1 27 ? -16.031 -28.703 -15.812 1 87.12 27 ASN B N 1
ATOM 3137 C CA . ASN B 1 27 ? -16.922 -29.859 -15.641 1 87.12 27 ASN B CA 1
ATOM 3138 C C . ASN B 1 27 ? -17.688 -29.781 -14.32 1 87.12 27 ASN B C 1
ATOM 3140 O O . ASN B 1 27 ? -18.875 -30.109 -14.273 1 87.12 27 ASN B O 1
ATOM 3144 N N . ASN B 1 28 ? -17 -29.312 -13.344 1 83.12 28 ASN B N 1
ATOM 3145 C CA . ASN B 1 28 ? -17.609 -29.344 -12.016 1 83.12 28 ASN B CA 1
ATOM 3146 C C . ASN B 1 28 ? -18.297 -28.016 -11.695 1 83.12 28 ASN B C 1
ATOM 3148 O O . ASN B 1 28 ? -19.391 -28 -11.109 1 83.12 28 ASN B O 1
ATOM 3152 N N . LYS B 1 29 ? -17.703 -26.953 -12.156 1 86.62 29 LYS B N 1
ATOM 3153 C CA . LYS B 1 29 ? -18.219 -25.656 -11.75 1 86.62 29 LYS B CA 1
ATOM 3154 C C . LYS B 1 29 ? -18.969 -24.984 -12.906 1 86.62 29 LYS B C 1
ATOM 3156 O O . LYS B 1 29 ? -19.641 -23.969 -12.703 1 86.62 29 LYS B O 1
ATOM 3161 N N . LYS B 1 30 ? -18.859 -25.531 -14.07 1 87.81 30 LYS B N 1
ATOM 3162 C CA . LYS B 1 30 ? -19.5 -25.016 -15.266 1 87.81 30 LYS B CA 1
ATOM 3163 C C . LYS B 1 30 ? -19.047 -23.578 -15.562 1 87.81 30 LYS B C 1
ATOM 3165 O O . LYS B 1 30 ? -19.859 -22.734 -15.953 1 87.81 30 LYS B O 1
ATOM 3170 N N . ILE B 1 31 ? -17.875 -23.297 -15.125 1 92 31 ILE B N 1
ATOM 3171 C CA . ILE B 1 31 ? -17.188 -22.078 -15.539 1 92 31 ILE B CA 1
ATOM 3172 C C . ILE B 1 31 ? -16.469 -22.312 -16.859 1 92 31 ILE B C 1
ATOM 3174 O O . ILE B 1 31 ? -15.617 -23.188 -16.953 1 92 31 ILE B O 1
ATOM 3178 N N . THR B 1 32 ? -16.828 -21.5 -17.812 1 90 32 THR B N 1
ATOM 3179 C CA . THR B 1 32 ? -16.234 -21.719 -19.141 1 90 32 THR B CA 1
ATOM 3180 C C . THR B 1 32 ? -14.766 -21.281 -19.141 1 90 32 THR B C 1
ATOM 3182 O O . THR B 1 32 ? -14.367 -20.391 -18.391 1 90 32 THR B O 1
ATOM 3185 N N . CYS B 1 33 ? -13.984 -21.984 -19.891 1 88.5 33 CYS B N 1
ATOM 3186 C CA . CYS B 1 33 ? -12.602 -21.688 -20.219 1 88.5 33 CYS B CA 1
ATOM 3187 C C . CYS B 1 33 ? -12.406 -21.625 -21.734 1 88.5 33 CYS B C 1
ATOM 3189 O O . CYS B 1 33 ? -11.82 -22.531 -22.312 1 88.5 33 CYS B O 1
ATOM 3191 N N . ASN B 1 34 ? -12.766 -20.516 -22.328 1 81.88 34 ASN B N 1
ATOM 3192 C CA . ASN B 1 34 ? -12.906 -20.391 -23.766 1 81.88 34 ASN B CA 1
ATOM 3193 C C . ASN B 1 34 ? -11.547 -20.297 -24.453 1 81.88 34 ASN B C 1
ATOM 3195 O O . ASN B 1 34 ? -11.422 -20.609 -25.641 1 81.88 34 ASN B O 1
ATOM 3199 N N . ASN B 1 35 ? -10.609 -19.766 -23.781 1 85.56 35 ASN B N 1
ATOM 3200 C CA . ASN B 1 35 ? -9.234 -19.703 -24.266 1 85.56 35 ASN B CA 1
ATOM 3201 C C . ASN B 1 35 ? -8.289 -20.5 -23.359 1 85.56 35 ASN B C 1
ATOM 3203 O O . ASN B 1 35 ? -7.688 -19.938 -22.438 1 85.56 35 ASN B O 1
ATOM 3207 N N . SER B 1 36 ? -8.125 -21.688 -23.766 1 82.69 36 SER B N 1
ATOM 3208 C CA . SER B 1 36 ? -7.438 -22.625 -22.891 1 82.69 36 SER B CA 1
ATOM 3209 C C . SER B 1 36 ? -6.043 -22.125 -22.531 1 82.69 36 SER B C 1
ATOM 3211 O O . SER B 1 36 ? -5.617 -22.219 -21.375 1 82.69 36 SER B O 1
ATOM 3213 N N . THR B 1 37 ? -5.371 -21.609 -23.5 1 89.56 37 THR B N 1
ATOM 3214 C CA . THR B 1 37 ? -4.004 -21.156 -23.25 1 89.56 37 THR B CA 1
ATOM 3215 C C . THR B 1 37 ? -3.984 -19.969 -22.297 1 89.56 37 THR B C 1
ATOM 3217 O O . THR B 1 37 ? -3.225 -19.953 -21.328 1 89.56 37 THR B O 1
ATOM 3220 N N . LYS B 1 38 ? -4.863 -19.062 -22.531 1 93.06 38 LYS B N 1
ATOM 3221 C CA . LYS B 1 38 ? -4.938 -17.875 -21.672 1 93.06 38 LYS B CA 1
ATOM 3222 C C . LYS B 1 38 ? -5.469 -18.25 -20.281 1 93.06 38 LYS B C 1
ATOM 3224 O O . LYS B 1 38 ? -5.012 -17.703 -19.281 1 93.06 38 LYS B O 1
ATOM 3229 N N . ASP B 1 39 ? -6.402 -19.109 -20.297 1 94.62 39 ASP B N 1
ATOM 3230 C CA . ASP B 1 39 ? -6.984 -19.547 -19.031 1 94.62 39 ASP B CA 1
ATOM 3231 C C . ASP B 1 39 ? -5.953 -20.281 -18.172 1 94.62 39 ASP B C 1
ATOM 3233 O O . ASP B 1 39 ? -5.891 -20.078 -16.969 1 94.62 39 ASP B O 1
ATOM 3237 N N . LYS B 1 40 ? -5.219 -21.125 -18.828 1 94.56 40 LYS B N 1
ATOM 3238 C CA . LYS B 1 40 ? -4.156 -21.812 -18.109 1 94.56 40 LYS B CA 1
ATOM 3239 C C . LYS B 1 40 ? -3.133 -20.828 -17.562 1 94.56 40 LYS B C 1
ATOM 3241 O O . LYS B 1 40 ? -2.68 -20.969 -16.422 1 94.56 40 LYS B O 1
ATOM 3246 N N . GLU B 1 41 ? -2.795 -19.891 -18.359 1 95.31 41 GLU B N 1
ATOM 3247 C CA . GLU B 1 41 ? -1.859 -18.859 -17.906 1 95.31 41 GLU B CA 1
ATOM 3248 C C . GLU B 1 41 ? -2.371 -18.156 -16.672 1 95.31 41 GLU B C 1
ATOM 3250 O O . GLU B 1 41 ? -1.601 -17.859 -15.75 1 95.31 41 GLU B O 1
ATOM 3255 N N . ILE B 1 42 ? -3.648 -17.891 -16.625 1 95.19 42 ILE B N 1
ATOM 3256 C CA . ILE B 1 42 ? -4.266 -17.25 -15.477 1 95.19 42 ILE B CA 1
ATOM 3257 C C . ILE B 1 42 ? -4.094 -18.125 -14.234 1 95.19 42 ILE B C 1
ATOM 3259 O O . ILE B 1 42 ? -3.684 -17.641 -13.18 1 95.19 42 ILE B O 1
ATOM 3263 N N . LEU B 1 43 ? -4.32 -19.375 -14.375 1 94.38 43 LEU B N 1
ATOM 3264 C CA . LEU B 1 43 ? -4.227 -20.281 -13.242 1 94.38 43 LEU B CA 1
ATOM 3265 C C . LEU B 1 43 ? -2.781 -20.438 -12.781 1 94.38 43 LEU B C 1
ATOM 3267 O O . LEU B 1 43 ? -2.51 -20.516 -11.586 1 94.38 43 LEU B O 1
ATOM 3271 N N . VAL B 1 44 ? -1.896 -20.469 -13.742 1 95.25 44 VAL B N 1
ATOM 3272 C CA . VAL B 1 44 ? -0.481 -20.609 -13.422 1 95.25 44 VAL B CA 1
ATOM 3273 C C . VAL B 1 44 ? -0.003 -19.375 -12.656 1 95.25 44 VAL B C 1
ATOM 3275 O O . VAL B 1 44 ? 0.666 -19.5 -11.625 1 95.25 44 VAL B O 1
ATOM 3278 N N . ARG B 1 45 ? -0.403 -18.25 -13.094 1 95.12 45 ARG B N 1
ATOM 3279 C CA . ARG B 1 45 ? 0.123 -17 -12.562 1 95.12 45 ARG B CA 1
ATOM 3280 C C . ARG B 1 45 ? -0.57 -16.625 -11.258 1 95.12 45 ARG B C 1
ATOM 3282 O O . ARG B 1 45 ? 0.069 -16.125 -10.328 1 95.12 45 ARG B O 1
ATOM 3289 N N . MET B 1 46 ? -1.848 -16.891 -11.148 1 94.31 46 MET B N 1
ATOM 3290 C CA . MET B 1 46 ? -2.619 -16.328 -10.047 1 94.31 46 MET B CA 1
ATOM 3291 C C . MET B 1 46 ? -2.955 -17.406 -9.023 1 94.31 46 MET B C 1
ATOM 3293 O O . MET B 1 46 ? -3.197 -17.109 -7.852 1 94.31 46 MET B O 1
ATOM 3297 N N . GLY B 1 47 ? -2.98 -18.641 -9.477 1 92.56 47 GLY B N 1
ATOM 3298 C CA . GLY B 1 47 ? -3.408 -19.719 -8.602 1 92.56 47 GLY B CA 1
ATOM 3299 C C . GLY B 1 47 ? -4.914 -19.906 -8.57 1 92.56 47 GLY B C 1
ATOM 3300 O O . GLY B 1 47 ? -5.664 -18.922 -8.531 1 92.56 47 GLY B O 1
ATOM 3301 N N . TYR B 1 48 ? -5.297 -21.094 -8.562 1 90.94 48 TYR B N 1
ATOM 3302 C CA . TYR B 1 48 ? -6.703 -21.469 -8.594 1 90.94 48 TYR B CA 1
ATOM 3303 C C . TYR B 1 48 ? -7.457 -20.875 -7.414 1 90.94 48 TYR B C 1
ATOM 3305 O O . TYR B 1 48 ? -8.492 -20.234 -7.602 1 90.94 48 TYR B O 1
ATOM 3313 N N . PHE B 1 49 ? -6.945 -20.969 -6.27 1 87.75 49 PHE B N 1
ATOM 3314 C CA . PHE B 1 49 ? -7.613 -20.531 -5.051 1 87.75 49 PHE B CA 1
ATOM 3315 C C . PHE B 1 49 ? -7.781 -19.031 -5.039 1 87.75 49 PHE B C 1
ATOM 3317 O O . PHE B 1 49 ? -8.852 -18.516 -4.691 1 87.75 49 PHE B O 1
ATOM 3324 N N . ASN B 1 50 ? -6.762 -18.328 -5.387 1 90.81 50 ASN B N 1
ATOM 3325 C CA . ASN B 1 50 ? -6.781 -16.875 -5.379 1 90.81 50 ASN B CA 1
ATOM 3326 C C . ASN B 1 50 ? -7.852 -16.328 -6.32 1 90.81 50 ASN B C 1
ATOM 3328 O O . ASN B 1 50 ? -8.508 -15.336 -6.004 1 90.81 50 ASN B O 1
ATOM 3332 N N . ILE B 1 51 ? -8 -16.969 -7.43 1 93.75 51 ILE B N 1
ATOM 3333 C CA . ILE B 1 51 ? -8.914 -16.438 -8.43 1 93.75 51 ILE B CA 1
ATOM 3334 C C . ILE B 1 51 ? -10.32 -16.984 -8.188 1 93.75 51 ILE B C 1
ATOM 3336 O O . ILE B 1 51 ? -11.281 -16.219 -8.055 1 93.75 51 ILE B O 1
ATOM 3340 N N . VAL B 1 52 ? -10.438 -18.297 -8.07 1 91.62 52 VAL B N 1
ATOM 3341 C CA . VAL B 1 52 ? -11.758 -18.906 -8.031 1 91.62 52 VAL B CA 1
ATOM 3342 C C . VAL B 1 52 ? -12.367 -18.734 -6.645 1 91.62 52 VAL B C 1
ATOM 3344 O O . VAL B 1 52 ? -13.422 -18.109 -6.504 1 91.62 52 VAL B O 1
ATOM 3347 N N . ASN B 1 53 ? -11.672 -19.141 -5.648 1 87.69 53 ASN B N 1
ATOM 3348 C CA . ASN B 1 53 ? -12.234 -19.016 -4.305 1 87.69 53 ASN B CA 1
ATOM 3349 C C . ASN B 1 53 ? -12.273 -17.562 -3.84 1 87.69 53 ASN B C 1
ATOM 3351 O O . ASN B 1 53 ? -13.148 -17.172 -3.072 1 87.69 53 ASN B O 1
ATOM 3355 N N . GLY B 1 54 ? -11.398 -16.828 -4.328 1 90.81 54 GLY B N 1
ATOM 3356 C CA . GLY B 1 54 ? -11.312 -15.445 -3.914 1 90.81 54 GLY B CA 1
ATOM 3357 C C . GLY B 1 54 ? -12.352 -14.555 -4.566 1 90.81 54 GLY B C 1
ATOM 3358 O O . GLY B 1 54 ? -12.828 -13.594 -3.955 1 90.81 54 GLY B O 1
ATOM 3359 N N . TYR B 1 55 ? -12.773 -14.938 -5.828 1 95.94 55 TYR B N 1
ATOM 3360 C CA . TYR B 1 55 ? -13.523 -13.922 -6.559 1 95.94 55 TYR B CA 1
ATOM 3361 C C . TYR B 1 55 ? -14.75 -14.523 -7.238 1 95.94 55 TYR B C 1
ATOM 3363 O O . TYR B 1 55 ? -15.406 -13.867 -8.039 1 95.94 55 TYR B O 1
ATOM 3371 N N . LYS B 1 56 ? -15.18 -15.672 -6.914 1 94.56 56 LYS B N 1
ATOM 3372 C CA . LYS B 1 56 ? -16.25 -16.359 -7.621 1 94.56 56 LYS B CA 1
ATOM 3373 C C . LYS B 1 56 ? -17.625 -15.828 -7.199 1 94.56 56 LYS B C 1
ATOM 3375 O O . LYS B 1 56 ? -18.594 -15.93 -7.953 1 94.56 56 LYS B O 1
ATOM 3380 N N . TYR B 1 57 ? -17.781 -15.164 -6.145 1 94.31 57 TYR B N 1
ATOM 3381 C CA . TYR B 1 57 ? -19.062 -15 -5.484 1 94.31 57 TYR B CA 1
ATOM 3382 C C . TYR B 1 57 ? -20 -14.117 -6.312 1 94.31 57 TYR B C 1
ATOM 3384 O O . TYR B 1 57 ? -21.172 -14.422 -6.465 1 94.31 57 TYR B O 1
ATOM 3392 N N . PRO B 1 58 ? -19.453 -13.078 -6.859 1 97 58 PRO B N 1
ATOM 3393 C CA . PRO B 1 58 ? -20.359 -12.25 -7.656 1 97 58 PRO B CA 1
ATOM 3394 C C . PRO B 1 58 ? -20.906 -12.992 -8.875 1 97 58 PRO B C 1
ATOM 3396 O O . PRO B 1 58 ? -21.844 -12.508 -9.523 1 97 58 PRO B O 1
ATOM 3399 N N . PHE B 1 59 ? -20.391 -14.156 -9.164 1 97.19 59 PHE B N 1
ATOM 3400 C CA . PHE B 1 59 ? -20.781 -14.883 -10.375 1 97.19 59 PHE B CA 1
ATOM 3401 C C . PHE B 1 59 ? -21.656 -16.078 -10.031 1 97.19 59 PHE B C 1
ATOM 3403 O O . PHE B 1 59 ? -22 -16.875 -10.906 1 97.19 59 PHE B O 1
ATOM 3410 N N . ILE B 1 60 ? -21.984 -16.188 -8.805 1 95.25 60 ILE B N 1
ATOM 3411 C CA . ILE B 1 60 ? -22.812 -17.281 -8.336 1 95.25 60 ILE B CA 1
ATOM 3412 C C . ILE B 1 60 ? -24.266 -16.844 -8.266 1 95.25 60 ILE B C 1
ATOM 3414 O O . ILE B 1 60 ? -24.562 -15.734 -7.828 1 95.25 60 ILE B O 1
ATOM 3418 N N . CYS B 1 61 ? -25.172 -17.656 -8.695 1 92.56 61 CYS B N 1
ATOM 3419 C CA . CYS B 1 61 ? -26.578 -17.297 -8.672 1 92.56 61 CYS B CA 1
ATOM 3420 C C . CYS B 1 61 ? -27.375 -18.25 -7.789 1 92.56 61 CYS B C 1
ATOM 3422 O O . CYS B 1 61 ? -28.594 -18.109 -7.648 1 92.56 61 CYS B O 1
ATOM 3424 N N . GLY B 1 62 ? -26.781 -19.219 -7.227 1 90.94 62 GLY B N 1
ATOM 3425 C CA . GLY B 1 62 ? -27.5 -20.109 -6.328 1 90.94 62 GLY B CA 1
ATOM 3426 C C . GLY B 1 62 ? -26.672 -21.312 -5.91 1 90.94 62 GLY B C 1
ATOM 3427 O O . GLY B 1 62 ? -25.469 -21.359 -6.141 1 90.94 62 GLY B O 1
ATOM 3428 N N . ILE B 1 63 ? -27.25 -22.125 -5.117 1 91 63 ILE B N 1
ATOM 3429 C CA . ILE B 1 63 ? -26.672 -23.391 -4.672 1 91 63 ILE B CA 1
ATOM 3430 C C . ILE B 1 63 ? -27.578 -24.547 -5.086 1 91 63 ILE B C 1
ATOM 3432 O O . ILE B 1 63 ? -28.797 -24.469 -4.934 1 91 63 ILE B O 1
ATOM 3436 N N . ASP B 1 64 ? -27 -25.5 -5.645 1 88 64 ASP B N 1
ATOM 3437 C CA . ASP B 1 64 ? -27.812 -26.625 -6.09 1 88 64 ASP B CA 1
ATOM 3438 C C . ASP B 1 64 ? -28.141 -27.562 -4.93 1 88 64 ASP B C 1
ATOM 3440 O O . ASP B 1 64 ? -27.812 -27.266 -3.779 1 88 64 ASP B O 1
ATOM 3444 N N . ASN B 1 65 ? -28.875 -28.625 -5.227 1 88.12 65 ASN B N 1
ATOM 3445 C CA . ASN B 1 65 ? -29.391 -29.547 -4.219 1 88.12 65 ASN B CA 1
ATOM 3446 C C . ASN B 1 65 ? -28.266 -30.266 -3.49 1 88.12 65 ASN B C 1
ATOM 3448 O O . ASN B 1 65 ? -28.453 -30.797 -2.393 1 88.12 65 ASN B O 1
ATOM 3452 N N . THR B 1 66 ? -27.125 -30.234 -4.082 1 85.75 66 THR B N 1
ATOM 3453 C CA . THR B 1 66 ? -25.984 -30.938 -3.486 1 85.75 66 THR B CA 1
ATOM 3454 C C . THR B 1 66 ? -25.094 -29.969 -2.721 1 85.75 66 THR B C 1
ATOM 3456 O O . THR B 1 66 ? -24.062 -30.375 -2.16 1 85.75 66 THR B O 1
ATOM 3459 N N . GLY B 1 67 ? -25.469 -28.703 -2.742 1 85.75 67 GLY B N 1
ATOM 3460 C CA . GLY B 1 67 ? -24.703 -27.703 -2.01 1 85.75 67 GLY B CA 1
ATOM 3461 C C . GLY B 1 67 ? -23.641 -27.016 -2.859 1 85.75 67 GLY B C 1
ATOM 3462 O O . GLY B 1 67 ? -22.859 -26.203 -2.355 1 85.75 67 GLY B O 1
ATOM 3463 N N . LYS B 1 68 ? -23.578 -27.359 -4.094 1 87.19 68 LYS B N 1
ATOM 3464 C CA . LYS B 1 68 ? -22.609 -26.766 -4.996 1 87.19 68 LYS B CA 1
ATOM 3465 C C . LYS B 1 68 ? -23.109 -25.438 -5.551 1 87.19 68 LYS B C 1
ATOM 3467 O O . LYS B 1 68 ? -24.312 -25.281 -5.816 1 87.19 68 LYS B O 1
ATOM 3472 N N . HIS B 1 69 ? -22.219 -24.562 -5.738 1 91.81 69 HIS B N 1
ATOM 3473 C CA . HIS B 1 69 ? -22.547 -23.266 -6.281 1 91.81 69 HIS B CA 1
ATOM 3474 C C . HIS B 1 69 ? -22.984 -23.359 -7.742 1 91.81 69 HIS B C 1
ATOM 3476 O O . HIS B 1 69 ? -22.391 -24.125 -8.516 1 91.81 69 HIS B O 1
ATOM 3482 N N . ILE B 1 70 ? -24.062 -22.688 -8.008 1 92.94 70 ILE B N 1
ATOM 3483 C CA . ILE B 1 70 ? -24.5 -22.516 -9.391 1 92.94 70 ILE B CA 1
ATOM 3484 C C . ILE B 1 70 ? -24.047 -21.172 -9.914 1 92.94 70 ILE B C 1
ATOM 3486 O O . ILE B 1 70 ? -24.297 -20.125 -9.297 1 92.94 70 ILE B O 1
ATOM 3490 N N . TYR B 1 71 ? -23.344 -21.234 -11 1 94.62 71 TYR B N 1
ATOM 3491 C CA . TYR B 1 71 ? -22.781 -20.016 -11.555 1 94.62 71 TYR B CA 1
ATOM 3492 C C . TYR B 1 71 ? -23.734 -19.391 -12.57 1 94.62 71 TYR B C 1
ATOM 3494 O O . TYR B 1 71 ? -24.562 -20.078 -13.156 1 94.62 71 TYR B O 1
ATOM 3502 N N . LEU B 1 72 ? -23.656 -18.031 -12.734 1 94.94 72 LEU B N 1
ATOM 3503 C CA . LEU B 1 72 ? -24.391 -17.312 -13.766 1 94.94 72 LEU B CA 1
ATOM 3504 C C . LEU B 1 72 ? -24.094 -17.906 -15.148 1 94.94 72 LEU B C 1
ATOM 3506 O O . LEU B 1 72 ? -22.969 -18.328 -15.414 1 94.94 72 LEU B O 1
ATOM 3510 N N . PRO B 1 73 ? -25.078 -17.891 -16.016 1 91.19 73 PRO B N 1
ATOM 3511 C CA . PRO B 1 73 ? -24.859 -18.438 -17.359 1 91.19 73 PRO B CA 1
ATOM 3512 C C . PRO B 1 73 ? -23.688 -17.766 -18.078 1 91.19 73 PRO B C 1
ATOM 3514 O O . PRO B 1 73 ? -23.516 -16.547 -17.984 1 91.19 73 PRO B O 1
ATOM 3517 N N . ASN B 1 74 ? -22.828 -18.469 -18.688 1 90.75 74 ASN B N 1
ATOM 3518 C CA . ASN B 1 74 ? -21.734 -18.016 -19.531 1 90.75 74 ASN B CA 1
ATOM 3519 C C . ASN B 1 74 ? -20.609 -17.391 -18.719 1 90.75 74 ASN B C 1
ATOM 3521 O O . ASN B 1 74 ? -19.828 -16.578 -19.234 1 90.75 74 ASN B O 1
ATOM 3525 N N . THR B 1 75 ? -20.625 -17.688 -17.406 1 94.5 75 THR B N 1
ATOM 3526 C CA . THR B 1 75 ? -19.484 -17.234 -16.625 1 94.5 75 THR B CA 1
ATOM 3527 C C . THR B 1 75 ? -18.188 -17.859 -17.125 1 94.5 75 THR B C 1
ATOM 3529 O O . THR B 1 75 ? -18.109 -19.078 -17.297 1 94.5 75 THR B O 1
ATOM 3532 N N . ASP B 1 76 ? -17.266 -17 -17.453 1 95.12 76 ASP B N 1
ATOM 3533 C CA . ASP B 1 76 ? -15.945 -17.406 -17.938 1 95.12 76 ASP B CA 1
ATOM 3534 C C . ASP B 1 76 ? -14.859 -17.094 -16.906 1 95.12 76 ASP B C 1
ATOM 3536 O O . ASP B 1 76 ? -14.984 -16.141 -16.141 1 95.12 76 ASP B O 1
ATOM 3540 N N . LEU B 1 77 ? -13.789 -17.953 -16.875 1 95.81 77 LEU B N 1
ATOM 3541 C CA . LEU B 1 77 ? -12.664 -17.703 -15.977 1 95.81 77 LEU B CA 1
ATOM 3542 C C . LEU B 1 77 ? -12.102 -16.312 -16.188 1 95.81 77 LEU B C 1
ATOM 3544 O O . LEU B 1 77 ? -11.672 -15.656 -15.227 1 95.81 77 LEU B O 1
ATOM 3548 N N . ALA B 1 78 ? -12.164 -15.852 -17.406 1 95.12 78 ALA B N 1
ATOM 3549 C CA . ALA B 1 78 ? -11.672 -14.516 -17.75 1 95.12 78 ALA B CA 1
ATOM 3550 C C . ALA B 1 78 ? -12.461 -13.438 -17.016 1 95.12 78 ALA B C 1
ATOM 3552 O O . ALA B 1 78 ? -11.898 -12.406 -16.625 1 95.12 78 ALA B O 1
ATOM 3553 N N . ASN B 1 79 ? -13.75 -13.641 -16.844 1 96.19 79 ASN B N 1
ATOM 3554 C CA . ASN B 1 79 ? -14.57 -12.688 -16.109 1 96.19 79 ASN B CA 1
ATOM 3555 C C . ASN B 1 79 ? -14.133 -12.57 -14.656 1 96.19 79 ASN B C 1
ATOM 3557 O O . ASN B 1 79 ? -14.023 -11.469 -14.117 1 96.19 79 ASN B O 1
ATOM 3561 N N . ILE B 1 80 ? -13.875 -13.703 -14.102 1 96.94 80 ILE B N 1
ATOM 3562 C CA . ILE B 1 80 ? -13.453 -13.75 -12.703 1 96.94 80 ILE B CA 1
ATOM 3563 C C . ILE B 1 80 ? -12.086 -13.086 -12.562 1 96.94 80 ILE B C 1
ATOM 3565 O O . ILE B 1 80 ? -11.852 -12.336 -11.602 1 96.94 80 ILE B O 1
ATOM 3569 N N . TYR B 1 81 ? -11.297 -13.367 -13.531 1 96.81 81 TYR B N 1
ATOM 3570 C CA . TYR B 1 81 ? -9.961 -12.766 -13.539 1 96.81 81 TYR B CA 1
ATOM 3571 C C . TYR B 1 81 ? -10.055 -11.25 -13.656 1 96.81 81 TYR B C 1
ATOM 3573 O O . TYR B 1 81 ? -9.273 -10.523 -13.023 1 96.81 81 TYR B O 1
ATOM 3581 N N . GLU B 1 82 ? -10.977 -10.742 -14.391 1 97.19 82 GLU B N 1
ATOM 3582 C CA . GLU B 1 82 ? -11.156 -9.297 -14.539 1 97.19 82 GLU B CA 1
ATOM 3583 C C . GLU B 1 82 ? -11.578 -8.656 -13.219 1 97.19 82 GLU B C 1
ATOM 3585 O O . GLU B 1 82 ? -11.195 -7.527 -12.922 1 97.19 82 GLU B O 1
ATOM 3590 N N . LEU B 1 83 ? -12.383 -9.359 -12.508 1 98.19 83 LEU B N 1
ATOM 3591 C CA . LEU B 1 83 ? -12.75 -8.852 -11.188 1 98.19 83 LEU B CA 1
ATOM 3592 C C . LEU B 1 83 ? -11.523 -8.766 -10.281 1 98.19 83 LEU B C 1
ATOM 3594 O O . LEU B 1 83 ? -11.367 -7.801 -9.531 1 98.19 83 LEU B O 1
ATOM 3598 N N . LYS B 1 84 ? -10.695 -9.766 -10.32 1 97 84 LYS B N 1
ATOM 3599 C CA . LYS B 1 84 ? -9.461 -9.734 -9.531 1 97 84 LYS B CA 1
ATOM 3600 C C . LYS B 1 84 ? -8.602 -8.531 -9.914 1 97 84 LYS B C 1
ATOM 3602 O O . LYS B 1 84 ? -8.07 -7.84 -9.047 1 97 84 LYS B O 1
ATOM 3607 N N . LYS B 1 85 ? -8.438 -8.336 -11.203 1 95.44 85 LYS B N 1
ATOM 3608 C CA . LYS B 1 85 ? -7.656 -7.203 -11.688 1 95.44 85 LYS B CA 1
ATOM 3609 C C . LYS B 1 85 ? -8.25 -5.879 -11.211 1 95.44 85 LYS B C 1
ATOM 3611 O O . LYS B 1 85 ? -7.512 -4.973 -10.812 1 95.44 85 LYS B O 1
ATOM 3616 N N . PHE B 1 86 ? -9.555 -5.832 -11.281 1 97.5 86 PHE B N 1
ATOM 3617 C CA . PHE B 1 86 ? -10.258 -4.652 -10.789 1 97.5 86 PHE B CA 1
ATOM 3618 C C . PHE B 1 86 ? -9.945 -4.414 -9.312 1 97.5 86 PHE B C 1
ATOM 3620 O O . PHE B 1 86 ? -9.641 -3.285 -8.914 1 97.5 86 PHE B O 1
ATOM 3627 N N . ASP B 1 87 ? -10.055 -5.461 -8.586 1 97.5 87 ASP B N 1
ATOM 3628 C CA . ASP B 1 87 ? -9.828 -5.363 -7.152 1 97.5 87 ASP B CA 1
ATOM 3629 C C . ASP B 1 87 ? -8.398 -4.914 -6.855 1 97.5 87 ASP B C 1
ATOM 3631 O O . ASP B 1 87 ? -8.156 -4.168 -5.906 1 97.5 87 ASP B O 1
ATOM 3635 N N . GLU B 1 88 ? -7.449 -5.41 -7.578 1 94.75 88 GLU B N 1
ATOM 3636 C CA . GLU B 1 88 ? -6.055 -5.008 -7.43 1 94.75 88 GLU B CA 1
ATOM 3637 C C . GLU B 1 88 ? -5.879 -3.516 -7.703 1 94.75 88 GLU B C 1
ATOM 3639 O O . GLU B 1 88 ? -5.199 -2.818 -6.945 1 94.75 88 GLU B O 1
ATOM 3644 N N . LYS B 1 89 ? -6.469 -3.035 -8.758 1 94.81 89 LYS B N 1
ATOM 3645 C CA . LYS B 1 89 ? -6.426 -1.61 -9.07 1 94.81 89 LYS B CA 1
ATOM 3646 C C . LYS B 1 89 ? -7.113 -0.785 -7.988 1 94.81 89 LYS B C 1
ATOM 3648 O O . LYS B 1 89 ? -6.652 0.303 -7.645 1 94.81 89 LYS B O 1
ATOM 3653 N N . LEU B 1 90 ? -8.211 -1.34 -7.535 1 97.19 90 LEU B N 1
ATOM 3654 C CA . LEU B 1 90 ? -8.984 -0.672 -6.492 1 97.19 90 LEU B CA 1
ATOM 3655 C C . LEU B 1 90 ? -8.148 -0.493 -5.227 1 97.19 90 LEU B C 1
ATOM 3657 O O . LEU B 1 90 ? -8.203 0.561 -4.59 1 97.19 90 LEU B O 1
ATOM 3661 N N . ARG B 1 91 ? -7.355 -1.501 -4.879 1 95.81 91 ARG B N 1
ATOM 3662 C CA . ARG B 1 91 ? -6.5 -1.426 -3.699 1 95.81 91 ARG B CA 1
ATOM 3663 C C . ARG B 1 91 ? -5.512 -0.269 -3.812 1 95.81 91 ARG B C 1
ATOM 3665 O O . ARG B 1 91 ? -5.352 0.514 -2.873 1 95.81 91 ARG B O 1
ATOM 3672 N N . SER B 1 92 ? -4.887 -0.185 -4.941 1 92.44 92 SER B N 1
ATOM 3673 C CA . SER B 1 92 ? -3.914 0.881 -5.164 1 92.44 92 SER B CA 1
ATOM 3674 C C . SER B 1 92 ? -4.582 2.252 -5.137 1 92.44 92 SER B C 1
ATOM 3676 O O . SER B 1 92 ? -4.035 3.205 -4.578 1 92.44 92 SER B O 1
ATOM 3678 N N . PHE B 1 93 ? -5.684 2.275 -5.715 1 95 93 PHE B N 1
ATOM 3679 C CA . PHE B 1 93 ? -6.477 3.498 -5.785 1 95 93 PHE B CA 1
ATOM 3680 C C . PHE B 1 93 ? -6.848 3.982 -4.387 1 95 93 PHE B C 1
ATOM 3682 O O . PHE B 1 93 ? -6.613 5.145 -4.043 1 95 93 PHE B O 1
ATOM 3689 N N . LEU B 1 94 ? -7.379 3.115 -3.627 1 97.06 94 LEU B N 1
ATOM 3690 C CA . LEU B 1 94 ? -7.832 3.475 -2.287 1 97.06 94 LEU B CA 1
ATOM 3691 C C . LEU B 1 94 ? -6.648 3.809 -1.386 1 97.06 94 LEU B C 1
ATOM 3693 O O . LEU B 1 94 ? -6.711 4.758 -0.6 1 97.06 94 LEU B O 1
ATOM 3697 N N . LEU B 1 95 ? -5.617 3.045 -1.494 1 94.5 95 LEU B N 1
ATOM 3698 C CA . LEU B 1 95 ? -4.438 3.264 -0.668 1 94.5 95 LEU B CA 1
ATOM 3699 C C . LEU B 1 95 ? -3.879 4.668 -0.88 1 94.5 95 LEU B C 1
ATOM 3701 O O . LEU B 1 95 ? -3.479 5.332 0.078 1 94.5 95 LEU B O 1
ATOM 3705 N N . ARG B 1 96 ? -3.877 5.105 -2.096 1 93.25 96 ARG B N 1
ATOM 3706 C CA . ARG B 1 96 ? -3.361 6.426 -2.445 1 93.25 96 ARG B CA 1
ATOM 3707 C C . ARG B 1 96 ? -4.102 7.52 -1.688 1 93.25 96 ARG B C 1
ATOM 3709 O O . ARG B 1 96 ? -3.479 8.359 -1.037 1 93.25 96 ARG B O 1
ATOM 3716 N N . TYR B 1 97 ? -5.336 7.465 -1.685 1 96 97 TYR B N 1
ATOM 3717 C CA . TYR B 1 97 ? -6.121 8.539 -1.094 1 96 97 TYR B CA 1
ATOM 3718 C C . TYR B 1 97 ? -6.184 8.398 0.423 1 96 97 TYR B C 1
ATOM 3720 O O . TYR B 1 97 ? -6.164 9.398 1.146 1 96 97 TYR B O 1
ATOM 3728 N N . ILE B 1 98 ? -6.254 7.184 0.901 1 97.5 98 ILE B N 1
ATOM 3729 C CA . ILE B 1 98 ? -6.305 6.984 2.346 1 97.5 98 ILE B CA 1
ATOM 3730 C C . ILE B 1 98 ? -5 7.461 2.98 1 97.5 98 ILE B C 1
ATOM 3732 O O . ILE B 1 98 ? -5.016 8.117 4.023 1 97.5 98 ILE B O 1
ATOM 3736 N N . THR B 1 99 ? -3.891 7.137 2.355 1 94.81 99 THR B N 1
ATOM 3737 C CA . THR B 1 99 ? -2.6 7.543 2.895 1 94.81 99 THR B CA 1
ATOM 3738 C C . THR B 1 99 ? -2.465 9.062 2.885 1 94.81 99 THR B C 1
ATOM 3740 O O . THR B 1 99 ? -1.887 9.648 3.803 1 94.81 99 THR B O 1
ATOM 3743 N N . GLN B 1 100 ? -2.949 9.664 1.887 1 94.88 100 GLN B N 1
ATOM 3744 C CA . GLN B 1 100 ? -2.961 11.125 1.817 1 94.88 100 GLN B CA 1
ATOM 3745 C C . GLN B 1 100 ? -3.75 11.719 2.979 1 94.88 100 GLN B C 1
ATOM 3747 O O . GLN B 1 100 ? -3.287 12.664 3.629 1 94.88 100 GLN B O 1
ATOM 3752 N N . ILE B 1 101 ? -4.883 11.195 3.205 1 97.62 101 ILE B N 1
ATOM 3753 C CA . ILE B 1 101 ? -5.738 11.68 4.281 1 97.62 101 ILE B CA 1
ATOM 3754 C C . ILE B 1 101 ? -5.066 11.43 5.629 1 97.62 101 ILE B C 1
ATOM 3756 O O . ILE B 1 101 ? -5.027 12.32 6.484 1 97.62 101 ILE B O 1
ATOM 3760 N N . GLU B 1 102 ? -4.535 10.25 5.762 1 97 102 GLU B N 1
ATOM 3761 C CA . GLU B 1 102 ? -3.84 9.898 6.992 1 97 102 GLU B CA 1
ATOM 3762 C C . GLU B 1 102 ? -2.729 10.891 7.309 1 97 102 GLU B C 1
ATOM 3764 O O . GLU B 1 102 ? -2.637 11.398 8.43 1 97 102 GLU B O 1
ATOM 3769 N N . GLU B 1 103 ? -1.947 11.195 6.355 1 95.44 103 GLU B N 1
ATOM 3770 C CA . GLU B 1 103 ? -0.825 12.109 6.539 1 95.44 103 GLU B CA 1
ATOM 3771 C C . GLU B 1 103 ? -1.31 13.508 6.902 1 95.44 103 GLU B C 1
ATOM 3773 O O . GLU B 1 103 ? -0.738 14.164 7.781 1 95.44 103 GLU B O 1
ATOM 3778 N N . GLU B 1 104 ? -2.309 13.906 6.211 1 97.31 104 GLU B N 1
ATOM 3779 C CA . GLU B 1 104 ? -2.844 15.242 6.465 1 97.31 104 GLU B CA 1
ATOM 3780 C C . GLU B 1 104 ? -3.42 15.344 7.875 1 97.31 104 GLU B C 1
ATOM 3782 O O . GLU B 1 104 ? -3.113 16.281 8.609 1 97.31 104 GLU B O 1
ATOM 3787 N N . VAL B 1 105 ? -4.223 14.375 8.258 1 98.44 105 VAL B N 1
ATOM 3788 C CA . VAL B 1 105 ? -4.852 14.398 9.57 1 98.44 105 VAL B CA 1
ATOM 3789 C C . VAL B 1 105 ? -3.783 14.336 10.664 1 98.44 105 VAL B C 1
ATOM 3791 O O . VAL B 1 105 ? -3.9 15 11.695 1 98.44 105 VAL B O 1
ATOM 3794 N N . ARG B 1 106 ? -2.758 13.57 10.414 1 97.75 106 ARG B N 1
ATOM 3795 C CA . ARG B 1 106 ? -1.638 13.492 11.352 1 97.75 106 ARG B CA 1
ATOM 3796 C C . ARG B 1 106 ? -0.986 14.859 11.539 1 97.75 106 ARG B C 1
ATOM 3798 O O . ARG B 1 106 ? -0.745 15.289 12.664 1 97.75 106 ARG B O 1
ATOM 3805 N N . THR B 1 107 ? -0.746 15.5 10.461 1 96.5 107 THR B N 1
ATOM 3806 C CA . THR B 1 107 ? -0.09 16.797 10.477 1 96.5 107 THR B CA 1
ATOM 3807 C C . THR B 1 107 ? -0.944 17.828 11.219 1 96.5 107 THR B C 1
ATOM 3809 O O . THR B 1 107 ? -0.444 18.562 12.078 1 96.5 107 THR B O 1
ATOM 3812 N N . LEU B 1 108 ? -2.186 17.844 10.891 1 97.81 108 LEU B N 1
ATOM 3813 C CA . LEU B 1 108 ? -3.117 18.781 11.516 1 97.81 108 LEU B CA 1
ATOM 3814 C C . LEU B 1 108 ? -3.24 18.516 13.008 1 97.81 108 LEU B C 1
ATOM 3816 O O . LEU B 1 108 ? -3.248 19.453 13.812 1 97.81 108 LEU B O 1
ATOM 3820 N N . THR B 1 109 ? -3.312 17.25 13.336 1 98.06 109 THR B N 1
ATOM 3821 C CA . THR B 1 109 ? -3.414 16.844 14.734 1 98.06 109 THR B CA 1
ATOM 3822 C C . THR B 1 109 ? -2.178 17.297 15.516 1 98.06 109 THR B C 1
ATOM 3824 O O . THR B 1 109 ? -2.293 17.859 16.594 1 98.06 109 THR B O 1
ATOM 3827 N N . GLY B 1 110 ? -1.016 17 14.945 1 96.81 110 GLY B N 1
ATOM 3828 C CA . GLY B 1 110 ? 0.216 17.391 15.617 1 96.81 110 GLY B CA 1
ATOM 3829 C C . GLY B 1 110 ? 0.3 18.891 15.883 1 96.81 110 GLY B C 1
ATOM 3830 O O . GLY B 1 110 ? 0.706 19.312 16.969 1 96.81 110 GLY B O 1
ATOM 3831 N N . TYR B 1 111 ? -0.151 19.656 14.93 1 95.94 111 TYR B N 1
ATOM 3832 C CA . TYR B 1 111 ? -0.104 21.109 15.062 1 95.94 111 TYR B CA 1
ATOM 3833 C C . TYR B 1 111 ? -1.018 21.594 16.188 1 95.94 111 TYR B C 1
ATOM 3835 O O . TYR B 1 111 ? -0.588 22.328 17.062 1 95.94 111 TYR B O 1
ATOM 3843 N N . LYS B 1 112 ? -2.27 21.188 16.156 1 96.94 112 LYS B N 1
ATOM 3844 C CA . LYS B 1 112 ? -3.238 21.641 17.141 1 96.94 112 LYS B CA 1
ATOM 3845 C C . LYS B 1 112 ? -2.914 21.078 18.531 1 96.94 112 LYS B C 1
ATOM 3847 O O . LYS B 1 112 ? -3.143 21.75 19.531 1 96.94 112 LYS B O 1
ATOM 3852 N N . PHE B 1 113 ? -2.377 19.859 18.547 1 97.44 113 PHE B N 1
ATOM 3853 C CA . PHE B 1 113 ? -1.959 19.25 19.812 1 97.44 113 PHE B CA 1
ATOM 3854 C C . PHE B 1 113 ? -0.931 20.125 20.516 1 97.44 113 PHE B C 1
ATOM 3856 O O . PHE B 1 113 ? -1.085 20.438 21.703 1 97.44 113 PHE B O 1
ATOM 3863 N N . ASP B 1 114 ? 0.077 20.562 19.844 1 95.75 114 ASP B N 1
ATOM 3864 C CA . ASP B 1 114 ? 1.107 21.422 20.422 1 95.75 114 ASP B CA 1
ATOM 3865 C C . ASP B 1 114 ? 0.551 22.812 20.734 1 95.75 114 ASP B C 1
ATOM 3867 O O . ASP B 1 114 ? 0.843 23.375 21.797 1 95.75 114 ASP B O 1
ATOM 3871 N N . GLN B 1 115 ? -0.254 23.297 19.812 1 95.25 115 GLN B N 1
ATOM 3872 C CA . GLN B 1 115 ? -0.811 24.625 20 1 95.25 115 GLN B CA 1
ATOM 3873 C C . GLN B 1 115 ? -1.608 24.719 21.297 1 95.25 115 GLN B C 1
ATOM 3875 O O . GLN B 1 115 ? -1.438 25.656 22.062 1 95.25 115 GLN B O 1
ATOM 3880 N N . CYS B 1 116 ? -2.404 23.75 21.578 1 95.5 116 CYS B N 1
ATOM 3881 C CA . CYS B 1 116 ? -3.275 23.828 22.75 1 95.5 116 CYS B CA 1
ATOM 3882 C C . CYS B 1 116 ? -2.535 23.391 24.016 1 95.5 116 CYS B C 1
ATOM 3884 O O . CYS B 1 116 ? -3.07 23.5 25.109 1 95.5 116 CYS B O 1
ATOM 3886 N N . ASN B 1 117 ? -1.377 22.844 23.875 1 96.06 117 ASN B N 1
ATOM 3887 C CA . ASN B 1 117 ? -0.535 22.469 25 1 96.06 117 ASN B CA 1
ATOM 3888 C C . ASN B 1 117 ? 0.655 23.422 25.141 1 96.06 117 ASN B C 1
ATOM 3890 O O . ASN B 1 117 ? 1.803 22.969 25.203 1 96.06 117 ASN B O 1
ATOM 3894 N N . ASP B 1 118 ? 0.323 24.672 25.219 1 94.44 118 ASP B N 1
ATOM 3895 C CA . ASP B 1 118 ? 1.273 25.75 25.438 1 94.44 118 ASP B CA 1
ATOM 3896 C C . ASP B 1 118 ? 2.359 25.75 24.359 1 94.44 118 ASP B C 1
ATOM 3898 O O . ASP B 1 118 ? 3.551 25.766 24.688 1 94.44 118 ASP B O 1
ATOM 3902 N N . ASN B 1 119 ? 1.873 25.547 23.172 1 92.75 119 ASN B N 1
ATOM 3903 C CA . ASN B 1 119 ? 2.752 25.594 22.016 1 92.75 119 ASN B CA 1
ATOM 3904 C C . ASN B 1 119 ? 3.898 24.594 22.141 1 92.75 119 ASN B C 1
ATOM 3906 O O . ASN B 1 119 ? 5.055 24.938 21.875 1 92.75 119 ASN B O 1
ATOM 3910 N N . GLY B 1 120 ? 3.508 23.422 22.656 1 90.94 120 GLY B N 1
ATOM 3911 C CA . GLY B 1 120 ? 4.457 22.328 22.688 1 90.94 12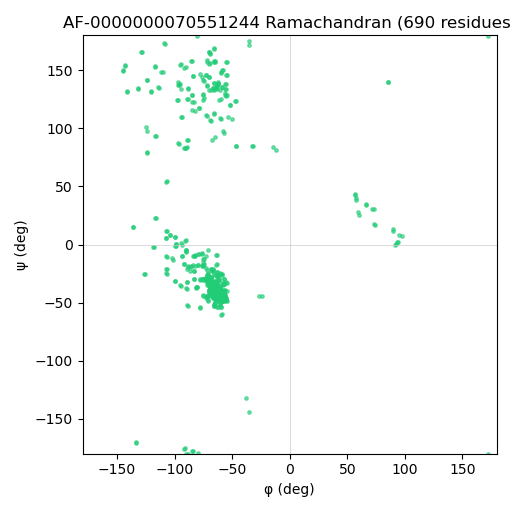0 GLY B CA 1
ATOM 3912 C C . GLY B 1 120 ? 5.266 22.266 23.969 1 90.94 120 GLY B C 1
ATOM 3913 O O . GLY B 1 120 ? 6.102 21.391 24.141 1 90.94 120 GLY B O 1
ATOM 3914 N N . LYS B 1 121 ? 5.074 23.156 24.906 1 92.62 121 LYS B N 1
ATOM 3915 C CA . LYS B 1 121 ? 5.797 23.141 26.172 1 92.62 121 LYS B CA 1
ATOM 3916 C C . LYS B 1 121 ? 5.398 21.938 27.016 1 92.62 121 LYS B C 1
ATOM 3918 O O . LYS B 1 121 ? 6.219 21.391 27.766 1 92.62 121 LYS B O 1
ATOM 3923 N N . ILE B 1 122 ? 4.129 21.625 26.953 1 95 122 ILE B N 1
ATOM 3924 C CA . ILE B 1 122 ? 3.688 20.375 27.578 1 95 122 ILE B CA 1
ATOM 3925 C C . ILE B 1 122 ? 3.936 19.203 26.625 1 95 122 ILE B C 1
ATOM 3927 O O . ILE B 1 122 ? 3.305 19.109 25.562 1 95 122 ILE B O 1
ATOM 3931 N N . PRO B 1 123 ? 4.789 18.328 27 1 94.44 123 PRO B N 1
ATOM 3932 C CA . PRO B 1 123 ? 5.156 17.266 26.062 1 94.44 123 PRO B CA 1
ATOM 3933 C C . PRO B 1 123 ? 4.035 16.25 25.859 1 94.44 123 PRO B C 1
ATOM 3935 O O . PRO B 1 123 ? 3.188 16.078 26.75 1 94.44 123 PRO B O 1
ATOM 3938 N N . TRP B 1 124 ? 4.102 15.539 24.734 1 96.19 124 TRP B N 1
ATOM 3939 C CA . TRP B 1 124 ? 3.037 14.617 24.344 1 96.19 124 TRP B CA 1
ATOM 3940 C C . TRP B 1 124 ? 2.971 13.43 25.312 1 96.19 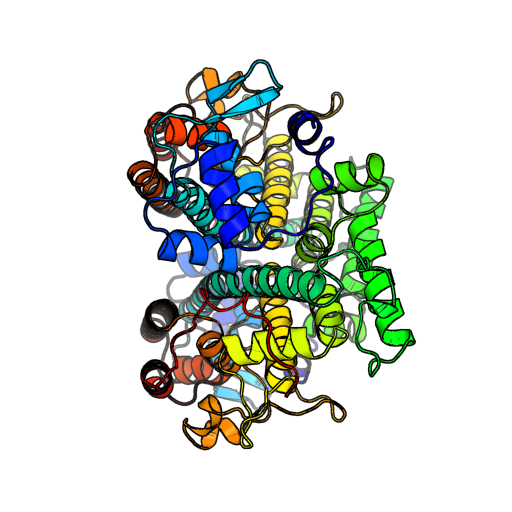124 TRP B C 1
ATOM 3942 O O . TRP B 1 124 ? 1.946 12.75 25.391 1 96.19 124 TRP B O 1
ATOM 3952 N N . TYR B 1 125 ? 4.027 13.148 26 1 95.62 125 TYR B N 1
ATOM 3953 C CA . TYR B 1 125 ? 4.043 12 26.906 1 95.62 125 TYR B CA 1
ATOM 3954 C C . TYR B 1 125 ? 3.59 12.391 28.297 1 95.62 125 TYR B C 1
ATOM 3956 O O . TYR B 1 125 ? 3.658 11.578 29.234 1 95.62 125 TYR B O 1
ATOM 3964 N N . ASP B 1 126 ? 3.18 13.648 28.5 1 96.19 126 ASP B N 1
ATOM 3965 C CA . ASP B 1 126 ? 2.521 14.102 29.719 1 96.19 126 ASP B CA 1
ATOM 3966 C C . ASP B 1 126 ? 1.018 13.844 29.672 1 96.19 126 ASP B C 1
ATOM 3968 O O . ASP B 1 126 ? 0.347 14.273 28.719 1 96.19 126 ASP B O 1
ATOM 3972 N N . ALA B 1 127 ? 0.52 13.227 30.672 1 96.06 127 ALA B N 1
ATOM 3973 C CA . ALA B 1 127 ? -0.908 12.922 30.719 1 96.06 127 ALA B CA 1
ATOM 3974 C C . ALA B 1 127 ? -1.742 14.195 30.641 1 96.06 127 ALA B C 1
ATOM 3976 O O . ALA B 1 127 ? -2.863 14.188 30.125 1 96.06 127 ALA B O 1
ATOM 3977 N N . ASN B 1 128 ? -1.191 15.258 31.062 1 96.12 128 ASN B N 1
ATOM 3978 C CA . ASN B 1 128 ? -1.895 16.531 31.078 1 96.12 128 ASN B CA 1
ATOM 3979 C C . ASN B 1 128 ? -2.031 17.125 29.688 1 96.12 128 ASN B C 1
ATOM 3981 O O . ASN B 1 128 ? -2.797 18.062 29.469 1 96.12 128 ASN B O 1
ATOM 3985 N N . ALA B 1 129 ? -1.312 16.578 28.75 1 97.38 129 ALA B N 1
ATOM 3986 C CA . ALA B 1 129 ? -1.414 17.047 27.375 1 97.38 129 ALA B CA 1
ATOM 3987 C C . ALA B 1 129 ? -2.697 16.531 26.719 1 97.38 129 ALA B C 1
ATOM 3989 O O . ALA B 1 129 ? -3.09 17.016 25.656 1 97.38 129 ALA B O 1
ATOM 3990 N N . TYR B 1 130 ? -3.359 15.672 27.422 1 98.19 130 TYR B N 1
ATOM 3991 C CA . TYR B 1 130 ? -4.559 15.031 26.891 1 98.19 130 TYR B CA 1
ATOM 3992 C C . TYR B 1 130 ? -5.809 15.547 27.594 1 98.19 130 TYR B C 1
ATOM 3994 O O . TYR B 1 130 ? -5.715 16.344 28.531 1 98.19 130 TYR B O 1
ATOM 4002 N N . SER B 1 131 ? -6.957 15.125 27.078 1 97.44 131 SER B N 1
ATOM 4003 C CA . SER B 1 131 ? -8.234 15.602 27.594 1 97.44 131 SER B CA 1
ATOM 4004 C C . SER B 1 131 ? -8.422 15.203 29.047 1 97.44 131 SER B C 1
ATOM 4006 O O . SER B 1 131 ? -8.148 14.062 29.438 1 97.44 131 SER B O 1
ATOM 4008 N N . GLU B 1 132 ? -8.922 16.109 29.828 1 94.88 132 GLU B N 1
ATOM 4009 C CA . GLU B 1 132 ? -9.219 15.805 31.219 1 94.88 132 GLU B CA 1
ATOM 4010 C C . GLU B 1 132 ? -10.359 14.797 31.344 1 94.88 132 GLU B C 1
ATOM 4012 O O . GLU B 1 132 ? -10.461 14.078 32.344 1 94.88 132 GLU B O 1
ATOM 4017 N N . LYS B 1 133 ? -11.125 14.742 30.312 1 94.19 133 LYS B N 1
ATOM 4018 C CA . LYS B 1 133 ? -12.289 13.859 30.312 1 94.19 133 LYS B CA 1
ATOM 4019 C C . LYS B 1 133 ? -11.898 12.43 29.953 1 94.19 133 LYS B C 1
ATOM 4021 O O . LYS B 1 133 ? -12.664 11.492 30.172 1 94.19 133 LYS B O 1
ATOM 4026 N N . ALA B 1 134 ? -10.75 12.297 29.359 1 94.69 134 ALA B N 1
ATOM 4027 C CA . ALA B 1 134 ? -10.305 10.961 28.969 1 94.69 134 ALA B CA 1
ATOM 4028 C C . ALA B 1 134 ? -9.836 10.172 30.188 1 94.69 134 ALA B C 1
ATOM 4030 O O . ALA B 1 134 ? -9.203 10.727 31.094 1 94.69 134 ALA B O 1
ATOM 4031 N N . ARG B 1 135 ? -10.148 8.891 30.203 1 95.31 135 ARG B N 1
ATOM 4032 C CA . ARG B 1 135 ? -9.672 8.031 31.281 1 95.31 135 ARG B CA 1
ATOM 4033 C C . ARG B 1 135 ? -8.148 7.953 31.297 1 95.31 135 ARG B C 1
ATOM 4035 O O . ARG B 1 135 ? -7.52 7.875 30.25 1 95.31 135 ARG B O 1
ATOM 4042 N N . LEU B 1 136 ? -7.676 7.984 32.5 1 95.38 136 LEU B N 1
ATOM 4043 C CA . LEU B 1 136 ? -6.227 7.93 32.656 1 95.38 136 LEU B CA 1
ATOM 4044 C C . LEU B 1 136 ? -5.652 6.68 32 1 95.38 136 LEU B C 1
ATOM 4046 O O . LEU B 1 136 ? -4.602 6.734 31.375 1 95.38 136 LEU B O 1
ATOM 4050 N N . GLN B 1 137 ? -6.293 5.609 32.156 1 96.5 137 GLN B N 1
ATOM 4051 C CA . GLN B 1 137 ? -5.844 4.348 31.578 1 96.5 137 GLN B CA 1
ATOM 4052 C C . GLN B 1 137 ? -5.699 4.453 30.062 1 96.5 137 GLN B C 1
ATOM 4054 O O . GLN B 1 137 ? -4.754 3.916 29.484 1 96.5 137 GLN B O 1
ATOM 4059 N N . ASN B 1 138 ? -6.617 5.109 29.406 1 96.69 138 ASN B N 1
ATOM 4060 C CA . ASN B 1 138 ? -6.582 5.273 27.953 1 96.69 138 ASN B CA 1
ATOM 4061 C C . ASN B 1 138 ? -5.43 6.172 27.531 1 96.69 138 ASN B C 1
ATOM 4063 O O . ASN B 1 138 ? -4.758 5.891 26.531 1 96.69 138 ASN B O 1
ATOM 4067 N N . LYS B 1 139 ? -5.27 7.238 28.328 1 96.62 139 LYS B N 1
ATOM 4068 C CA . LYS B 1 139 ? -4.156 8.141 28.047 1 96.62 139 LYS B CA 1
ATOM 4069 C C . LYS B 1 139 ? -2.82 7.41 28.141 1 96.62 139 LYS B C 1
ATOM 4071 O O . LYS B 1 139 ? -2.006 7.492 27.219 1 96.62 139 LYS B O 1
ATOM 4076 N N . ILE B 1 140 ? -2.678 6.652 29.156 1 96.62 140 ILE B N 1
ATOM 4077 C CA . ILE B 1 140 ? -1.422 5.957 29.406 1 96.62 140 ILE B CA 1
ATOM 4078 C C . ILE B 1 140 ? -1.204 4.879 28.344 1 96.62 140 ILE B C 1
ATOM 4080 O O . ILE B 1 140 ? -0.078 4.668 27.891 1 96.62 140 ILE B O 1
ATOM 4084 N N . SER B 1 141 ? -2.26 4.289 28.016 1 97.12 141 SER B N 1
ATOM 4085 C CA . SER B 1 141 ? -2.16 3.271 26.969 1 97.12 141 SER B CA 1
ATOM 4086 C C . SER B 1 141 ? -1.688 3.873 25.656 1 97.12 141 SER B C 1
ATOM 4088 O O . SER B 1 141 ? -0.819 3.311 24.984 1 97.12 141 SER B O 1
ATOM 4090 N N . ALA B 1 142 ? -2.271 4.957 25.25 1 96.94 142 ALA B N 1
ATOM 4091 C CA . ALA B 1 142 ? -1.884 5.633 24.016 1 96.94 142 ALA B CA 1
ATOM 4092 C C . ALA B 1 142 ? -0.421 6.066 24.062 1 96.94 142 ALA B C 1
ATOM 4094 O O . ALA B 1 142 ? 0.326 5.855 23.109 1 96.94 142 ALA B O 1
ATOM 4095 N N . ILE B 1 143 ? -0.048 6.586 25.219 1 97.38 143 ILE B N 1
ATOM 4096 C CA . ILE B 1 143 ? 1.315 7.066 25.406 1 97.38 143 ILE B CA 1
ATOM 4097 C C . ILE B 1 143 ? 2.287 5.887 25.359 1 97.38 143 ILE B C 1
ATOM 4099 O O . ILE B 1 143 ? 3.311 5.949 24.672 1 97.38 143 ILE B O 1
ATOM 4103 N N . SER B 1 144 ? 1.922 4.863 26.031 1 97.44 144 SER B N 1
ATOM 4104 C CA . SER B 1 144 ? 2.775 3.682 26.094 1 97.44 144 SER B CA 1
ATOM 4105 C C . SER B 1 144 ? 2.947 3.053 24.719 1 97.44 144 SER B C 1
ATOM 4107 O O . SER B 1 144 ? 4.055 2.656 24.344 1 97.44 144 SER B O 1
ATOM 4109 N N . SER B 1 145 ? 1.896 2.988 23.984 1 97.56 145 SER B N 1
ATOM 4110 C CA . SER B 1 145 ? 1.965 2.449 22.641 1 97.56 145 SER B CA 1
ATOM 4111 C C . SER B 1 145 ? 2.848 3.312 21.734 1 97.56 145 SER B C 1
ATOM 4113 O O . SER B 1 145 ? 3.645 2.791 20.953 1 97.56 145 SER B O 1
ATOM 4115 N N . ALA B 1 146 ? 2.703 4.566 21.844 1 96.19 146 ALA B N 1
ATOM 4116 C CA . ALA B 1 146 ? 3.516 5.492 21.062 1 96.19 146 ALA B CA 1
ATOM 4117 C C . ALA B 1 146 ? 5 5.309 21.359 1 96.19 146 ALA B C 1
ATOM 4119 O O . ALA B 1 146 ? 5.816 5.188 20.438 1 96.19 146 ALA B O 1
ATOM 4120 N N . TYR B 1 147 ? 5.297 5.191 22.609 1 93.88 147 TYR B N 1
ATOM 4121 C CA . TYR B 1 147 ? 6.688 4.992 23.016 1 93.88 147 TYR B CA 1
ATOM 4122 C C . TYR B 1 147 ? 7.227 3.672 22.484 1 93.88 147 TYR B C 1
ATOM 4124 O O . TYR B 1 147 ? 8.367 3.604 22.016 1 93.88 147 TYR B O 1
ATOM 4132 N N . SER B 1 148 ? 6.434 2.713 22.672 1 95.56 148 SER B N 1
ATOM 4133 C CA . SER B 1 148 ? 6.848 1.392 22.203 1 95.56 148 SER B CA 1
ATOM 4134 C C . SER B 1 148 ? 7.156 1.403 20.719 1 95.56 148 SER B C 1
ATOM 4136 O O . SER B 1 148 ? 8.172 0.862 20.281 1 95.56 148 SER B O 1
ATOM 4138 N N . GLU B 1 149 ? 6.332 2.01 19.953 1 94.81 149 GLU B N 1
ATOM 4139 C CA . GLU B 1 149 ? 6.512 2.062 18.5 1 94.81 149 GLU B CA 1
ATOM 4140 C C . GLU B 1 149 ? 7.707 2.93 18.125 1 94.81 149 GLU B C 1
ATOM 4142 O O . GLU B 1 149 ? 8.461 2.594 17.203 1 94.81 149 GLU B O 1
ATOM 4147 N N . LEU B 1 150 ? 7.887 4.02 18.812 1 92.81 150 LEU B N 1
ATOM 4148 C CA . LEU B 1 150 ? 9.039 4.891 18.578 1 92.81 150 LEU B CA 1
ATOM 4149 C C . LEU B 1 150 ? 10.344 4.168 18.906 1 92.81 150 LEU B C 1
ATOM 4151 O O . LEU B 1 150 ? 11.312 4.285 18.156 1 92.81 150 LEU B O 1
ATOM 4155 N N . SER B 1 151 ? 10.297 3.391 19.922 1 90.75 151 SER B N 1
ATOM 4156 C CA . SER B 1 151 ? 11.5 2.693 20.359 1 90.75 151 SER B CA 1
ATOM 4157 C C . SER B 1 151 ? 11.891 1.598 19.375 1 90.75 151 SER B C 1
ATOM 4159 O O . SER B 1 151 ? 13.07 1.251 19.266 1 90.75 151 SER B O 1
ATOM 4161 N N . LYS B 1 152 ? 10.969 1.137 18.688 1 90.88 152 LYS B N 1
ATOM 4162 C CA . LYS B 1 152 ? 11.219 0.039 17.766 1 90.88 152 LYS B CA 1
ATOM 4163 C C . LYS B 1 152 ? 11.523 0.562 16.359 1 90.88 152 LYS B C 1
ATOM 4165 O O . LYS B 1 152 ? 11.922 -0.204 15.484 1 90.88 152 LYS B O 1
ATOM 4170 N N . SER B 1 153 ? 11.328 1.801 16.172 1 87.69 153 SER B N 1
ATOM 4171 C CA . SER B 1 153 ? 11.508 2.379 14.852 1 87.69 153 SER B CA 1
ATOM 4172 C C . SER B 1 153 ? 12.969 2.318 14.414 1 87.69 153 SER B C 1
ATOM 4174 O O . SER B 1 153 ? 13.867 2.564 15.211 1 87.69 153 SER B O 1
ATOM 4176 N N . GLN B 1 154 ? 13.188 1.989 13.148 1 80 154 GLN B N 1
ATOM 4177 C CA . GLN B 1 154 ? 14.539 1.911 12.609 1 80 154 GLN B CA 1
ATOM 4178 C C . GLN B 1 154 ? 14.852 3.121 11.734 1 80 154 GLN B C 1
ATOM 4180 O O . GLN B 1 154 ? 15.891 3.164 11.07 1 80 154 GLN B O 1
ATOM 4185 N N . LEU B 1 155 ? 13.992 4.07 11.742 1 81.31 155 LEU B N 1
ATOM 4186 C CA . LEU B 1 155 ? 14.188 5.27 10.938 1 81.31 155 LEU B CA 1
ATOM 4187 C C . LEU B 1 155 ? 15.289 6.145 11.516 1 81.31 155 LEU B C 1
ATOM 4189 O O . LEU B 1 155 ? 15.336 6.379 12.727 1 81.31 155 LEU B O 1
ATOM 4193 N N . ASP B 1 156 ? 16.094 6.625 10.656 1 77.44 156 ASP B N 1
ATOM 4194 C CA . ASP B 1 156 ? 17.297 7.363 11.062 1 77.44 156 ASP B CA 1
ATOM 4195 C C . ASP B 1 156 ? 16.922 8.594 11.883 1 77.44 156 ASP B C 1
ATOM 4197 O O . ASP B 1 156 ? 17.562 8.898 12.891 1 77.44 156 ASP B O 1
ATOM 4201 N N . TYR B 1 157 ? 15.875 9.328 11.414 1 78.06 157 TYR B N 1
ATOM 4202 C CA . TYR B 1 157 ? 15.547 10.562 12.125 1 78.06 157 TYR B CA 1
ATOM 4203 C C . TYR B 1 157 ? 14.984 10.266 13.508 1 78.06 157 TYR B C 1
ATOM 4205 O O . TYR B 1 157 ? 15.148 11.062 14.438 1 78.06 157 TYR B O 1
ATOM 4213 N N . VAL B 1 158 ? 14.359 9.117 13.672 1 83.81 158 VAL B N 1
ATOM 4214 C CA . VAL B 1 158 ? 13.836 8.742 14.977 1 83.81 158 VAL B CA 1
ATOM 4215 C C . VAL B 1 158 ? 15 8.391 15.914 1 83.81 158 VAL B C 1
ATOM 4217 O O . VAL B 1 158 ? 15.047 8.859 17.047 1 83.81 158 VAL B O 1
ATOM 4220 N N . LYS B 1 159 ? 15.922 7.629 15.359 1 81.75 159 LYS B N 1
ATOM 4221 C CA . LYS B 1 159 ? 17.094 7.258 16.141 1 81.75 159 LYS B CA 1
ATOM 4222 C C . LYS B 1 159 ? 17.891 8.492 16.562 1 81.75 159 LYS B C 1
ATOM 4224 O O . LYS B 1 159 ? 18.391 8.562 17.688 1 81.75 159 LYS B O 1
ATOM 4229 N N . PHE B 1 160 ? 17.953 9.375 15.68 1 79.31 160 PHE B N 1
ATOM 4230 C CA . PHE B 1 160 ? 18.672 10.617 15.953 1 79.31 160 PHE B CA 1
ATOM 4231 C C . PHE B 1 160 ? 18.047 11.336 17.141 1 79.31 160 PHE B C 1
ATOM 4233 O O . PHE B 1 160 ? 18.75 11.75 18.062 1 79.31 160 PHE B O 1
ATOM 4240 N N . TYR B 1 161 ? 16.781 11.484 17.156 1 78.94 161 TYR B N 1
ATOM 4241 C CA . TYR B 1 161 ? 16.094 12.203 18.219 1 78.94 161 TYR B CA 1
ATOM 4242 C C . TYR B 1 161 ? 16.141 11.406 19.516 1 78.94 161 TYR B C 1
ATOM 4244 O O . TYR B 1 161 ? 16.266 11.977 20.609 1 78.94 161 TYR B O 1
ATOM 4252 N N . MET B 1 162 ? 16.078 10.172 19.375 1 78.94 162 MET B N 1
ATOM 4253 C CA . MET B 1 162 ? 16.109 9.305 20.547 1 78.94 162 MET B CA 1
ATOM 4254 C C . MET B 1 162 ? 17.484 9.344 21.203 1 78.94 162 MET B C 1
ATOM 4256 O O . MET B 1 162 ? 17.594 9.297 22.438 1 78.94 162 MET B O 1
ATOM 4260 N N . ASN B 1 163 ? 18.484 9.484 20.484 1 77.31 163 ASN B N 1
ATOM 4261 C CA . ASN B 1 163 ? 19.859 9.422 20.984 1 77.31 163 ASN B CA 1
ATOM 4262 C C . ASN B 1 163 ? 20.359 10.797 21.438 1 77.31 163 ASN B C 1
ATOM 4264 O O . ASN B 1 163 ? 21.172 10.898 22.344 1 77.31 163 ASN B O 1
ATOM 4268 N N . GLN B 1 164 ? 19.891 11.828 20.797 1 70.88 164 GLN B N 1
ATOM 4269 C CA . GLN B 1 164 ? 20.547 13.117 20.969 1 70.88 164 GLN B CA 1
ATOM 4270 C C . GLN B 1 164 ? 19.703 14.062 21.812 1 70.88 164 GLN B C 1
ATOM 4272 O O . GLN B 1 164 ? 20.188 15.07 22.312 1 70.88 164 GLN B O 1
ATOM 4277 N N . HIS B 1 165 ? 18.547 13.703 21.797 1 69.12 165 HIS B N 1
ATOM 4278 C CA . HIS B 1 165 ? 17.656 14.633 22.484 1 69.12 165 HIS B CA 1
ATOM 4279 C C . HIS B 1 165 ? 17 13.969 23.688 1 69.12 165 HIS B C 1
ATOM 4281 O O . HIS B 1 165 ? 16.938 12.742 23.766 1 69.12 165 HIS B O 1
ATOM 4287 N N . THR B 1 166 ? 16.719 14.797 24.531 1 67.56 166 THR B N 1
ATOM 4288 C CA . THR B 1 166 ? 16.062 14.336 25.75 1 67.56 166 THR B CA 1
ATOM 4289 C C . THR B 1 166 ? 14.617 13.93 25.469 1 67.56 166 THR B C 1
ATOM 4291 O O . THR B 1 166 ? 14.031 13.133 26.203 1 67.56 166 THR B O 1
ATOM 4294 N N . SER B 1 167 ? 14.125 14.578 24.422 1 81.06 167 SER B N 1
ATOM 4295 C CA . SER B 1 167 ? 12.727 14.25 24.172 1 81.06 167 SER B CA 1
ATOM 4296 C C . SER B 1 167 ? 12.43 14.227 22.672 1 81.06 167 SER B C 1
ATOM 4298 O O . SER B 1 167 ? 13.109 14.883 21.891 1 81.06 167 SER B O 1
ATOM 4300 N N . ILE B 1 168 ? 11.477 13.391 22.297 1 88.56 168 ILE B N 1
ATOM 4301 C CA . ILE B 1 168 ? 11 13.305 20.922 1 88.56 168 ILE B CA 1
ATOM 4302 C C . ILE B 1 168 ? 9.867 14.305 20.703 1 88.56 168 ILE B C 1
ATOM 4304 O O . ILE B 1 168 ? 8.867 14.297 21.422 1 88.56 168 ILE B O 1
ATOM 4308 N N . PRO B 1 169 ? 10.023 15.156 19.703 1 90.06 169 PRO B N 1
ATOM 4309 C CA . PRO B 1 169 ? 8.953 16.141 19.469 1 90.06 169 PRO B CA 1
ATOM 4310 C C . PRO B 1 169 ? 7.648 15.484 19.031 1 90.06 169 PRO B C 1
ATOM 4312 O O . PRO B 1 169 ? 7.656 14.375 18.484 1 90.06 169 PRO B O 1
ATOM 4315 N N . THR B 1 170 ? 6.555 16.234 19.25 1 93.31 170 THR B N 1
ATOM 4316 C CA . THR B 1 170 ? 5.211 15.758 18.953 1 93.31 170 THR B CA 1
ATOM 4317 C C . THR B 1 170 ? 5.082 15.391 17.484 1 93.31 170 THR B C 1
ATOM 4319 O O . THR B 1 170 ? 4.516 14.352 17.141 1 93.31 170 THR B O 1
ATOM 4322 N N . TRP B 1 171 ? 5.625 16.203 16.625 1 89.06 171 TRP B N 1
ATOM 4323 C CA . TRP B 1 171 ? 5.438 16 15.195 1 89.06 171 TRP B CA 1
ATOM 4324 C C . TRP B 1 171 ? 6.156 14.734 14.727 1 89.06 171 TRP B C 1
ATOM 4326 O O . TRP B 1 171 ? 5.695 14.062 13.805 1 89.06 171 TRP B O 1
ATOM 4336 N N . ILE B 1 172 ? 7.27 14.367 15.367 1 89.38 172 ILE B N 1
ATOM 4337 C CA . ILE B 1 172 ? 7.969 13.125 15.047 1 89.38 172 ILE B CA 1
ATOM 4338 C C . ILE B 1 172 ? 7.145 11.938 15.523 1 89.38 172 ILE B C 1
ATOM 4340 O O . ILE B 1 172 ? 6.973 10.953 14.789 1 89.38 172 ILE B O 1
ATOM 4344 N N . MET B 1 173 ? 6.711 12.031 16.75 1 94.31 173 MET B N 1
ATOM 4345 C CA . MET B 1 173 ? 5.895 10.961 17.312 1 94.31 173 MET B CA 1
ATOM 4346 C C . MET B 1 173 ? 4.676 10.688 16.438 1 94.31 173 MET B C 1
ATOM 4348 O O . MET B 1 173 ? 4.422 9.539 16.062 1 94.31 173 MET B O 1
ATOM 4352 N N . ILE B 1 174 ? 3.941 11.727 16.031 1 95.5 174 ILE B N 1
ATOM 4353 C CA . ILE B 1 174 ? 2.719 11.617 15.242 1 95.5 174 ILE B CA 1
ATOM 4354 C C . ILE B 1 174 ? 3.037 10.992 13.883 1 95.5 174 ILE B C 1
ATOM 4356 O O . ILE B 1 174 ? 2.244 10.219 13.344 1 95.5 174 ILE B O 1
ATOM 4360 N N . LYS B 1 175 ? 4.156 11.289 13.359 1 91.25 175 LYS B N 1
ATOM 4361 C CA . LYS B 1 175 ? 4.559 10.82 12.039 1 91.25 175 LYS B CA 1
ATOM 4362 C C . LYS B 1 175 ? 4.902 9.336 12.062 1 91.25 175 LYS B C 1
ATOM 4364 O O . LYS B 1 175 ? 4.664 8.625 11.086 1 91.25 175 LYS B O 1
ATOM 4369 N N . VAL B 1 176 ? 5.398 8.844 13.172 1 92.06 176 VAL B N 1
ATOM 4370 C CA . VAL B 1 176 ? 6.07 7.547 13.188 1 92.06 176 VAL B CA 1
ATOM 4371 C C . VAL B 1 176 ? 5.105 6.477 13.703 1 92.06 176 VAL B C 1
ATOM 4373 O O . VAL B 1 176 ? 5.184 5.316 13.289 1 92.06 176 VAL B O 1
ATOM 4376 N N . ILE B 1 177 ? 4.207 6.832 14.562 1 95.81 177 ILE B N 1
ATOM 4377 C CA . ILE B 1 177 ? 3.363 5.832 15.211 1 95.81 177 ILE B CA 1
ATOM 4378 C C . ILE B 1 177 ? 2.387 5.242 14.195 1 95.81 177 ILE B C 1
ATOM 4380 O O . ILE B 1 177 ? 2.129 5.848 13.148 1 95.81 177 ILE B O 1
ATOM 4384 N N . ASN B 1 178 ? 1.941 4.066 14.445 1 95.25 178 ASN B N 1
ATOM 4385 C CA . ASN B 1 178 ? 1.023 3.4 13.531 1 95.25 178 ASN B CA 1
ATOM 4386 C C . ASN B 1 178 ? -0.349 4.07 13.523 1 95.25 178 ASN B C 1
ATOM 4388 O O . ASN B 1 178 ? -0.649 4.887 14.398 1 95.25 178 ASN B O 1
ATOM 4392 N N . PHE B 1 179 ? -1.136 3.756 12.539 1 96.81 179 PHE B N 1
ATOM 4393 C CA . PHE B 1 179 ? -2.424 4.398 12.32 1 96.81 179 PHE B CA 1
ATOM 4394 C C . PHE B 1 179 ? -3.346 4.191 13.516 1 96.81 179 PHE B C 1
ATOM 4396 O O . PHE B 1 179 ? -4.066 5.109 13.914 1 96.81 179 PHE B O 1
ATOM 4403 N N . SER B 1 180 ? -3.332 2.992 14.125 1 97.06 180 SER B N 1
ATOM 4404 C CA . SER B 1 180 ? -4.184 2.695 15.273 1 97.06 180 SER B CA 1
ATOM 4405 C C . SER B 1 180 ? -3.811 3.555 16.469 1 97.06 180 SER B C 1
ATOM 4407 O O . SER B 1 180 ? -4.68 4.148 17.109 1 97.06 180 SER B O 1
ATOM 4409 N N . THR B 1 181 ? -2.553 3.561 16.781 1 98.12 181 THR B N 1
ATOM 4410 C CA . THR B 1 181 ? -2.057 4.367 17.891 1 98.12 181 THR B CA 1
ATOM 4411 C C . THR B 1 181 ? -2.367 5.848 17.656 1 98.12 181 THR B C 1
ATOM 4413 O O . THR B 1 181 ? -2.74 6.559 18.594 1 98.12 181 THR B O 1
ATOM 4416 N N . PHE B 1 182 ? -2.215 6.254 16.422 1 98.44 182 PHE B N 1
ATOM 4417 C CA . PHE B 1 182 ? -2.535 7.637 16.094 1 98.44 182 PHE B CA 1
ATOM 4418 C C . PHE B 1 182 ? -3.986 7.953 16.422 1 98.44 182 PHE B C 1
ATOM 4420 O O . PHE B 1 182 ? -4.277 8.984 17.031 1 98.44 182 PHE B O 1
ATOM 4427 N N . ILE B 1 183 ? -4.891 7.078 16.016 1 98.44 183 ILE B N 1
ATOM 4428 C CA . ILE B 1 183 ? -6.309 7.301 16.281 1 98.44 183 ILE B CA 1
ATOM 4429 C C . ILE B 1 183 ? -6.555 7.367 17.781 1 98.44 183 ILE B C 1
ATOM 4431 O O . ILE B 1 183 ? -7.332 8.195 18.25 1 98.44 183 ILE B O 1
ATOM 4435 N N . ASP B 1 184 ? -5.852 6.559 18.531 1 98.25 184 ASP B N 1
ATOM 4436 C CA . ASP B 1 184 ? -5.973 6.574 19.984 1 98.25 184 ASP B CA 1
ATOM 4437 C C . ASP B 1 184 ? -5.48 7.902 20.562 1 98.25 184 ASP B C 1
ATOM 4439 O O . ASP B 1 184 ? -6.113 8.469 21.453 1 98.25 184 ASP B O 1
ATOM 4443 N N . VAL B 1 185 ? -4.363 8.32 20.078 1 98.44 185 VAL B N 1
ATOM 4444 C CA . VAL B 1 185 ? -3.816 9.602 20.531 1 98.44 185 VAL B CA 1
ATOM 4445 C C . VAL B 1 185 ? -4.812 10.719 20.234 1 98.44 185 VAL B C 1
ATOM 4447 O O . VAL B 1 185 ? -5.113 11.531 21.109 1 98.44 185 VAL B O 1
ATOM 4450 N N . LEU B 1 186 ? -5.344 10.75 19.047 1 98.56 186 LEU B N 1
ATOM 4451 C CA . LEU B 1 186 ? -6.312 11.766 18.672 1 98.56 186 LEU B CA 1
ATOM 4452 C C . LEU B 1 186 ? -7.562 11.688 19.531 1 98.56 186 LEU B C 1
ATOM 4454 O O . LEU B 1 186 ? -8.039 12.703 20.047 1 98.56 186 LEU B O 1
ATOM 4458 N N . ASN B 1 187 ? -8.016 10.477 19.688 1 98.06 187 ASN B N 1
ATOM 4459 C CA . ASN B 1 187 ? -9.25 10.25 20.438 1 98.06 187 ASN B CA 1
ATOM 4460 C C . ASN B 1 187 ? -9.117 10.727 21.891 1 98.06 187 ASN B C 1
ATOM 4462 O O . ASN B 1 187 ? -10.102 11.156 22.5 1 98.06 187 ASN B O 1
ATOM 4466 N N . ASN B 1 188 ? -7.938 10.672 22.453 1 98.19 188 ASN B N 1
ATOM 4467 C CA . ASN B 1 188 ? -7.719 11.055 23.844 1 98.19 188 ASN B CA 1
ATOM 4468 C C . ASN B 1 188 ? -7.168 12.477 23.953 1 98.19 188 ASN B C 1
ATOM 4470 O O . ASN B 1 188 ? -6.98 12.984 25.062 1 98.19 188 ASN B O 1
ATOM 4474 N N . SER B 1 189 ? -6.977 13.133 22.875 1 98.12 189 SER B N 1
ATOM 4475 C CA . SER B 1 189 ? -6.48 14.508 22.875 1 98.12 189 SER B CA 1
ATOM 4476 C C . SER B 1 189 ? -7.531 15.469 23.406 1 98.12 189 SER B C 1
ATOM 4478 O O . SER B 1 189 ? -8.695 15.102 23.578 1 98.12 189 SER B O 1
ATOM 4480 N N . LYS B 1 190 ? -7.102 16.672 23.734 1 97.75 190 LYS B N 1
ATOM 4481 C CA . LYS B 1 190 ? -8.016 17.703 24.203 1 97.75 190 LYS B CA 1
ATOM 4482 C C . LYS B 1 190 ? -9.094 18 23.156 1 97.75 190 LYS B C 1
ATOM 4484 O O . LYS B 1 190 ? -8.852 17.859 21.953 1 97.75 190 LYS B O 1
ATOM 4489 N N . MET B 1 191 ? -10.195 18.375 23.562 1 96.81 191 MET B N 1
ATOM 4490 C CA . MET B 1 191 ? -11.375 18.547 22.719 1 96.81 191 MET B CA 1
ATOM 4491 C C . MET B 1 191 ? -11.102 19.531 21.594 1 96.81 191 MET B C 1
ATOM 4493 O O . MET B 1 191 ? -11.625 19.375 20.484 1 96.81 191 MET B O 1
ATOM 4497 N N . ILE B 1 192 ? -10.32 20.5 21.859 1 96.75 192 ILE B N 1
ATOM 4498 C CA . ILE B 1 192 ? -10.047 21.547 20.875 1 96.75 192 ILE B CA 1
ATOM 4499 C C . ILE B 1 192 ? -9.359 20.938 19.656 1 96.75 192 ILE B C 1
ATOM 4501 O O . ILE B 1 192 ? -9.562 21.406 18.531 1 96.75 192 ILE B O 1
ATOM 4505 N N . VAL B 1 193 ? -8.586 19.938 19.844 1 97.81 193 VAL B N 1
ATOM 4506 C CA . VAL B 1 193 ? -7.895 19.281 18.734 1 97.81 193 VAL B CA 1
ATOM 4507 C C . VAL B 1 193 ? -8.914 18.609 17.812 1 97.81 193 VAL B C 1
ATOM 4509 O O . VAL B 1 193 ? -8.938 18.875 16.609 1 97.81 193 VAL B O 1
ATOM 4512 N N . LYS B 1 194 ? -9.773 17.812 18.422 1 97.88 194 LYS B N 1
ATOM 4513 C CA . LYS B 1 194 ? -10.781 17.094 17.656 1 97.88 194 LYS B CA 1
ATOM 4514 C C . LYS B 1 194 ? -11.789 18.047 17.031 1 97.88 194 LYS B C 1
ATOM 4516 O O . LYS B 1 194 ? -12.164 17.875 15.859 1 97.88 194 LYS B O 1
ATOM 4521 N N . HIS B 1 195 ? -12.148 19.047 17.766 1 97.56 195 HIS B N 1
ATOM 4522 C CA . HIS B 1 195 ? -13.117 20.016 17.25 1 97.56 195 HIS B CA 1
ATOM 4523 C C . HIS B 1 195 ? -12.539 20.797 16.078 1 97.56 195 HIS B C 1
ATOM 4525 O O . HIS B 1 195 ? -13.25 21.078 15.102 1 97.56 195 HIS B O 1
ATOM 4531 N N . SER B 1 196 ? -11.305 21.125 16.156 1 97.44 196 SER B N 1
ATOM 4532 C CA . SER B 1 196 ? -10.664 21.859 15.07 1 97.44 196 SER B CA 1
ATOM 4533 C C . SER B 1 196 ? -10.672 21.047 13.781 1 97.44 196 SER B C 1
ATOM 4535 O O . SER B 1 196 ? -10.891 21.578 12.695 1 97.44 196 SER B O 1
ATOM 4537 N N . LEU B 1 197 ? -10.422 19.766 13.898 1 98.12 197 LEU B N 1
ATOM 4538 C CA . LEU B 1 197 ? -10.43 18.906 12.734 1 98.12 197 LEU B CA 1
ATOM 4539 C C . LEU B 1 197 ? -11.844 18.766 12.172 1 98.12 197 LEU B C 1
ATOM 4541 O O . LEU B 1 197 ? -12.047 18.828 10.961 1 98.12 197 LEU B O 1
ATOM 4545 N N . CYS B 1 198 ? -12.789 18.562 13.094 1 97.56 198 CYS B N 1
ATOM 4546 C CA . CYS B 1 198 ? -14.18 18.469 12.672 1 97.56 198 CYS B CA 1
ATOM 4547 C C . CYS B 1 198 ? -14.617 19.719 11.922 1 97.56 198 CYS B C 1
ATOM 4549 O O . CYS B 1 198 ? -15.266 19.625 10.883 1 97.56 198 CYS B O 1
ATOM 4551 N N . GLU B 1 199 ? -14.242 20.812 12.477 1 96.25 199 GLU B N 1
ATOM 4552 C CA . GLU B 1 199 ? -14.594 22.078 11.859 1 96.25 199 GLU B CA 1
ATOM 4553 C C . GLU B 1 199 ? -13.93 22.234 10.492 1 96.25 199 GLU B C 1
ATOM 4555 O O . GLU B 1 199 ? -14.57 22.656 9.531 1 96.25 199 GLU B O 1
ATOM 4560 N N . LEU B 1 200 ? -12.719 21.891 10.438 1 97.25 200 LEU B N 1
ATOM 4561 C CA . LEU B 1 200 ? -11.984 22.016 9.18 1 97.25 200 LEU B CA 1
ATOM 4562 C C . LEU B 1 200 ? -12.648 21.203 8.078 1 97.25 200 LEU B C 1
ATOM 4564 O O . LEU B 1 200 ? -12.828 21.688 6.961 1 97.25 200 LEU B O 1
ATOM 4568 N N . TYR B 1 201 ? -13.07 19.969 8.406 1 97.38 201 TYR B N 1
ATOM 4569 C CA . TYR B 1 201 ? -13.562 19.047 7.402 1 97.38 201 TYR B CA 1
ATOM 4570 C C . TYR B 1 201 ? -15.078 19.109 7.281 1 97.38 201 TYR B C 1
ATOM 4572 O O . TYR B 1 201 ? -15.688 18.344 6.539 1 97.38 201 TYR B O 1
ATOM 4580 N N . GLY B 1 202 ? -15.688 19.969 8.039 1 95.5 202 GLY B N 1
ATOM 4581 C CA . GLY B 1 202 ? -17.125 20.141 7.98 1 95.5 202 GLY B CA 1
ATOM 4582 C C . GLY B 1 202 ? -17.906 18.984 8.578 1 95.5 202 GLY B C 1
ATOM 4583 O O . GLY B 1 202 ? -18.984 18.641 8.094 1 95.5 202 GLY B O 1
ATOM 4584 N N . MET B 1 203 ? -17.312 18.359 9.539 1 96.56 203 MET B N 1
ATOM 4585 C CA . MET B 1 203 ? -17.969 17.266 10.242 1 96.56 203 MET B CA 1
ATOM 4586 C C . MET B 1 203 ? -18.797 17.781 11.414 1 96.56 203 MET B C 1
ATOM 4588 O O . MET B 1 203 ? -18.297 17.828 12.547 1 96.56 203 MET B O 1
ATOM 4592 N N . ILE B 1 204 ? -19.984 18.062 11.109 1 94.06 204 ILE B N 1
ATOM 4593 C CA . ILE B 1 204 ? -20.906 18.656 12.086 1 94.06 204 ILE B CA 1
ATOM 4594 C C . ILE B 1 204 ? -22.156 17.781 12.219 1 94.06 204 ILE B C 1
ATOM 4596 O O . ILE B 1 204 ? -22.641 17.234 11.234 1 94.06 204 ILE B O 1
ATOM 4600 N N . ASP B 1 205 ? -22.609 17.672 13.375 1 91.06 205 ASP B N 1
ATOM 4601 C CA . ASP B 1 205 ? -23.797 16.859 13.594 1 91.06 205 ASP B CA 1
ATOM 4602 C C . ASP B 1 205 ? -25.062 17.672 13.336 1 91.06 205 ASP B C 1
ATOM 4604 O O . ASP B 1 205 ? -25 18.812 12.852 1 91.06 205 ASP B O 1
ATOM 4608 N N . GLU B 1 206 ? -26.203 17.078 13.539 1 88.56 206 GLU B N 1
ATOM 4609 C CA . GLU B 1 206 ? -27.484 17.672 13.227 1 88.56 206 GLU B CA 1
ATOM 4610 C C . GLU B 1 206 ? -27.734 18.938 14.062 1 88.56 206 GLU B C 1
ATOM 4612 O O . GLU B 1 206 ? -28.453 19.844 13.633 1 88.56 206 GLU B O 1
ATOM 4617 N N . LYS B 1 207 ? -27.109 18.984 15.227 1 91.94 207 LYS B N 1
ATOM 4618 C CA . LYS B 1 207 ? -27.297 20.125 16.125 1 91.94 207 LYS B CA 1
ATOM 4619 C C . LYS B 1 207 ? -26.266 21.219 15.852 1 91.94 207 LYS B C 1
ATOM 4621 O O . LYS B 1 207 ? -26.266 22.25 16.516 1 91.94 207 LYS B O 1
ATOM 4626 N N . GLY B 1 208 ? -25.344 21 14.992 1 91.62 208 GLY B N 1
ATOM 4627 C CA . GLY B 1 208 ? -24.359 22 14.617 1 91.62 208 GLY B CA 1
ATOM 4628 C C . GLY B 1 208 ? -23.062 21.891 15.406 1 91.62 208 GLY B C 1
ATOM 4629 O O . GLY B 1 208 ? -22.203 22.766 15.328 1 91.62 208 GLY B O 1
ATOM 4630 N N . TYR B 1 209 ? -22.969 20.859 16.141 1 94.31 209 TYR B N 1
ATOM 4631 C CA . TYR B 1 209 ? -21.75 20.656 16.938 1 94.31 209 TYR B CA 1
ATOM 4632 C C . TYR B 1 209 ? -20.766 19.75 16.203 1 94.31 209 TYR B C 1
ATOM 4634 O O . TYR B 1 209 ? -21.156 18.969 15.328 1 94.31 209 TYR B O 1
ATOM 4642 N N . PRO B 1 210 ? -19.531 19.906 16.531 1 96.06 210 PRO B N 1
ATOM 4643 C CA . PRO B 1 210 ? -18.547 19.016 15.938 1 96.06 210 PRO B CA 1
ATOM 4644 C C . PRO B 1 210 ? -18.859 17.547 16.156 1 96.06 210 PRO B C 1
ATOM 4646 O O . PRO B 1 210 ? -19.172 17.141 17.281 1 96.06 210 PRO B O 1
ATOM 4649 N N . ASP B 1 211 ? -18.875 16.812 15.125 1 96.38 211 ASP B N 1
ATOM 4650 C CA . ASP B 1 211 ? -19.188 15.383 15.172 1 96.38 211 ASP B CA 1
ATOM 4651 C C . ASP B 1 211 ? -17.922 14.547 15.352 1 96.38 211 ASP B C 1
ATOM 4653 O O . ASP B 1 211 ? -17.438 13.922 14.398 1 96.38 211 ASP B O 1
ATOM 4657 N N . VAL B 1 212 ? -17.469 14.398 16.562 1 96.75 212 VAL B N 1
ATOM 4658 C CA . VAL B 1 212 ? -16.219 13.695 16.891 1 96.75 212 VAL B CA 1
ATOM 4659 C C . VAL B 1 212 ? -16.391 12.203 16.594 1 96.75 212 VAL B C 1
ATOM 4661 O O . VAL B 1 212 ? -15.445 11.539 16.172 1 96.75 212 VAL B O 1
ATOM 4664 N N . LYS B 1 213 ? -17.594 11.727 16.797 1 95.5 213 LYS B N 1
ATOM 4665 C CA . LYS B 1 213 ? -17.875 10.328 16.5 1 95.5 213 LYS B CA 1
ATOM 4666 C C . LYS B 1 213 ? -17.625 10.016 15.023 1 95.5 213 LYS B C 1
ATOM 4668 O O . LYS B 1 213 ? -17.062 8.977 14.688 1 95.5 213 LYS B O 1
ATOM 4673 N N . LEU B 1 214 ? -18.047 10.898 14.156 1 96.56 214 LEU B N 1
ATOM 4674 C CA . LEU B 1 214 ? -17.828 10.75 12.719 1 96.56 214 LEU B CA 1
ATOM 4675 C C . LEU B 1 214 ? -16.328 10.797 12.398 1 96.56 214 LEU B C 1
ATOM 4677 O O . LEU B 1 214 ? -15.836 9.984 11.609 1 96.56 214 LEU B O 1
ATOM 4681 N N . LEU B 1 215 ? -15.625 11.727 13.031 1 98.19 215 LEU B N 1
ATOM 4682 C CA . LEU B 1 215 ? -14.195 11.867 12.812 1 98.19 215 LEU B CA 1
ATOM 4683 C C . LEU B 1 215 ? -13.453 10.586 13.188 1 98.19 215 LEU B C 1
ATOM 4685 O O . LEU B 1 215 ? -12.781 9.984 12.359 1 98.19 215 LEU B O 1
ATOM 4689 N N . ILE B 1 216 ? -13.68 10.133 14.391 1 97.88 216 ILE B N 1
ATOM 4690 C CA . ILE B 1 216 ? -12.969 8.977 14.914 1 97.88 216 ILE B CA 1
ATOM 4691 C C . ILE B 1 216 ? -13.422 7.711 14.195 1 97.88 216 ILE B C 1
ATOM 4693 O O . ILE B 1 216 ? -12.602 6.887 13.789 1 97.88 216 ILE B O 1
ATOM 4697 N N . GLY B 1 217 ? -14.703 7.617 13.977 1 96.31 217 GLY B N 1
ATOM 4698 C CA . GLY B 1 217 ? -15.242 6.457 13.289 1 96.31 217 GLY B CA 1
ATOM 4699 C C . GLY B 1 217 ? -14.758 6.328 11.859 1 96.31 217 GLY B C 1
ATOM 4700 O O . GLY B 1 217 ? -14.445 5.227 11.398 1 96.31 217 GLY B O 1
ATOM 4701 N N . SER B 1 218 ? -14.742 7.438 11.133 1 97.19 218 SER B N 1
ATOM 4702 C CA . SER B 1 218 ? -14.273 7.406 9.75 1 97.19 218 SER B CA 1
ATOM 4703 C C . SER B 1 218 ? -12.797 7.039 9.68 1 97.19 218 SER B C 1
ATOM 4705 O O . SER B 1 218 ? -12.375 6.324 8.766 1 97.19 218 SER B O 1
ATOM 4707 N N . LEU B 1 219 ? -12.016 7.5 10.648 1 98.12 219 LEU B N 1
ATOM 4708 C CA . LEU B 1 219 ? -10.594 7.172 10.664 1 98.12 219 LEU B CA 1
ATOM 4709 C C . LEU B 1 219 ? -10.383 5.688 10.93 1 98.12 219 LEU B C 1
ATOM 4711 O O . LEU B 1 219 ? -9.484 5.07 10.352 1 98.12 219 LEU B O 1
ATOM 4715 N N . HIS B 1 220 ? -11.195 5.148 11.789 1 97.31 220 HIS B N 1
ATOM 4716 C CA . HIS B 1 220 ? -11.109 3.713 12.031 1 97.31 220 HIS B CA 1
ATOM 4717 C C . HIS B 1 220 ? -11.414 2.92 10.766 1 97.31 220 HIS B C 1
ATOM 4719 O O . HIS B 1 220 ? -10.766 1.903 10.492 1 97.31 220 HIS B O 1
ATOM 4725 N N . TRP B 1 221 ? -12.383 3.348 10.039 1 96.69 221 TRP B N 1
ATOM 4726 C CA . TRP B 1 221 ? -12.719 2.666 8.797 1 96.69 221 TRP B CA 1
ATOM 4727 C C . TRP B 1 221 ? -11.609 2.826 7.77 1 96.69 221 TRP B C 1
ATOM 4729 O O . TRP B 1 221 ? -11.234 1.865 7.09 1 96.69 221 TRP B O 1
ATOM 4739 N N . LEU B 1 222 ? -11.062 4.055 7.652 1 97.81 222 LEU B N 1
ATOM 4740 C CA . LEU B 1 222 ? -9.922 4.281 6.773 1 97.81 222 LEU B CA 1
ATOM 4741 C C . LEU B 1 222 ? -8.766 3.352 7.137 1 97.81 222 LEU B C 1
ATOM 4743 O O . LEU B 1 222 ? -8.148 2.752 6.254 1 97.81 222 LEU B O 1
ATOM 4747 N N . ARG B 1 223 ? -8.523 3.229 8.398 1 97.19 223 ARG B N 1
ATOM 4748 C CA . ARG B 1 223 ? -7.441 2.375 8.867 1 97.19 223 ARG B CA 1
ATOM 4749 C C . ARG B 1 223 ? -7.668 0.925 8.453 1 97.19 223 ARG B C 1
ATOM 4751 O O . ARG B 1 223 ? -6.758 0.274 7.938 1 97.19 223 ARG B O 1
ATOM 4758 N N . LYS B 1 224 ? -8.875 0.472 8.68 1 96 224 LYS B N 1
ATOM 4759 C CA . LYS B 1 224 ? -9.188 -0.913 8.344 1 96 224 LYS B CA 1
ATOM 4760 C C . LYS B 1 224 ? -8.984 -1.172 6.852 1 96 224 LYS B C 1
ATOM 4762 O O . LYS B 1 224 ? -8.352 -2.156 6.469 1 96 224 LYS B O 1
ATOM 4767 N N . VAL B 1 225 ? -9.492 -0.317 6.035 1 97.06 225 VAL B N 1
ATOM 4768 C CA . VAL B 1 225 ? -9.375 -0.465 4.586 1 97.06 225 VAL B CA 1
ATOM 4769 C C . VAL B 1 225 ? -7.914 -0.328 4.168 1 97.06 225 VAL B C 1
ATOM 4771 O O . VAL B 1 225 ? -7.418 -1.111 3.357 1 97.06 225 VAL B O 1
ATOM 4774 N N . ARG B 1 226 ? -7.234 0.656 4.727 1 96 226 ARG B N 1
ATOM 4775 C CA . ARG B 1 226 ? -5.828 0.882 4.422 1 96 226 ARG B CA 1
ATOM 4776 C C . ARG B 1 226 ? -5 -0.372 4.684 1 96 226 ARG B C 1
ATOM 4778 O O . ARG B 1 226 ? -4.164 -0.754 3.865 1 96 226 ARG B O 1
ATOM 4785 N N . ASN B 1 227 ? -5.234 -0.99 5.832 1 92.38 227 ASN B N 1
ATOM 4786 C CA . ASN B 1 227 ? -4.492 -2.188 6.211 1 92.38 227 ASN B CA 1
ATOM 4787 C C . ASN B 1 227 ? -4.781 -3.35 5.266 1 92.38 227 ASN B C 1
ATOM 4789 O O . ASN B 1 227 ? -3.869 -4.09 4.887 1 92.38 227 ASN B O 1
ATOM 4793 N N . SER B 1 228 ? -6.008 -3.471 4.934 1 93 228 SER B N 1
ATOM 4794 C CA . SER B 1 228 ? -6.375 -4.512 3.98 1 93 228 SER B CA 1
ATOM 4795 C C . SER B 1 228 ? -5.691 -4.293 2.633 1 93 228 SER B C 1
ATOM 4797 O O . SER B 1 228 ? -5.211 -5.246 2.014 1 93 228 SER B O 1
ATOM 4799 N N . CYS B 1 229 ? -5.629 -3.049 2.191 1 94.25 229 CYS B N 1
ATOM 4800 C CA . CYS B 1 229 ? -4.977 -2.717 0.929 1 94.25 229 CYS B CA 1
ATOM 4801 C C . CYS B 1 229 ? -3.479 -2.984 1.001 1 94.25 229 CYS B C 1
ATOM 4803 O O . CYS B 1 229 ? -2.908 -3.586 0.089 1 94.25 229 CYS B O 1
ATOM 4805 N N . ALA B 1 230 ? -2.887 -2.59 2.088 1 90.25 230 ALA B N 1
ATOM 4806 C CA . ALA B 1 230 ? -1.441 -2.729 2.258 1 90.25 230 ALA B CA 1
ATOM 4807 C C . ALA B 1 230 ? -1.034 -4.199 2.314 1 90.25 230 ALA B C 1
ATOM 4809 O O . ALA B 1 230 ? 0.079 -4.555 1.924 1 90.25 230 ALA B O 1
ATOM 4810 N N . HIS B 1 231 ? -1.931 -5.02 2.719 1 86 231 HIS B N 1
ATOM 4811 C CA . HIS B 1 231 ? -1.64 -6.441 2.867 1 86 231 HIS 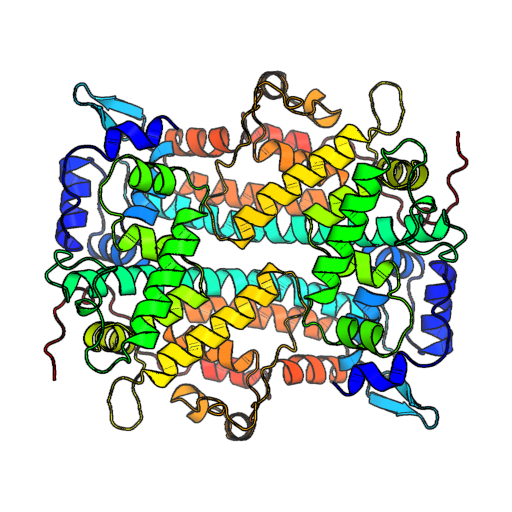B CA 1
ATOM 4812 C C . HIS B 1 231 ? -2.156 -7.238 1.673 1 86 231 HIS B C 1
ATOM 4814 O O . HIS B 1 231 ? -2.166 -8.469 1.699 1 86 231 HIS B O 1
ATOM 4820 N N . ASN B 1 232 ? -2.627 -6.547 0.687 1 88.44 232 ASN B N 1
ATOM 4821 C CA . ASN B 1 232 ? -3.029 -7.133 -0.586 1 88.44 232 ASN B CA 1
ATOM 4822 C C . ASN B 1 232 ? -4.242 -8.047 -0.425 1 88.44 232 ASN B C 1
ATOM 4824 O O . ASN B 1 232 ? -4.336 -9.086 -1.08 1 88.44 232 ASN B O 1
ATOM 4828 N N . GLU B 1 233 ? -5.09 -7.727 0.43 1 90.19 233 GLU B N 1
ATOM 4829 C CA . GLU B 1 233 ? -6.324 -8.477 0.64 1 90.19 233 GLU B CA 1
ATOM 4830 C C . GLU B 1 233 ? -7.414 -8.031 -0.33 1 90.19 233 GLU B C 1
ATOM 4832 O O . GLU B 1 233 ? -7.32 -6.957 -0.927 1 90.19 233 GLU B O 1
ATOM 4837 N N . ARG B 1 234 ? -8.359 -8.906 -0.533 1 93.5 234 ARG B N 1
ATOM 4838 C CA . ARG B 1 234 ? -9.539 -8.531 -1.312 1 93.5 234 ARG B CA 1
ATOM 4839 C C . ARG B 1 234 ? -10.266 -7.355 -0.674 1 93.5 234 ARG B C 1
ATOM 4841 O O . ARG B 1 234 ? -10.523 -7.355 0.531 1 93.5 234 ARG B O 1
ATOM 4848 N N . ILE B 1 235 ? -10.68 -6.363 -1.517 1 96.5 235 ILE B N 1
ATOM 4849 C CA . ILE B 1 235 ? -11.125 -5.125 -0.89 1 96.5 235 ILE B CA 1
ATOM 4850 C C . ILE B 1 235 ? -12.523 -4.77 -1.389 1 96.5 235 ILE B C 1
ATOM 4852 O O . ILE B 1 235 ? -13.281 -4.094 -0.692 1 96.5 235 ILE B O 1
ATOM 4856 N N . TYR B 1 236 ? -12.953 -5.203 -2.586 1 97.44 236 TYR B N 1
ATOM 4857 C CA . TYR B 1 236 ? -14.203 -4.723 -3.178 1 97.44 236 TYR B CA 1
ATOM 4858 C C . TYR B 1 236 ? -15.398 -5.113 -2.32 1 97.44 236 TYR B C 1
ATOM 4860 O O . TYR B 1 236 ? -16.438 -4.441 -2.35 1 97.44 236 TYR B O 1
ATOM 4868 N N . CYS B 1 237 ? -15.266 -6.141 -1.521 1 96 237 CYS B N 1
ATOM 4869 C CA . CYS B 1 237 ? -16.375 -6.633 -0.712 1 96 237 CYS B CA 1
ATOM 4870 C C . CYS B 1 237 ? -16.062 -6.5 0.774 1 96 237 CYS B C 1
ATOM 4872 O O . CYS B 1 237 ? -16.578 -7.266 1.59 1 96 237 CYS B O 1
ATOM 4874 N N . ILE B 1 238 ? -15.172 -5.613 1.109 1 94.81 238 ILE B N 1
ATOM 4875 C CA . ILE B 1 238 ? -14.797 -5.414 2.504 1 94.81 238 ILE B CA 1
ATOM 4876 C C . ILE B 1 238 ? -16 -4.922 3.301 1 94.81 238 ILE B C 1
ATOM 4878 O O . ILE B 1 238 ? -16.781 -4.098 2.814 1 94.81 238 ILE B O 1
ATOM 4882 N N . THR B 1 239 ? -16.141 -5.496 4.457 1 91.56 239 THR B N 1
ATOM 4883 C CA . THR B 1 239 ? -17.25 -5.105 5.32 1 91.56 239 THR B CA 1
ATOM 4884 C C . THR B 1 239 ? -16.828 -5.105 6.785 1 91.56 239 THR B C 1
ATOM 4886 O O . THR B 1 239 ? -15.758 -5.621 7.125 1 91.56 239 THR B O 1
ATOM 4889 N N . GLU B 1 240 ? -17.359 -4.465 7.516 1 85.88 240 GLU B N 1
ATOM 4890 C CA . GLU B 1 240 ? -17.25 -4.504 8.969 1 85.88 240 GLU B CA 1
ATOM 4891 C C . GLU B 1 240 ? -18.609 -4.707 9.625 1 85.88 240 GLU B C 1
ATOM 4893 O O . GLU B 1 240 ? -19.547 -3.934 9.375 1 85.88 240 GLU B O 1
ATOM 4898 N N . THR B 1 241 ? -18.828 -6.059 9.953 1 66.12 241 THR B N 1
ATOM 4899 C CA . THR B 1 241 ? -20.125 -6.352 10.57 1 66.12 241 THR B CA 1
ATOM 4900 C C . THR B 1 241 ? -20.141 -5.918 12.031 1 66.12 241 THR B C 1
ATOM 4902 O O . THR B 1 241 ? -19.094 -5.898 12.688 1 66.12 241 THR B O 1
ATOM 4905 N N . LYS B 1 242 ? -21.25 -5.457 12.43 1 58.09 242 LYS B N 1
ATOM 4906 C CA . LYS B 1 242 ? -21.562 -5.008 13.781 1 58.09 242 LYS B CA 1
ATOM 4907 C C . LYS B 1 242 ? -21.328 -6.125 14.797 1 58.09 242 LYS B C 1
ATOM 4909 O O . LYS B 1 242 ? -21.75 -7.262 14.594 1 58.09 242 LYS B O 1
ATOM 4914 N N . ASP B 1 243 ? -20.188 -6.152 15.469 1 53.28 243 ASP B N 1
ATOM 4915 C CA . ASP B 1 243 ? -20.359 -6.871 16.734 1 53.28 243 ASP B CA 1
ATOM 4916 C C . ASP B 1 243 ? -21.5 -6.27 17.547 1 53.28 243 ASP B C 1
ATOM 4918 O O . ASP B 1 243 ? -21.75 -5.066 17.469 1 53.28 243 ASP B O 1
ATOM 4922 N N . LYS B 1 244 ? -22.406 -7.027 18 1 49.41 244 LYS B N 1
ATOM 4923 C CA . LYS B 1 244 ? -23.5 -6.652 18.875 1 49.41 244 LYS B CA 1
ATOM 4924 C C . LYS B 1 244 ? -23.172 -5.398 19.688 1 49.41 244 LYS B C 1
ATOM 4926 O O . LYS B 1 244 ? -24.062 -4.621 20.031 1 49.41 244 LYS B O 1
ATOM 4931 N N . SER B 1 245 ? -22.031 -5.25 20.25 1 46.16 245 SER B N 1
ATOM 4932 C CA . SER B 1 245 ? -21.719 -4.188 21.203 1 46.16 245 SER B CA 1
ATOM 4933 C C . SER B 1 245 ? -21.281 -2.916 20.484 1 46.16 245 SER B C 1
ATOM 4935 O O . SER B 1 245 ? -21.156 -1.859 21.109 1 46.16 245 SER B O 1
ATOM 4937 N N . LYS B 1 246 ? -20.875 -3.02 19.25 1 53 246 LYS B N 1
ATOM 4938 C CA . LYS B 1 246 ? -20.172 -1.895 18.641 1 53 246 LYS B CA 1
ATOM 4939 C C . LYS B 1 246 ? -21.125 -0.999 17.859 1 53 246 LYS B C 1
ATOM 4941 O O . LYS B 1 246 ? -22.109 -1.479 17.281 1 53 246 LYS B O 1
ATOM 4946 N N . LYS B 1 247 ? -21.047 0.359 18.016 1 53.34 247 LYS B N 1
ATOM 4947 C CA . LYS B 1 247 ? -21.812 1.464 17.453 1 53.34 247 LYS B CA 1
ATOM 4948 C C . LYS B 1 247 ? -21.922 1.342 15.93 1 53.34 247 LYS B C 1
ATOM 4950 O O . LYS B 1 247 ? -20.969 0.926 15.266 1 53.34 247 LYS B O 1
ATOM 4955 N N . GLY B 1 248 ? -23.078 1.017 15.43 1 59.19 248 GLY B N 1
ATOM 4956 C CA . GLY B 1 248 ? -23.562 0.821 14.07 1 59.19 248 GLY B CA 1
ATOM 4957 C C . GLY B 1 248 ? -22.922 1.767 13.07 1 59.19 248 GLY B C 1
ATOM 4958 O O . GLY B 1 248 ? -22 2.506 13.406 1 59.19 248 GLY B O 1
ATOM 4959 N N . ARG B 1 249 ? -23.172 1.648 11.859 1 75.38 249 ARG B N 1
ATOM 4960 C CA . ARG B 1 249 ? -22.875 2.527 10.734 1 75.38 249 ARG B CA 1
ATOM 4961 C C . ARG B 1 249 ? -23.25 3.971 11.055 1 75.38 249 ARG B C 1
ATOM 4963 O O . ARG B 1 249 ? -24.297 4.234 11.641 1 75.38 249 ARG B O 1
ATOM 4970 N N . ILE B 1 250 ? -22.234 4.934 10.938 1 76.62 250 ILE B N 1
ATOM 4971 C CA . ILE B 1 250 ? -22.5 6.348 11.188 1 76.62 250 ILE B CA 1
ATOM 4972 C C . ILE B 1 250 ? -23.328 6.93 10.039 1 76.62 250 ILE B C 1
ATOM 4974 O O . ILE B 1 250 ? -22.875 6.965 8.898 1 76.62 250 ILE B O 1
ATOM 4978 N N . LYS B 1 251 ? -24.547 7.25 10.383 1 77.31 251 LYS B N 1
ATOM 4979 C CA . LYS B 1 251 ? -25.422 7.867 9.391 1 77.31 251 LYS B CA 1
ATOM 4980 C C . LYS B 1 251 ? -25.281 9.391 9.414 1 77.31 251 LYS B C 1
ATOM 4982 O O . LYS B 1 251 ? -26.109 10.086 10 1 77.31 251 LYS B O 1
ATOM 4987 N N . GLU B 1 252 ? -24.297 9.82 8.727 1 82.88 252 GLU B N 1
ATOM 4988 C CA . GLU B 1 252 ? -23.922 11.234 8.695 1 82.88 252 GLU B CA 1
ATOM 4989 C C . GLU B 1 252 ? -24.641 11.969 7.57 1 82.88 252 GLU B C 1
ATOM 4991 O O . GLU B 1 252 ? -25.531 11.414 6.926 1 82.88 252 GLU B O 1
ATOM 4996 N N . LYS B 1 253 ? -24.391 13.234 7.434 1 85.5 253 LYS B N 1
ATOM 4997 C CA . LYS B 1 253 ? -25.141 14.18 6.609 1 85.5 253 LYS B CA 1
ATOM 4998 C C . LYS B 1 253 ? -25.188 13.727 5.156 1 85.5 253 LYS B C 1
ATOM 5000 O O . LYS B 1 253 ? -26.234 13.75 4.523 1 85.5 253 LYS B O 1
ATOM 5005 N N . TYR B 1 254 ? -24.078 13.273 4.574 1 89.81 254 TYR B N 1
ATOM 5006 C CA . TYR B 1 254 ? -24.047 12.867 3.174 1 89.81 254 TYR B CA 1
ATOM 5007 C C . TYR B 1 254 ? -24.828 11.578 2.961 1 89.81 254 TYR B C 1
ATOM 5009 O O . TYR B 1 254 ? -25.516 11.414 1.949 1 89.81 254 TYR B O 1
ATOM 5017 N N . PHE B 1 255 ? -24.672 10.734 3.883 1 87.06 255 PHE B N 1
ATOM 5018 C CA . PHE B 1 255 ? -25.422 9.484 3.814 1 87.06 255 PHE B CA 1
ATOM 5019 C C . PHE B 1 255 ? -26.922 9.766 3.736 1 87.06 255 PHE B C 1
ATOM 5021 O O . PHE B 1 255 ? -27.641 9.133 2.961 1 87.06 255 PHE B O 1
ATOM 5028 N N . LYS B 1 256 ? -27.328 10.656 4.555 1 87.44 256 LYS B N 1
ATOM 5029 C CA . LYS B 1 256 ? -28.75 10.977 4.668 1 87.44 256 LYS B CA 1
ATOM 5030 C C . LYS B 1 256 ? -29.266 11.656 3.404 1 87.44 256 LYS B C 1
ATOM 5032 O O . LYS B 1 256 ? -30.469 11.703 3.16 1 87.44 256 LYS B O 1
ATOM 5037 N N . GLN B 1 257 ? -28.391 12.219 2.646 1 90.06 257 GLN B N 1
ATOM 5038 C CA . GLN B 1 257 ? -28.781 12.93 1.43 1 90.06 257 GLN B CA 1
ATOM 5039 C C . GLN B 1 257 ? -28.797 11.984 0.229 1 90.06 257 GLN B C 1
ATOM 5041 O O . GLN B 1 257 ? -29.188 12.391 -0.873 1 90.06 257 GLN B O 1
ATOM 5046 N N . LEU B 1 258 ? -28.359 10.758 0.452 1 90.69 258 LEU B N 1
ATOM 5047 C CA . LEU B 1 258 ? -28.484 9.727 -0.576 1 90.69 258 LEU B CA 1
ATOM 5048 C C . LEU B 1 258 ? -29.797 8.969 -0.437 1 90.69 258 LEU B C 1
ATOM 5050 O O . LEU B 1 258 ? -30.688 9.383 0.306 1 90.69 258 LEU B O 1
ATOM 5054 N N . ARG B 1 259 ? -30.016 7.895 -1.283 1 87.31 259 ARG B N 1
ATOM 5055 C CA . ARG B 1 259 ? -31.234 7.09 -1.225 1 87.31 259 ARG B CA 1
ATOM 5056 C C . ARG B 1 259 ? -31.391 6.441 0.146 1 87.31 259 ARG B C 1
ATOM 5058 O O . ARG B 1 259 ? -30.406 6.09 0.792 1 87.31 259 ARG B O 1
ATOM 5065 N N . ALA B 1 260 ? -32.594 6.273 0.569 1 84.25 260 ALA B N 1
ATOM 5066 C CA . ALA B 1 260 ? -32.938 5.738 1.889 1 84.25 260 ALA B CA 1
ATOM 5067 C C . ALA B 1 260 ? -32.375 4.328 2.062 1 84.25 260 ALA B C 1
ATOM 5069 O O . ALA B 1 260 ? -32.094 3.889 3.186 1 84.25 260 ALA B O 1
ATOM 5070 N N . SER B 1 261 ? -32.188 3.695 0.985 1 83.38 261 SER B N 1
ATOM 5071 C CA . SER B 1 261 ? -31.703 2.322 1.026 1 83.38 261 SER B CA 1
ATOM 5072 C C . SER B 1 261 ? -30.312 2.248 1.652 1 83.38 261 SER B C 1
ATOM 5074 O O . SER B 1 261 ? -29.953 1.23 2.246 1 83.38 261 SER B O 1
ATOM 5076 N N . TYR B 1 262 ? -29.531 3.334 1.561 1 85.31 262 TYR B N 1
ATOM 5077 C CA . TYR B 1 262 ? -28.188 3.352 2.129 1 85.31 262 TYR B CA 1
ATOM 5078 C C . TYR B 1 262 ? -28.234 3.367 3.652 1 85.31 262 TYR B C 1
ATOM 5080 O O . TYR B 1 262 ? -27.438 2.709 4.312 1 85.31 262 TYR B O 1
ATOM 5088 N N . SER B 1 263 ? -29.219 4.051 4.152 1 79.5 263 SER B N 1
ATOM 5089 C CA . SER B 1 263 ? -29.328 4.191 5.602 1 79.5 263 SER B CA 1
ATOM 5090 C C . SER B 1 263 ? -29.844 2.91 6.242 1 79.5 263 SER B C 1
ATOM 5092 O O . SER B 1 263 ? -29.609 2.662 7.426 1 79.5 263 SER B O 1
ATOM 5094 N N . LYS B 1 264 ? -30.453 2.055 5.48 1 79.25 264 LYS B N 1
ATOM 5095 C CA . LYS B 1 264 ? -31.016 0.814 6.004 1 79.25 264 LYS B CA 1
ATOM 5096 C C . LYS B 1 264 ? -29.938 -0.268 6.121 1 79.25 264 LYS B C 1
ATOM 5098 O O . LYS B 1 264 ? -30.094 -1.216 6.895 1 79.25 264 LYS B O 1
ATOM 5103 N N . ASP B 1 265 ? -28.938 -0.091 5.379 1 78.25 265 ASP B N 1
ATOM 5104 C CA . ASP B 1 265 ? -27.844 -1.052 5.438 1 78.25 265 ASP B CA 1
ATOM 5105 C C . ASP B 1 265 ? -27.016 -0.864 6.703 1 78.25 265 ASP B C 1
ATOM 5107 O O . ASP B 1 265 ? -26.531 0.239 6.98 1 78.25 265 ASP B O 1
ATOM 5111 N N . THR B 1 266 ? -26.828 -1.873 7.469 1 80.12 266 THR B N 1
ATOM 5112 C CA . THR B 1 266 ? -26.156 -1.781 8.758 1 80.12 266 THR B CA 1
ATOM 5113 C C . THR B 1 266 ? -24.656 -2.045 8.617 1 80.12 266 THR B C 1
ATOM 5115 O O . THR B 1 266 ? -23.875 -1.734 9.516 1 80.12 266 THR B O 1
ATOM 5118 N N . GLU B 1 267 ? -24.281 -2.613 7.531 1 87.69 267 GLU B N 1
ATOM 5119 C CA . GLU B 1 267 ? -22.875 -2.951 7.352 1 87.69 267 GLU B CA 1
ATOM 5120 C C . GLU B 1 267 ? -22.094 -1.793 6.727 1 87.69 267 GLU B C 1
ATOM 5122 O O . GLU B 1 267 ? -22.609 -1.113 5.832 1 87.69 267 GLU B O 1
ATOM 5127 N N . LYS B 1 268 ? -20.984 -1.527 7.289 1 91.81 268 LYS B N 1
ATOM 5128 C CA . LYS B 1 268 ? -20.062 -0.586 6.656 1 91.81 268 LYS B CA 1
ATOM 5129 C C . LYS B 1 268 ? -19.359 -1.223 5.461 1 91.81 268 LYS B C 1
ATOM 5131 O O . LYS B 1 268 ? -18.859 -2.344 5.555 1 91.81 268 LYS B O 1
ATOM 5136 N N . LYS B 1 269 ? -19.406 -0.541 4.363 1 94.88 269 LYS B N 1
ATOM 5137 C CA . LYS B 1 269 ? -18.812 -1.033 3.119 1 94.88 269 LYS B CA 1
ATOM 5138 C C . LYS B 1 269 ? -18 0.052 2.434 1 94.88 269 LYS B C 1
ATOM 5140 O O . LYS B 1 269 ? -17.688 1.081 3.039 1 94.88 269 LYS B O 1
ATOM 5145 N N . LEU B 1 270 ? -17.578 -0.172 1.244 1 96.81 270 LEU B N 1
ATOM 5146 C CA . LEU B 1 270 ? -16.703 0.756 0.538 1 96.81 270 LEU B CA 1
ATOM 5147 C C . LEU B 1 270 ? -17.422 2.068 0.248 1 96.81 270 LEU B C 1
ATOM 5149 O O . LEU B 1 270 ? -16.781 3.129 0.203 1 96.81 270 LEU B O 1
ATOM 5153 N N . MET B 1 271 ? -18.719 1.974 0.045 1 95.81 271 MET B N 1
ATOM 5154 C CA . MET B 1 271 ? -19.484 3.188 -0.183 1 95.81 271 MET B CA 1
ATOM 5155 C C . MET B 1 271 ? -19.297 4.18 0.959 1 95.81 271 MET B C 1
ATOM 5157 O O . MET B 1 271 ? -19.219 5.387 0.731 1 95.81 271 MET B O 1
ATOM 5161 N N . ASP B 1 272 ? -19.234 3.711 2.172 1 95.44 272 ASP B N 1
ATOM 5162 C CA . ASP B 1 272 ? -19.016 4.574 3.326 1 95.44 272 ASP B CA 1
ATOM 5163 C C . ASP B 1 272 ? -17.672 5.305 3.213 1 95.44 272 ASP B C 1
ATOM 5165 O O . ASP B 1 272 ? -17.578 6.484 3.557 1 95.44 272 ASP B O 1
ATOM 5169 N N . LEU B 1 273 ? -16.688 4.562 2.783 1 97.19 273 LEU B N 1
ATOM 5170 C CA . LEU B 1 273 ? -15.367 5.156 2.602 1 97.19 273 LEU B CA 1
ATOM 5171 C C . LEU B 1 273 ? -15.422 6.301 1.598 1 97.19 273 LEU B C 1
ATOM 5173 O O . LEU B 1 273 ? -14.805 7.348 1.812 1 97.19 273 LEU B O 1
ATOM 5177 N N . LEU B 1 274 ? -16.125 6.09 0.501 1 97.25 274 LEU B N 1
ATOM 5178 C CA . LEU B 1 274 ? -16.25 7.125 -0.518 1 97.25 274 LEU B CA 1
ATOM 5179 C C . LEU B 1 274 ? -16.922 8.375 0.055 1 97.25 274 LEU B C 1
ATOM 5181 O O . LEU B 1 274 ? -16.516 9.492 -0.264 1 97.25 274 LEU B O 1
ATOM 5185 N N . ILE B 1 275 ? -17.844 8.125 0.845 1 96.12 275 ILE B N 1
ATOM 5186 C CA . ILE B 1 275 ? -18.531 9.242 1.498 1 96.12 275 ILE B CA 1
ATOM 5187 C C . ILE B 1 275 ? -17.562 9.969 2.43 1 96.12 275 ILE B C 1
ATOM 5189 O O . ILE B 1 275 ? -17.516 11.195 2.443 1 96.12 275 ILE B O 1
ATOM 5193 N N . TYR B 1 276 ? -16.812 9.211 3.221 1 97.56 276 TYR B N 1
ATOM 5194 C CA . TYR B 1 276 ? -15.836 9.828 4.117 1 97.56 276 TYR B CA 1
ATOM 5195 C C . TYR B 1 276 ? -14.797 10.625 3.336 1 97.56 276 TYR B C 1
ATOM 5197 O O . TYR B 1 276 ? -14.336 11.672 3.793 1 97.56 276 TYR B O 1
ATOM 5205 N N . PHE B 1 277 ? -14.406 10.125 2.135 1 98.19 277 PHE B N 1
ATOM 5206 C CA . PHE B 1 277 ? -13.469 10.852 1.288 1 98.19 277 PHE B CA 1
ATOM 5207 C C . PHE B 1 277 ? -14 12.25 0.972 1 98.19 277 PHE B C 1
ATOM 5209 O O . PHE B 1 277 ? -13.219 13.195 0.835 1 98.19 277 PHE B O 1
ATOM 5216 N N . LYS B 1 278 ? -15.266 12.352 0.867 1 97.44 278 LYS B N 1
ATOM 5217 C CA . LYS B 1 278 ? -15.859 13.641 0.532 1 97.44 278 LYS B CA 1
ATOM 5218 C C . LYS B 1 278 ? -15.602 14.672 1.631 1 97.44 278 LYS B C 1
ATOM 5220 O O . LYS B 1 278 ? -15.469 15.859 1.353 1 97.44 278 LYS B O 1
ATOM 5225 N N . TYR B 1 279 ? -15.523 14.227 2.832 1 97.75 279 TYR B N 1
ATOM 5226 C CA . TYR B 1 279 ? -15.211 15.133 3.928 1 97.75 279 TYR B CA 1
ATOM 5227 C C . TYR B 1 279 ? -13.75 15.57 3.871 1 97.75 279 TYR B C 1
ATOM 5229 O O . TYR B 1 279 ? -13.445 16.766 3.992 1 97.75 279 TYR B O 1
ATOM 5237 N N . TYR B 1 280 ? -12.883 14.633 3.646 1 98.25 280 TYR B N 1
ATOM 5238 C CA . TYR B 1 280 ? -11.453 14.859 3.854 1 98.25 280 TYR B CA 1
ATOM 5239 C C . TYR B 1 280 ? -10.828 15.539 2.643 1 98.25 280 TYR B C 1
ATOM 5241 O O . TYR B 1 280 ? -9.844 16.266 2.773 1 98.25 280 TYR B O 1
ATOM 5249 N N . LEU B 1 281 ? -11.375 15.281 1.473 1 97.75 281 LEU B N 1
ATOM 5250 C CA . LEU B 1 281 ? -10.742 15.781 0.261 1 97.75 281 LEU B CA 1
ATOM 5251 C C . LEU B 1 281 ? -11.375 17.094 -0.185 1 97.75 281 LEU B C 1
ATOM 5253 O O . LEU B 1 281 ? -12.594 17.25 -0.127 1 97.75 281 LEU B O 1
ATOM 5257 N N . PRO B 1 282 ? -10.516 18.047 -0.623 1 96.44 282 PRO B N 1
ATOM 5258 C CA . PRO B 1 282 ? -11.094 19.234 -1.277 1 96.44 282 PRO B CA 1
ATOM 5259 C C . PRO B 1 282 ? -12.008 18.859 -2.449 1 96.44 282 PRO B C 1
ATOM 5261 O O . PRO B 1 282 ? -11.82 17.812 -3.078 1 96.44 282 PRO B O 1
ATOM 5264 N N . ALA B 1 283 ? -12.891 19.719 -2.789 1 95.88 283 ALA B N 1
ATOM 5265 C CA . ALA B 1 283 ? -13.953 19.438 -3.758 1 95.88 283 ALA B CA 1
ATOM 5266 C C . ALA B 1 283 ? -13.375 18.984 -5.094 1 95.88 283 ALA B C 1
ATOM 5268 O O . ALA B 1 283 ? -13.828 18 -5.672 1 95.88 283 ALA B O 1
ATOM 5269 N N . SER B 1 284 ? -12.406 19.703 -5.57 1 95 284 SER B N 1
ATOM 5270 C CA . SER B 1 284 ? -11.82 19.375 -6.867 1 95 284 SER B CA 1
ATOM 5271 C C . SER B 1 284 ? -11.133 18.016 -6.832 1 95 284 SER B C 1
ATOM 5273 O O . SER B 1 284 ? -11.258 17.219 -7.773 1 95 284 SER B O 1
ATOM 5275 N N . GLU B 1 285 ? -10.414 17.781 -5.766 1 95.75 285 GLU B N 1
ATOM 5276 C CA . GLU B 1 285 ? -9.734 16.5 -5.609 1 95.75 285 GLU B CA 1
ATOM 5277 C C . GLU B 1 285 ? -10.734 15.352 -5.508 1 95.75 285 GLU B C 1
ATOM 5279 O O . GLU B 1 285 ? -10.523 14.281 -6.094 1 95.75 285 GLU B O 1
ATOM 5284 N N . PHE B 1 286 ? -11.773 15.57 -4.754 1 97.75 286 PHE B N 1
ATOM 5285 C CA . PHE B 1 286 ? -12.805 14.555 -4.602 1 97.75 286 PHE B CA 1
ATOM 5286 C C . PHE B 1 286 ? -13.453 14.234 -5.945 1 97.75 286 PHE B C 1
ATOM 5288 O O . PHE B 1 286 ? -13.672 13.062 -6.27 1 97.75 286 PHE B O 1
ATOM 5295 N N . LYS B 1 287 ? -13.75 15.211 -6.691 1 97.38 287 LYS B N 1
ATOM 5296 C CA . LYS B 1 287 ? -14.367 15.031 -8 1 97.38 287 LYS B CA 1
ATOM 5297 C C . LYS B 1 287 ? -13.477 14.203 -8.922 1 97.38 287 LYS B C 1
ATOM 5299 O O . LYS B 1 287 ? -13.945 13.281 -9.594 1 97.38 287 LYS B O 1
ATOM 5304 N N . ASN B 1 288 ? -12.227 14.57 -8.914 1 97.06 288 ASN B N 1
ATOM 5305 C CA . ASN B 1 288 ? -11.281 13.828 -9.742 1 97.06 288 ASN B CA 1
ATOM 5306 C C . ASN B 1 288 ? -11.148 12.375 -9.289 1 97.06 288 ASN B C 1
ATOM 5308 O O . ASN B 1 288 ? -11.062 11.469 -10.117 1 97.06 288 ASN B O 1
ATOM 5312 N N . MET B 1 289 ? -11.078 12.203 -8.008 1 97.75 289 MET B N 1
ATOM 5313 C CA . MET B 1 289 ? -11.008 10.859 -7.434 1 97.75 289 MET B CA 1
ATOM 5314 C C . MET B 1 289 ? -12.219 10.023 -7.852 1 97.75 289 MET B C 1
ATOM 5316 O O . MET B 1 289 ? -12.07 8.883 -8.289 1 97.75 289 MET B O 1
ATOM 5320 N N . MET B 1 290 ? -13.406 10.625 -7.746 1 98.19 290 MET B N 1
ATOM 5321 C CA . MET B 1 290 ? -14.641 9.914 -8.07 1 98.19 290 MET B CA 1
ATOM 5322 C C . MET B 1 290 ? -14.703 9.602 -9.562 1 98.19 290 MET B C 1
ATOM 5324 O O . MET B 1 290 ? -15.211 8.547 -9.953 1 98.19 290 MET B O 1
ATOM 5328 N N . LYS B 1 291 ? -14.234 10.523 -10.352 1 97.88 291 LYS B N 1
ATOM 5329 C CA . LYS B 1 291 ? -14.18 10.273 -11.781 1 97.88 291 LYS B CA 1
ATOM 5330 C C . LYS B 1 291 ? -13.336 9.039 -12.094 1 97.88 291 LYS B C 1
ATOM 5332 O O . LYS B 1 291 ? -13.734 8.188 -12.883 1 97.88 291 LYS B O 1
ATOM 5337 N N . GLU B 1 292 ? -12.188 9.008 -11.516 1 97.31 292 GLU B N 1
ATOM 5338 C CA . GLU B 1 292 ? -11.312 7.855 -11.703 1 97.31 292 GLU B CA 1
ATOM 5339 C C . GLU B 1 292 ? -11.984 6.566 -11.242 1 97.31 292 GLU B C 1
ATOM 5341 O O . GLU B 1 292 ? -11.898 5.539 -11.914 1 97.31 292 GLU B O 1
ATOM 5346 N N . PHE B 1 293 ? -12.617 6.613 -10.102 1 98.25 293 PHE B N 1
ATOM 5347 C CA . PHE B 1 293 ? -13.297 5.445 -9.547 1 98.25 293 PHE B CA 1
ATOM 5348 C C . PHE B 1 293 ? -14.406 4.973 -10.484 1 98.25 293 PHE B C 1
ATOM 5350 O O . PHE B 1 293 ? -14.531 3.775 -10.75 1 98.25 293 PHE B O 1
ATOM 5357 N N . ILE B 1 294 ? -15.172 5.887 -10.953 1 98.06 294 ILE B N 1
ATOM 5358 C CA . ILE B 1 294 ? -16.297 5.578 -11.836 1 98.06 294 ILE B CA 1
ATOM 5359 C C . ILE B 1 294 ? -15.766 4.98 -13.141 1 98.06 294 ILE B C 1
ATOM 5361 O O . ILE B 1 294 ? -16.375 4.07 -13.703 1 98.06 294 ILE B O 1
ATOM 5365 N N . GLU B 1 295 ? -14.664 5.473 -13.57 1 97.62 295 GLU B N 1
ATOM 5366 C CA . GLU B 1 295 ? -14.039 4.895 -14.758 1 97.62 295 GLU B CA 1
ATOM 5367 C C . GLU B 1 295 ? -13.625 3.447 -14.516 1 97.62 295 GLU B C 1
ATOM 5369 O O . GLU B 1 295 ? -13.758 2.6 -15.398 1 97.62 295 GLU B O 1
ATOM 5374 N N . MET B 1 296 ? -13.102 3.193 -13.391 1 97.69 296 MET B N 1
ATOM 5375 C CA . MET B 1 296 ? -12.742 1.824 -13.031 1 97.69 296 MET B CA 1
ATOM 5376 C C . MET B 1 296 ? -13.969 0.917 -13.039 1 97.69 296 MET B C 1
ATOM 5378 O O . MET B 1 296 ? -13.906 -0.207 -13.547 1 97.69 296 MET B O 1
ATOM 5382 N N . LEU B 1 297 ? -15.047 1.41 -12.492 1 98.06 297 LEU B N 1
ATOM 5383 C CA . LEU B 1 297 ? -16.297 0.645 -12.469 1 98.06 297 LEU B CA 1
ATOM 5384 C C . LEU B 1 297 ? -16.797 0.401 -13.891 1 98.06 297 LEU B C 1
ATOM 5386 O O . LEU B 1 297 ? -17.281 -0.691 -14.203 1 98.06 297 LEU B O 1
ATOM 5390 N N . SER B 1 298 ? -16.688 1.421 -14.695 1 97.56 298 SER B N 1
ATOM 5391 C CA . SER B 1 298 ? -17.125 1.287 -16.078 1 97.56 298 SER B CA 1
ATOM 5392 C C . SER B 1 298 ? -16.297 0.229 -16.812 1 97.56 298 SER B C 1
ATOM 5394 O O . SER B 1 298 ? -16.828 -0.519 -17.641 1 97.56 298 SER B O 1
ATOM 5396 N N . ALA B 1 299 ? -15.062 0.178 -16.516 1 97.44 299 ALA B N 1
ATOM 5397 C CA . ALA B 1 299 ? -14.172 -0.787 -17.172 1 97.44 299 ALA B CA 1
ATOM 5398 C C . ALA B 1 299 ? -14.57 -2.217 -16.812 1 97.44 299 ALA B C 1
ATOM 5400 O O . ALA B 1 299 ? -14.633 -3.086 -17.688 1 97.44 299 ALA B O 1
ATOM 5401 N N . ILE B 1 300 ? -14.82 -2.475 -15.531 1 97.81 300 ILE B N 1
ATOM 5402 C CA . ILE B 1 300 ? -15.164 -3.836 -15.133 1 97.81 300 ILE B CA 1
ATOM 5403 C C . ILE B 1 300 ? -16.562 -4.176 -15.625 1 97.81 300 ILE B C 1
ATOM 5405 O O . ILE B 1 300 ? -16.844 -5.32 -15.984 1 97.81 300 ILE B O 1
ATOM 5409 N N . LYS B 1 301 ? -17.438 -3.232 -15.688 1 97.81 301 LYS B N 1
ATOM 5410 C CA . LYS B 1 301 ? -18.797 -3.443 -16.188 1 97.81 301 LYS B CA 1
ATOM 5411 C C . LYS B 1 301 ? -18.766 -3.998 -17.609 1 97.81 301 LYS B C 1
ATOM 5413 O O . LYS B 1 301 ? -19.609 -4.824 -17.984 1 97.81 301 LYS B O 1
ATOM 5418 N N . LYS B 1 302 ? -17.812 -3.602 -18.391 1 97.56 302 LYS B N 1
ATOM 5419 C CA . LYS B 1 302 ? -17.703 -4.027 -19.781 1 97.56 302 LYS B CA 1
ATOM 5420 C C . LYS B 1 302 ? -17.188 -5.461 -19.875 1 97.56 302 LYS B C 1
ATOM 5422 O O . LYS B 1 302 ? -17.344 -6.117 -20.906 1 97.56 302 LYS B O 1
ATOM 5427 N N . GLU B 1 303 ? -16.594 -5.93 -18.797 1 96.44 303 GLU B N 1
ATOM 5428 C CA . GLU B 1 303 ? -15.875 -7.199 -18.875 1 96.44 303 GLU B CA 1
ATOM 5429 C C . GLU B 1 303 ? -16.703 -8.336 -18.266 1 96.44 303 GLU B C 1
ATOM 5431 O O . GLU B 1 303 ? -16.375 -9.508 -18.453 1 96.44 303 GLU B O 1
ATOM 5436 N N . VAL B 1 304 ? -17.781 -7.98 -17.562 1 97.19 304 VAL B N 1
ATOM 5437 C CA . VAL B 1 304 ? -18.562 -9.008 -16.906 1 97.19 304 VAL B CA 1
ATOM 5438 C C . VAL B 1 304 ? -20.047 -8.844 -17.266 1 97.19 304 VAL B C 1
ATOM 5440 O O . VAL B 1 304 ? -20.438 -7.828 -17.844 1 97.19 304 VAL B O 1
ATOM 5443 N N . SER B 1 305 ? -20.891 -9.875 -16.984 1 96.19 305 SER B N 1
ATOM 5444 C CA . SER B 1 305 ? -22.328 -9.766 -17.219 1 96.19 305 SER B CA 1
ATOM 5445 C C . SER B 1 305 ? -22.953 -8.711 -16.312 1 96.19 305 SER B C 1
ATOM 5447 O O . SER B 1 305 ? -22.391 -8.367 -15.266 1 96.19 305 SER B O 1
ATOM 5449 N N . GLN B 1 306 ? -24.078 -8.203 -16.719 1 96.44 306 GLN B N 1
ATOM 5450 C CA . GLN B 1 306 ? -24.781 -7.188 -15.938 1 96.44 306 GLN B CA 1
ATOM 5451 C C . GLN B 1 306 ? -25.094 -7.688 -14.531 1 96.44 306 GLN B C 1
ATOM 5453 O O . GLN B 1 306 ? -24.922 -6.953 -13.555 1 96.44 306 GLN B O 1
ATOM 5458 N N . ASN B 1 307 ? -25.5 -8.922 -14.453 1 96.69 307 ASN B N 1
ATOM 5459 C CA . ASN B 1 307 ? -25.828 -9.492 -13.148 1 96.69 307 ASN B CA 1
ATOM 5460 C C . ASN B 1 307 ? -24.594 -9.547 -12.242 1 96.69 307 ASN B C 1
ATOM 5462 O O . ASN B 1 307 ? -24.672 -9.211 -11.062 1 96.69 307 ASN B O 1
ATOM 5466 N N . ALA B 1 308 ? -23.5 -9.992 -12.797 1 97.62 308 ALA B N 1
ATOM 5467 C CA . ALA B 1 308 ? -22.25 -10.047 -12.031 1 97.62 308 ALA B CA 1
ATOM 5468 C C . ALA B 1 308 ? -21.828 -8.648 -11.578 1 97.62 308 ALA B C 1
ATOM 5470 O O . ALA B 1 308 ? -21.406 -8.461 -10.43 1 97.62 308 ALA B O 1
ATOM 5471 N N . PHE B 1 309 ? -21.953 -7.711 -12.492 1 97.88 309 PHE B N 1
ATOM 5472 C CA . PHE B 1 309 ? -21.594 -6.336 -12.156 1 97.88 309 PHE B CA 1
ATOM 5473 C C . PHE B 1 309 ? -22.469 -5.805 -11.031 1 97.88 309 PHE B C 1
ATOM 5475 O O . PHE B 1 309 ? -21.969 -5.141 -10.117 1 97.88 309 PHE B O 1
ATOM 5482 N N . ASP B 1 310 ? -23.719 -6.102 -11.109 1 97.25 310 ASP B N 1
ATOM 5483 C CA . ASP B 1 310 ? -24.641 -5.676 -10.055 1 97.25 310 ASP B CA 1
ATOM 5484 C C . ASP B 1 310 ? -24.25 -6.281 -8.711 1 97.25 310 ASP B C 1
ATOM 5486 O O . ASP B 1 310 ? -24.344 -5.617 -7.676 1 97.25 310 ASP B O 1
ATOM 5490 N N . ASN B 1 311 ? -23.859 -7.516 -8.75 1 97.12 311 ASN B N 1
ATOM 5491 C CA . ASN B 1 311 ? -23.391 -8.156 -7.523 1 97.12 311 ASN B CA 1
ATOM 5492 C C . ASN B 1 311 ? -22.125 -7.496 -6.992 1 97.12 311 ASN B C 1
ATOM 5494 O O . ASN B 1 311 ? -21.984 -7.293 -5.785 1 97.12 311 ASN B O 1
ATOM 5498 N N . ILE B 1 312 ? -21.156 -7.152 -7.875 1 98 312 ILE B N 1
ATOM 5499 C CA . ILE B 1 312 ? -19.891 -6.535 -7.504 1 98 312 ILE B CA 1
ATOM 5500 C C . ILE B 1 312 ? -20.141 -5.176 -6.863 1 98 312 ILE B C 1
ATOM 5502 O O . ILE B 1 312 ? -19.688 -4.914 -5.746 1 98 312 ILE B O 1
ATOM 5506 N N . ARG B 1 313 ? -20.891 -4.297 -7.574 1 97.25 313 ARG B N 1
ATOM 5507 C CA . ARG B 1 313 ? -21.172 -2.971 -7.031 1 97.25 313 ARG B CA 1
ATOM 5508 C C . ARG B 1 313 ? -21.969 -3.066 -5.738 1 97.25 313 ARG B C 1
ATOM 5510 O O . ARG B 1 313 ? -21.766 -2.275 -4.816 1 97.25 313 ARG B O 1
ATOM 5517 N N . GLY B 1 314 ? -22.891 -4.059 -5.699 1 95.44 314 GLY B N 1
ATOM 5518 C CA . GLY B 1 314 ? -23.656 -4.27 -4.48 1 95.44 314 GLY B CA 1
ATOM 5519 C C . GLY B 1 314 ? -22.797 -4.621 -3.285 1 95.44 314 GLY B C 1
ATOM 5520 O O . GLY B 1 314 ? -23.062 -4.156 -2.172 1 95.44 314 GLY B O 1
ATOM 5521 N N . GLN B 1 315 ? -21.797 -5.422 -3.49 1 95.81 315 GLN B N 1
ATOM 5522 C CA . GLN B 1 315 ? -20.875 -5.805 -2.42 1 95.81 315 GLN B CA 1
ATOM 5523 C C . GLN B 1 315 ? -20.047 -4.609 -1.944 1 95.81 315 GLN B C 1
ATOM 5525 O O . GLN B 1 315 ? -19.594 -4.582 -0.802 1 95.81 315 GLN B O 1
ATOM 5530 N N . MET B 1 316 ? -19.906 -3.598 -2.764 1 97.06 316 MET B N 1
ATOM 5531 C CA . MET B 1 316 ? -19.219 -2.371 -2.391 1 97.06 316 MET B CA 1
ATOM 5532 C C . MET B 1 316 ? -20.141 -1.434 -1.619 1 97.06 316 MET B C 1
ATOM 5534 O O . MET B 1 316 ? -19.688 -0.429 -1.065 1 97.06 316 MET B O 1
ATOM 5538 N N . GLY B 1 317 ? -21.406 -1.76 -1.572 1 95.12 317 GLY B N 1
ATOM 5539 C CA . GLY B 1 317 ? -22.391 -0.924 -0.919 1 95.12 317 GLY B CA 1
ATOM 5540 C C . GLY B 1 317 ? -23.016 0.106 -1.847 1 95.12 317 GLY B C 1
ATOM 5541 O O . GLY B 1 317 ? -23.703 1.02 -1.396 1 95.12 317 GLY B O 1
ATOM 5542 N N . ILE B 1 318 ? -22.781 -0.031 -3.139 1 96.69 318 ILE B N 1
ATOM 5543 C CA . ILE B 1 318 ? -23.328 0.903 -4.125 1 96.69 318 ILE B CA 1
ATOM 5544 C C . ILE B 1 318 ? -24.641 0.374 -4.668 1 96.69 318 ILE B C 1
ATOM 5546 O O . ILE B 1 318 ? -24.672 -0.567 -5.465 1 96.69 318 ILE B O 1
ATOM 5550 N N . LYS B 1 319 ? -25.672 0.969 -4.344 1 93.62 319 LYS B N 1
ATOM 5551 C CA . LYS B 1 319 ? -27 0.497 -4.723 1 93.62 319 LYS B CA 1
ATOM 5552 C C . LYS B 1 319 ? -27.281 0.789 -6.191 1 93.62 319 LYS B C 1
ATOM 5554 O O . LYS B 1 319 ? -27.844 -0.049 -6.898 1 93.62 319 LYS B O 1
ATOM 5559 N N . ASP B 1 320 ? -26.922 1.942 -6.555 1 92.19 320 ASP B N 1
ATOM 5560 C CA . ASP B 1 320 ? -27.062 2.406 -7.934 1 92.19 320 ASP B CA 1
ATOM 5561 C C . ASP B 1 320 ? -25.859 3.256 -8.352 1 92.19 320 ASP B C 1
ATOM 5563 O O . ASP B 1 320 ? -25.406 4.117 -7.59 1 92.19 320 ASP B O 1
ATOM 5567 N N . ILE B 1 321 ? -25.344 2.906 -9.492 1 91.19 321 ILE B N 1
ATOM 5568 C CA . ILE B 1 321 ? -24.141 3.584 -9.953 1 91.19 321 ILE B CA 1
ATOM 5569 C C . ILE B 1 321 ? -24.391 5.09 -10.023 1 91.19 321 ILE B C 1
ATOM 5571 O O . ILE B 1 321 ? -23.484 5.887 -9.805 1 91.19 321 ILE B O 1
ATOM 5575 N N . ASP B 1 322 ? -25.609 5.488 -10.273 1 91.75 322 ASP B N 1
ATOM 5576 C CA . ASP B 1 322 ? -25.969 6.898 -10.383 1 91.75 322 ASP B CA 1
ATOM 5577 C C . ASP B 1 322 ? -25.844 7.602 -9.039 1 91.75 322 ASP B C 1
ATOM 5579 O O . ASP B 1 322 ? -25.719 8.828 -8.977 1 91.75 322 ASP B O 1
ATOM 5583 N N . ASP B 1 323 ? -25.891 6.852 -7.969 1 94.19 323 ASP B N 1
ATOM 5584 C CA . ASP B 1 323 ? -25.734 7.422 -6.637 1 94.19 323 ASP B CA 1
ATOM 5585 C C . ASP B 1 323 ? -24.344 8.039 -6.469 1 94.19 323 ASP B C 1
ATOM 5587 O O . ASP B 1 323 ? -24.172 8.969 -5.68 1 94.19 323 ASP B O 1
ATOM 5591 N N . LEU B 1 324 ? -23.359 7.523 -7.191 1 96.62 324 LEU B N 1
ATOM 5592 C CA . LEU B 1 324 ? -22 8.078 -7.141 1 96.62 324 LEU B CA 1
ATOM 5593 C C . LEU B 1 324 ? -21.969 9.484 -7.738 1 96.62 324 LEU B C 1
ATOM 5595 O O . LEU B 1 324 ? -21.281 10.359 -7.223 1 96.62 324 LEU B O 1
ATOM 5599 N N . LYS B 1 325 ? -22.734 9.648 -8.812 1 95 325 LYS B N 1
ATOM 5600 C CA . LYS B 1 325 ? -22.828 10.977 -9.414 1 95 325 LYS B CA 1
ATOM 5601 C C . LYS B 1 325 ? -23.516 11.961 -8.469 1 95 325 LYS B C 1
ATOM 5603 O O . LYS B 1 325 ? -23.109 13.117 -8.375 1 95 325 LYS B O 1
ATOM 5608 N N . ILE B 1 326 ? -24.531 11.461 -7.852 1 95.44 326 ILE B N 1
ATOM 5609 C CA . ILE B 1 326 ? -25.234 12.281 -6.875 1 95.44 326 ILE B CA 1
ATOM 5610 C C . ILE B 1 326 ? -24.281 12.703 -5.77 1 95.44 326 ILE B C 1
ATOM 5612 O O . ILE B 1 326 ? -24.234 13.883 -5.395 1 95.44 326 ILE B O 1
ATOM 5616 N N . LEU B 1 327 ? -23.5 11.766 -5.277 1 95.94 327 LEU B N 1
ATOM 5617 C CA . LEU B 1 327 ? -22.531 12.039 -4.215 1 95.94 327 LEU B CA 1
ATOM 5618 C C . LEU B 1 327 ? -21.547 13.117 -4.645 1 95.94 327 LEU B C 1
ATOM 5620 O O . LEU B 1 327 ? -21.188 13.984 -3.852 1 95.94 327 LEU B O 1
ATOM 5624 N N . VAL B 1 328 ? -21.109 13.078 -5.898 1 96.25 328 VAL B N 1
ATOM 5625 C CA . VAL B 1 328 ? -20.156 14.047 -6.438 1 96.25 328 VAL B CA 1
ATOM 5626 C C . VAL B 1 328 ? -20.781 15.438 -6.438 1 96.25 328 VAL B C 1
ATOM 5628 O O . VAL B 1 328 ? -20.125 16.438 -6.148 1 96.25 328 VAL B O 1
ATOM 5631 N N . GLU B 1 329 ? -22.062 15.5 -6.652 1 94.94 329 GLU B N 1
ATOM 5632 C CA . GLU B 1 329 ? -22.766 16.766 -6.863 1 94.94 329 GLU B CA 1
ATOM 5633 C C . GLU B 1 329 ? -23.219 17.375 -5.539 1 94.94 329 GLU B C 1
ATOM 5635 O O . GLU B 1 329 ? -23.562 18.562 -5.477 1 94.94 329 GLU B O 1
ATOM 5640 N N . LEU B 1 330 ? -23.281 16.578 -4.543 1 95.25 330 LEU B N 1
ATOM 5641 C CA . LEU B 1 330 ? -23.672 17.125 -3.244 1 95.25 330 LEU B CA 1
ATOM 5642 C C . LEU B 1 330 ? -22.766 18.266 -2.832 1 95.25 330 LEU B C 1
ATOM 5644 O O . LEU B 1 330 ? -21.547 18.219 -3.043 1 95.25 330 LEU B O 1
ATOM 5648 N N . LYS B 1 331 ? -23.344 19.25 -2.311 1 91.5 331 LYS B N 1
ATOM 5649 C CA . LYS B 1 331 ? -22.609 20.453 -1.923 1 91.5 331 LYS B CA 1
ATOM 5650 C C . LYS B 1 331 ? -21.641 20.172 -0.783 1 91.5 331 LYS B C 1
ATOM 5652 O O . LYS B 1 331 ? -21.969 19.438 0.151 1 91.5 331 LYS B O 1
ATOM 5657 N N . LYS B 1 332 ? -20.5 20.672 -0.949 1 91.31 332 LYS B N 1
ATOM 5658 C CA . LYS B 1 332 ? -19.469 20.578 0.083 1 91.31 332 LYS B CA 1
ATOM 5659 C C . LYS B 1 332 ? -18.828 21.938 0.334 1 91.31 332 LYS B C 1
ATOM 5661 O O . LYS B 1 332 ? -18.547 22.688 -0.608 1 91.31 332 LYS B O 1
ATOM 5666 N N . GLU B 1 333 ? -18.688 22.234 1.559 1 88.56 333 GLU B N 1
ATOM 5667 C CA . GLU B 1 333 ? -18.016 23.484 1.919 1 88.56 333 GLU B CA 1
ATOM 5668 C C . GLU B 1 333 ? -16.516 23.406 1.598 1 88.56 333 GLU B C 1
ATOM 5670 O O . GLU B 1 333 ? -15.906 22.344 1.706 1 88.56 333 GLU B O 1
ATOM 5675 N N . LYS B 1 334 ? -16.016 24.516 1.191 1 93.56 334 LYS B N 1
ATOM 5676 C CA . LYS B 1 334 ? -14.586 24.594 0.931 1 93.56 334 LYS B CA 1
ATOM 5677 C C . LYS B 1 334 ? -13.781 24.375 2.211 1 93.56 334 LYS B C 1
ATOM 5679 O O . LYS B 1 334 ? -14.141 24.891 3.27 1 93.56 334 LYS B O 1
ATOM 5684 N N . ILE B 1 335 ? -12.766 23.578 2.117 1 96.06 335 ILE B N 1
ATOM 5685 C CA . ILE B 1 335 ? -11.867 23.391 3.25 1 96.06 335 ILE B CA 1
ATOM 5686 C C . ILE B 1 335 ? -10.906 24.578 3.344 1 96.06 335 ILE B C 1
ATOM 5688 O O . ILE B 1 335 ? -10.109 24.812 2.436 1 96.06 335 ILE B O 1
ATOM 5692 N N . ASN B 1 336 ? -10.977 25.281 4.383 1 94.31 336 ASN B N 1
ATOM 5693 C CA . ASN B 1 336 ? -10.148 26.469 4.559 1 94.31 336 ASN B CA 1
ATOM 5694 C C . ASN B 1 336 ? -8.891 26.156 5.363 1 94.31 336 ASN B C 1
ATOM 5696 O O . ASN B 1 336 ? -8.805 26.484 6.547 1 94.31 336 ASN B O 1
ATOM 5700 N N . TYR B 1 337 ? -7.898 25.719 4.672 1 94.94 337 TYR B N 1
ATOM 5701 C CA . TYR B 1 337 ? -6.652 25.312 5.309 1 94.94 337 TYR B CA 1
ATOM 5702 C C . TYR B 1 337 ? -5.922 26.516 5.898 1 94.94 337 TYR B C 1
ATOM 5704 O O . TYR B 1 337 ? -5.297 26.406 6.957 1 94.94 337 TYR B O 1
ATOM 5712 N N . ASN B 1 338 ? -6.094 27.641 5.336 1 91.69 338 ASN B N 1
ATOM 5713 C CA . ASN B 1 338 ? -5.285 28.797 5.68 1 91.69 338 ASN B CA 1
ATOM 5714 C C . ASN B 1 338 ? -5.703 29.391 7.027 1 91.69 338 ASN B C 1
ATOM 5716 O O . ASN B 1 338 ? -4.957 30.172 7.625 1 91.69 338 ASN B O 1
ATOM 5720 N N . THR B 1 339 ? -6.879 29 7.512 1 90.56 339 THR B N 1
ATOM 5721 C CA . THR B 1 339 ? -7.34 29.562 8.781 1 90.56 339 THR B CA 1
ATOM 5722 C C . THR B 1 339 ? -7.246 28.516 9.891 1 90.56 339 THR B C 1
ATOM 5724 O O . THR B 1 339 ? -7.738 28.734 11 1 90.56 339 THR B O 1
ATOM 5727 N N . PHE B 1 340 ? -6.574 27.438 9.602 1 93.19 340 PHE B N 1
ATOM 5728 C CA . PHE B 1 340 ? -6.559 26.312 10.539 1 93.19 340 PHE B CA 1
ATOM 5729 C C . PHE B 1 340 ? -5.77 26.672 11.797 1 93.19 340 PHE B C 1
ATOM 5731 O O . PHE B 1 340 ? -6.023 26.125 12.875 1 93.19 340 PHE B O 1
ATOM 5738 N N . ASP B 1 341 ? -4.828 27.547 11.672 1 88.5 341 ASP B N 1
ATOM 5739 C CA . ASP B 1 341 ? -3.971 27.891 12.805 1 88.5 341 ASP B CA 1
ATOM 5740 C C . ASP B 1 341 ? -4.668 28.859 13.758 1 88.5 341 ASP B C 1
ATOM 5742 O O . ASP B 1 341 ? -4.148 29.172 14.828 1 88.5 341 ASP B O 1
ATOM 5746 N N . ARG B 1 342 ? -5.801 29.344 13.352 1 83.81 342 ARG B N 1
ATOM 5747 C CA . ARG B 1 342 ? -6.523 30.25 14.234 1 83.81 342 ARG B CA 1
ATOM 5748 C C . ARG B 1 342 ? -7 29.516 15.492 1 83.81 342 ARG B C 1
ATOM 5750 O O . ARG B 1 342 ? -7.379 28.344 15.43 1 83.81 342 ARG B O 1
ATOM 5757 N N . LYS B 1 343 ? -6.754 30.219 16.641 1 71 343 LYS B N 1
ATOM 5758 C CA . LYS B 1 343 ? -7.172 29.625 17.906 1 71 343 LYS B CA 1
ATOM 5759 C C . LYS B 1 343 ? -8.688 29.531 17.984 1 71 343 LYS B C 1
ATOM 5761 O O . LYS B 1 343 ? -9.406 30.469 17.625 1 71 343 LYS B O 1
ATOM 5766 N N . VAL B 1 344 ? -9.18 28.266 17.984 1 61 344 VAL B N 1
ATOM 5767 C CA . VAL B 1 344 ? -10.609 28.047 18.141 1 61 344 VAL B CA 1
ATOM 5768 C C . VAL B 1 344 ? -11.031 28.406 19.562 1 61 344 VAL B C 1
ATOM 5770 O O . VAL B 1 344 ? -10.375 28.016 20.531 1 61 344 VAL B O 1
ATOM 5773 N N . GLU B 1 345 ? -11.727 29.531 19.766 1 50.66 345 GLU B N 1
ATOM 5774 C CA . GLU B 1 345 ? -12.266 29.906 21.062 1 50.66 345 GLU B CA 1
ATOM 5775 C C . GLU B 1 345 ? -13.25 28.875 21.578 1 50.66 345 GLU B C 1
ATOM 5777 O O . GLU B 1 345 ? -13.977 28.25 20.797 1 50.66 345 GLU B O 1
ATOM 5782 N N . ASN B 1 346 ? -12.805 28.125 22.641 1 46.97 346 ASN B N 1
ATOM 5783 C CA . ASN B 1 346 ? -13.703 27.219 23.359 1 46.97 346 ASN B CA 1
ATOM 5784 C C . ASN B 1 346 ? -15.133 27.75 23.375 1 46.97 346 ASN B C 1
ATOM 5786 O O . ASN B 1 346 ? -15.383 28.844 23.859 1 46.97 346 ASN B O 1
ATOM 5790 N N . LYS B 1 347 ? -15.93 27.5 22.328 1 42.12 347 LYS B N 1
ATOM 5791 C CA . LYS B 1 347 ? -17.312 27.75 22.719 1 42.12 347 LYS B CA 1
ATOM 5792 C C . LYS B 1 347 ? -17.828 26.641 23.625 1 42.12 347 LYS B C 1
ATOM 5794 O O . LYS B 1 347 ? -17.5 25.453 23.438 1 42.12 347 LYS B O 1
#

Sequence (694 aa):
MKWYKEHIMSEEKVFLTYNQQLKKLRNNKKITCNNSTKDKEILVRMGYFNIVNGYKYPFICGIDNTGKHIYLPNTDLANIYELKKFDEKLRSFLLRYITQIEEEVRTLTGYKFDQCNDNGKIPWYDANAYSEKARLQNKISAISSAYSELSKSQLDYVKFYMNQHTSIPTWIMIKVINFSTFIDVLNNSKMIVKHSLCELYGMIDEKGYPDVKLLIGSLHWLRKVRNSCAHNERIYCITETKDKSKKGRIKEKYFKQLRASYSKDTEKKLMDLLIYFKYYLPASEFKNMMKEFIEMLSAIKKEVSQNAFDNIRGQMGIKDIDDLKILVELKKEKINYNTFDRKVENKMKWYKEHIMSEEKVFLTYNQQLKKLRNNKKITCNNSTKDKEILVRMGYFNIVNGYKYPFICGIDNTGKHIYLPNTDLANIYELKKFDEKLRSFLLRYITQIEEEVRTLTGYKFDQCNDNGKIPWYDANAYSEKARLQNKISAISSAYSELSKSQLDYVKFYMNQHTSIPTWIMIKVINFSTFIDVLNNSKMIVKHSLCELYGMIDEKGYPDVKLLIGSLHWLRKVRNSCAHNERIYCITETKDKSKKGRIKEKYFKQLRASYSKDTEKKLMDLLIYFKYYLPASEFKNMMKEFIEMLSAIKKEVSQNAFDNIRGQMGIKDIDDLKILVELKKEKINYNTFDRKVENK

pLDDT: mean 89.75, std 13.13, range [35.81, 98.62]

InterPro domains:
  IPR001763 Rhodanese-like domain [PS50206] (206-230)
  IPR011664 Abortive infection system protein AbiD/AbiF-like [PF07751] (41-236)